Protein 2WL8 (pdb70)

B-factor: mean 42.58, std 5.72, range [24.27, 71.44]

Structure (mmCIF, N/CA/C/O backbone):
data_2WL8
#
_entry.id   2WL8
#
_cell.length_a   67.150
_cell.length_b   91.120
_cell.length_c   122.287
_cell.angle_alpha   90.00
_cell.angle_beta   90.00
_cell.angle_gamma   90.00
#
_symmetry.space_group_name_H-M   'P 21 21 21'
#
loop_
_entity.id
_entity.type
_entity.pdbx_description
1 polymer 'PEROXISOMAL BIOGENESIS FACTOR 19'
2 water water
#
loop_
_atom_site.group_PDB
_atom_site.id
_atom_site.type_symbol
_atom_site.label_atom_id
_atom_site.label_alt_id
_atom_site.label_comp_id
_atom_site.label_asym_id
_atom_site.label_entity_id
_atom_site.label_seq_id
_atom_site.pdbx_PDB_ins_code
_atom_site.Cartn_x
_atom_site.Cartn_y
_atom_site.Cartn_z
_atom_site.occupancy
_atom_site.B_iso_or_equiv
_atom_site.auth_seq_id
_atom_site.auth_comp_id
_atom_site.auth_asym_id
_atom_site.auth_atom_id
_atom_site.pdbx_PDB_model_num
ATOM 1 N N . ILE A 1 14 ? 6.212 64.026 83.183 1.00 46.68 171 ILE A N 1
ATOM 2 C CA . ILE A 1 14 ? 7.131 62.944 83.691 1.00 46.96 171 ILE A CA 1
ATOM 3 C C . ILE A 1 14 ? 6.374 61.652 83.969 1.00 46.97 171 ILE A C 1
ATOM 4 O O . ILE A 1 14 ? 6.969 60.612 84.255 1.00 46.15 171 ILE A O 1
ATOM 9 N N . LEU A 1 15 ? 5.051 61.742 83.904 1.00 47.46 172 LEU A N 1
ATOM 10 C CA . LEU A 1 15 ? 4.196 60.598 84.177 1.00 47.90 172 LEU A CA 1
ATOM 11 C C . LEU A 1 15 ? 4.454 59.476 83.149 1.00 47.78 172 LEU A C 1
ATOM 12 O O . LEU A 1 15 ? 4.620 58.320 83.553 1.00 47.30 172 LEU A O 1
ATOM 17 N N . PRO A 1 16 ? 4.525 59.812 81.833 1.00 47.98 173 PRO A N 1
ATOM 18 C CA . PRO A 1 16 ? 4.938 58.812 80.831 1.00 47.89 173 PRO A CA 1
ATOM 19 C C . PRO A 1 16 ? 6.304 58.115 81.020 1.00 47.96 173 PRO A C 1
ATOM 20 O O . PRO A 1 16 ? 6.366 56.913 80.854 1.00 47.33 173 PRO A O 1
ATOM 24 N N . ILE A 1 17 ? 7.393 58.844 81.299 1.00 48.20 174 ILE A N 1
ATOM 25 C CA . ILE A 1 17 ? 8.712 58.174 81.414 1.00 47.90 174 ILE A CA 1
ATOM 26 C C . ILE A 1 17 ? 8.774 57.324 82.668 1.00 47.63 174 ILE A C 1
ATOM 27 O O . ILE A 1 17 ? 9.385 56.267 82.674 1.00 47.66 174 ILE A O 1
ATOM 32 N N . MET A 1 18 ? 8.097 57.797 83.706 1.00 47.94 175 MET A N 1
ATOM 33 C CA . MET A 1 18 ? 7.881 57.082 84.948 1.00 49.28 175 MET A CA 1
ATOM 34 C C . MET A 1 18 ? 7.201 55.749 84.651 1.00 48.18 175 MET A C 1
ATOM 35 O O . MET A 1 18 ? 7.622 54.692 85.104 1.00 46.81 175 MET A O 1
ATOM 40 N N . GLN A 1 19 ? 6.146 55.833 83.857 1.00 47.95 176 GLN A N 1
ATOM 41 C CA . GLN A 1 19 ? 5.371 54.691 83.427 1.00 47.86 176 GLN A CA 1
ATOM 42 C C . GLN A 1 19 ? 6.256 53.654 82.686 1.00 46.17 176 GLN A C 1
ATOM 43 O O . GLN A 1 19 ? 6.211 52.472 83.005 1.00 45.36 176 GLN A O 1
ATOM 49 N N . SER A 1 20 ? 7.080 54.098 81.743 1.00 45.26 177 SER A N 1
ATOM 50 C CA . SER A 1 20 ? 7.873 53.138 80.972 1.00 44.75 177 SER A CA 1
ATOM 51 C C . SER A 1 20 ? 9.050 52.487 81.742 1.00 43.48 177 SER A C 1
ATOM 52 O O . SER A 1 20 ? 9.386 51.302 81.513 1.00 42.36 177 SER A O 1
ATOM 55 N N . ILE A 1 21 ? 9.631 53.245 82.674 1.00 41.78 178 ILE A N 1
ATOM 56 C CA . ILE A 1 21 ? 10.576 52.686 83.645 1.00 40.93 178 ILE A CA 1
ATOM 57 C C . ILE A 1 21 ? 9.920 51.574 84.453 1.00 40.96 178 ILE A C 1
ATOM 58 O O . ILE A 1 21 ? 10.486 50.495 84.597 1.00 41.03 178 ILE A O 1
ATOM 63 N N . MET A 1 22 ? 8.720 51.820 84.964 1.00 41.21 179 MET A N 1
ATOM 64 C CA . MET A 1 22 ? 7.984 50.789 85.706 1.00 42.57 179 MET A CA 1
ATOM 65 C C . MET A 1 22 ? 7.721 49.560 84.857 1.00 41.86 179 MET A C 1
ATOM 66 O O . MET A 1 22 ? 7.903 48.444 85.319 1.00 39.79 179 MET A O 1
ATOM 71 N N . GLN A 1 23 ? 7.282 49.774 83.619 1.00 41.24 180 GLN A N 1
ATOM 72 C CA . GLN A 1 23 ? 7.030 48.653 82.716 1.00 42.08 180 GLN A CA 1
ATOM 73 C C . GLN A 1 23 ? 8.292 47.793 82.450 1.00 41.77 180 GLN A C 1
ATOM 74 O O . GLN A 1 23 ? 8.194 46.560 82.373 1.00 42.31 180 GLN A O 1
ATOM 80 N N . ASN A 1 24 ? 9.439 48.450 82.292 1.00 40.28 181 ASN A N 1
ATOM 81 C CA . ASN A 1 24 ? 10.726 47.778 82.080 1.00 40.14 181 ASN A CA 1
ATOM 82 C C . ASN A 1 24 ? 11.151 47.017 83.331 1.00 39.09 181 ASN A C 1
ATOM 83 O O . ASN A 1 24 ? 11.508 45.830 83.267 1.00 38.35 181 ASN A O 1
ATOM 88 N N . LEU A 1 25 ? 11.134 47.712 84.469 1.00 39.13 182 LEU A N 1
ATOM 89 C CA . LEU A 1 25 ? 11.638 47.136 85.735 1.00 39.33 182 LEU A CA 1
ATOM 90 C C . LEU A 1 25 ? 10.822 45.958 86.240 1.00 39.54 182 LEU A C 1
ATOM 91 O O . LEU A 1 25 ? 11.363 45.000 86.796 1.00 39.15 182 LEU A O 1
ATOM 96 N N . LEU A 1 26 ? 9.506 46.055 86.078 1.00 39.34 183 LEU A N 1
ATOM 97 C CA . LEU A 1 26 ? 8.607 45.049 86.576 1.00 40.24 183 LEU A CA 1
ATOM 98 C C . LEU A 1 26 ? 8.235 44.044 85.498 1.00 39.77 183 LEU A C 1
ATOM 99 O O . LEU A 1 26 ? 7.264 43.318 85.658 1.00 42.14 183 LEU A O 1
ATOM 104 N N . SER A 1 27 ? 8.979 44.013 84.403 1.00 39.68 184 SER A N 1
ATOM 105 C CA . SER A 1 27 ? 8.759 43.013 83.362 1.00 39.44 184 SER A CA 1
ATOM 106 C C . SER A 1 27 ? 9.306 41.640 83.815 1.00 39.66 184 SER A C 1
ATOM 107 O O . SER A 1 27 ? 10.230 41.549 84.656 1.00 38.13 184 SER A O 1
ATOM 110 N N . LYS A 1 28 ? 8.711 40.579 83.284 1.00 37.63 185 LYS A N 1
ATOM 111 C CA . LYS A 1 28 ? 9.206 39.240 83.531 1.00 38.33 185 LYS A CA 1
ATOM 112 C C . LYS A 1 28 ? 10.707 39.105 83.198 1.00 37.87 185 LYS A C 1
ATOM 113 O O . LYS A 1 28 ? 11.472 38.513 83.965 1.00 36.38 185 LYS A O 1
ATOM 119 N N . ASP A 1 29 ? 11.106 39.647 82.047 1.00 37.62 186 ASP A N 1
ATOM 120 C CA . ASP A 1 29 ? 12.501 39.552 81.586 1.00 38.88 186 ASP A CA 1
ATOM 121 C C . ASP A 1 29 ? 13.516 40.144 82.591 1.00 38.19 186 ASP A C 1
ATOM 122 O O . ASP A 1 29 ? 14.613 39.612 82.758 1.00 38.64 186 ASP A O 1
ATOM 127 N N . VAL A 1 30 ? 13.148 41.242 83.230 1.00 37.88 187 VAL A N 1
ATOM 128 C CA . VAL A 1 30 ? 14.048 41.915 84.170 1.00 38.09 187 VAL A CA 1
ATOM 129 C C . VAL A 1 30 ? 13.959 41.322 85.585 1.00 38.14 187 VAL A C 1
ATOM 130 O O . VAL A 1 30 ? 14.983 41.002 86.184 1.00 36.67 187 VAL A O 1
ATOM 134 N N . LEU A 1 31 ? 12.735 41.177 86.094 1.00 37.77 188 LEU A N 1
ATOM 135 C CA . LEU A 1 31 ? 12.516 40.948 87.511 1.00 38.88 188 LEU A CA 1
ATOM 136 C C . LEU A 1 31 ? 12.405 39.475 87.907 1.00 39.10 188 LEU A C 1
ATOM 137 O O . LEU A 1 31 ? 12.902 39.085 88.977 1.00 38.43 188 LEU A O 1
ATOM 142 N N . TYR A 1 32 ? 11.767 38.672 87.051 1.00 38.53 189 TYR A N 1
ATOM 143 C CA . TYR A 1 32 ? 11.437 37.292 87.409 1.00 39.18 189 TYR A CA 1
ATOM 144 C C . TYR A 1 32 ? 12.591 36.410 87.921 1.00 39.12 189 TYR A C 1
ATOM 145 O O . TYR A 1 32 ? 12.427 35.758 88.950 1.00 38.00 189 TYR A O 1
ATOM 154 N N . PRO A 1 33 ? 13.761 36.375 87.226 1.00 40.23 190 PRO A N 1
ATOM 155 C CA . PRO A 1 33 ? 14.840 35.517 87.760 1.00 40.41 190 PRO A CA 1
ATOM 156 C C . PRO A 1 33 ? 15.223 35.771 89.220 1.00 40.12 190 PRO A C 1
ATOM 157 O O . PRO A 1 33 ? 15.244 34.834 90.007 1.00 38.72 190 PRO A O 1
ATOM 161 N N . SER A 1 34 ? 15.493 37.032 89.578 1.00 40.54 191 SER A N 1
ATOM 162 C CA . SER A 1 34 ? 15.854 37.387 90.961 1.00 41.07 191 SER A CA 1
AT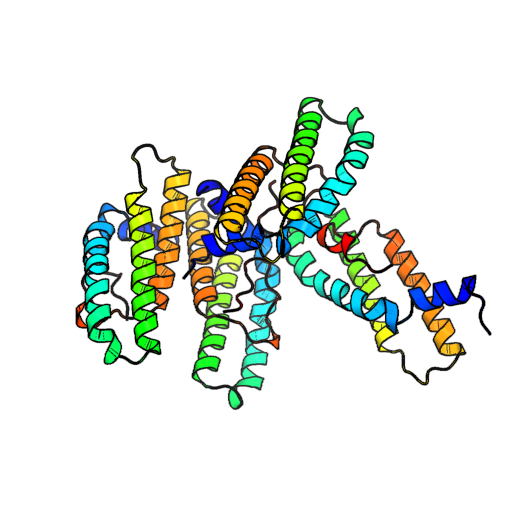OM 163 C C . SER A 1 34 ? 14.738 37.113 91.931 1.00 40.68 191 SER A C 1
ATOM 164 O O . SER A 1 34 ? 14.970 36.580 93.019 1.00 40.11 191 SER A O 1
ATOM 167 N N . LEU A 1 35 ? 13.535 37.536 91.557 1.00 40.59 192 LEU A N 1
ATOM 168 C CA . LEU A 1 35 ? 12.375 37.414 92.418 1.00 41.40 192 LEU A CA 1
ATOM 169 C C . LEU A 1 35 ? 12.086 35.957 92.752 1.00 40.17 192 LEU A C 1
ATOM 170 O O . LEU A 1 35 ? 11.863 35.618 93.910 1.00 40.86 192 LEU A O 1
ATOM 175 N N . LYS A 1 36 ? 12.010 35.124 91.719 1.00 38.98 193 LYS A N 1
ATOM 176 C CA . LYS A 1 36 ? 11.776 33.682 91.889 1.00 39.32 193 LYS A CA 1
ATOM 177 C C . LYS A 1 36 ? 12.788 33.035 92.858 1.00 39.68 193 LYS A C 1
ATOM 178 O O . LYS A 1 36 ? 12.392 32.247 93.734 1.00 38.97 193 LYS A O 1
ATOM 184 N N . GLU A 1 37 ? 14.062 33.395 92.696 1.00 39.51 194 GLU A N 1
ATOM 185 C CA . GLU A 1 37 ? 15.153 32.885 93.528 1.00 41.09 194 GLU A CA 1
ATOM 186 C C . GLU A 1 37 ? 15.012 33.278 95.027 1.00 40.49 194 GLU A C 1
ATOM 187 O O . GLU A 1 37 ? 15.172 32.429 95.892 1.00 39.98 194 GLU A O 1
ATOM 193 N N . ILE A 1 38 ? 14.710 34.543 95.317 1.00 40.59 195 ILE A N 1
ATOM 194 C CA . ILE A 1 38 ? 14.496 34.981 96.714 1.00 41.54 195 ILE A CA 1
ATOM 195 C C . ILE A 1 38 ? 13.219 34.389 97.310 1.00 41.22 195 ILE A C 1
ATOM 196 O O . ILE A 1 38 ? 13.205 33.969 98.476 1.00 41.73 195 ILE A O 1
ATOM 201 N N . THR A 1 39 ? 12.158 34.323 96.500 1.00 40.55 196 THR A N 1
ATOM 202 C CA . THR A 1 39 ? 10.877 33.760 96.943 1.00 40.86 196 THR A CA 1
ATOM 203 C C . THR A 1 39 ? 11.088 32.337 97.462 1.00 41.04 196 THR A C 1
ATOM 204 O O . THR A 1 39 ? 10.512 31.948 98.478 1.00 40.56 196 THR A O 1
ATOM 208 N N . GLU A 1 40 ? 11.916 31.566 96.757 1.00 41.41 197 GLU A N 1
ATOM 209 C CA . GLU A 1 40 ? 12.096 30.144 97.046 1.00 41.73 197 GLU A CA 1
ATOM 210 C C . GLU A 1 40 ? 12.970 29.878 98.259 1.00 41.28 197 GLU A C 1
ATOM 211 O O . GLU A 1 40 ? 13.038 28.737 98.741 1.00 41.06 197 GLU A O 1
ATOM 217 N N . LYS A 1 41 ? 13.638 30.932 98.728 1.00 40.43 198 LYS A N 1
ATOM 218 C CA . LYS A 1 41 ? 14.455 30.897 99.939 1.00 40.82 198 LYS A CA 1
ATOM 219 C C . LYS A 1 41 ? 13.647 31.134 101.215 1.00 39.91 198 LYS A C 1
ATOM 220 O O . LYS A 1 41 ? 14.086 30.759 10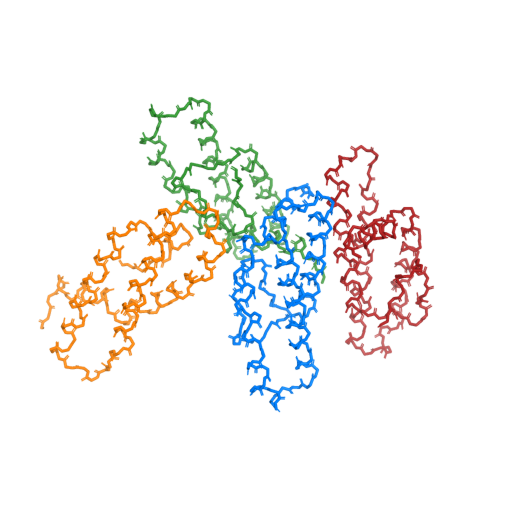2.292 1.00 40.03 198 LYS A O 1
ATOM 226 N N . TYR A 1 42 ? 12.484 31.768 101.097 1.00 39.82 199 TYR A N 1
ATOM 227 C CA . TYR A 1 42 ? 11.654 32.098 102.263 1.00 39.69 199 TYR A CA 1
ATOM 228 C C . TYR A 1 42 ? 11.152 30.894 103.091 1.00 39.03 199 TYR A C 1
ATOM 229 O O . TYR A 1 42 ? 11.261 30.921 104.314 1.00 38.84 199 TYR A O 1
ATOM 238 N N . PRO A 1 43 ? 10.579 29.845 102.447 1.00 39.06 200 PRO A N 1
ATOM 239 C CA . PRO A 1 43 ? 9.995 28.788 103.285 1.00 38.76 200 PRO A CA 1
ATOM 240 C C . PRO A 1 43 ? 10.963 28.118 104.294 1.00 38.72 200 PRO A C 1
ATOM 241 O O . PRO A 1 43 ? 10.590 27.938 105.454 1.00 37.19 200 PRO A O 1
ATOM 245 N N . GLU A 1 44 ? 12.172 27.759 103.856 1.00 38.95 201 GLU A N 1
ATOM 246 C CA . GLU A 1 44 ? 13.141 27.148 104.761 1.00 40.01 201 GLU A CA 1
ATOM 247 C C . GLU A 1 44 ? 13.707 28.147 105.792 1.00 39.41 201 GLU A C 1
ATOM 248 O O . GLU A 1 44 ? 13.956 27.766 106.945 1.00 38.85 201 GLU A O 1
ATOM 254 N N . TRP A 1 45 ? 13.840 29.417 105.400 1.00 38.19 202 TRP A N 1
ATOM 255 C CA . TRP A 1 45 ? 14.232 30.480 106.348 1.00 37.81 202 TRP A CA 1
ATOM 256 C C . TRP A 1 45 ? 13.144 30.691 107.423 1.00 37.38 202 TRP A C 1
ATOM 257 O O . TRP A 1 45 ? 13.446 30.748 108.623 1.00 37.41 202 TRP A O 1
ATOM 268 N N . LEU A 1 46 ? 11.891 30.773 106.992 1.00 36.62 203 LEU A N 1
ATOM 269 C CA . LEU A 1 46 ? 10.760 30.888 107.909 1.00 37.42 203 LEU A CA 1
ATOM 270 C C . LEU A 1 46 ? 10.666 29.736 108.912 1.00 38.11 203 LEU A C 1
ATOM 271 O O . LEU A 1 46 ? 10.437 29.967 110.110 1.00 38.22 203 LEU A O 1
ATOM 276 N N . GLN A 1 47 ? 10.853 28.507 108.426 1.00 38.15 204 GLN A N 1
ATOM 277 C CA . GLN A 1 47 ? 10.807 27.315 109.278 1.00 39.53 204 GLN A CA 1
ATOM 278 C C . GLN A 1 47 ? 11.868 27.338 110.381 1.00 39.14 204 GLN A C 1
ATOM 279 O O . GLN A 1 47 ? 11.585 26.999 111.537 1.00 38.16 204 GLN A O 1
ATOM 285 N N . SER A 1 48 ? 13.084 27.752 110.037 1.00 39.62 205 SER A N 1
ATOM 286 C CA . SER A 1 48 ? 14.132 27.751 111.049 1.00 40.75 205 SER A CA 1
ATOM 287 C C . SER A 1 48 ? 14.202 28.994 111.950 1.00 40.51 205 SER A C 1
ATOM 288 O O . SER A 1 48 ? 14.960 29.006 112.912 1.00 40.53 205 SER A O 1
ATOM 291 N N . HIS A 1 49 ? 13.387 30.012 111.672 1.00 40.47 206 HIS A N 1
ATOM 292 C CA . HIS A 1 49 ? 13.394 31.246 112.469 1.00 40.95 206 HIS A CA 1
ATOM 293 C C . HIS A 1 49 ? 12.077 31.508 113.222 1.00 40.83 206 HIS A C 1
ATOM 294 O O . HIS A 1 49 ? 11.989 32.444 114.011 1.00 40.16 206 HIS A O 1
ATOM 301 N N . ARG A 1 50 ? 11.076 30.657 112.994 1.00 40.85 207 ARG A N 1
ATOM 302 C CA . ARG A 1 50 ? 9.746 30.789 113.620 1.00 41.26 207 ARG A CA 1
ATOM 303 C C . ARG A 1 50 ? 9.763 30.938 115.161 1.00 39.94 207 ARG A C 1
ATOM 304 O O . ARG A 1 50 ? 9.018 31.756 115.717 1.00 39.42 207 ARG A O 1
ATOM 312 N N . GLU A 1 51 ? 10.606 30.150 115.823 1.00 38.93 208 GLU A N 1
ATOM 313 C CA . GLU A 1 51 ? 10.695 30.111 117.300 1.00 38.96 208 GLU A CA 1
ATOM 314 C C . GLU A 1 51 ? 11.268 31.384 117.917 1.00 37.85 208 GLU A C 1
ATOM 315 O O . GLU A 1 51 ? 10.892 31.767 119.015 1.00 37.19 208 GLU A O 1
ATOM 321 N N . SER A 1 52 ? 12.134 32.052 117.173 1.00 37.21 209 SER A N 1
ATOM 322 C CA . SER A 1 52 ? 12.868 33.195 117.675 1.00 37.00 209 SER A CA 1
ATOM 323 C C . SER A 1 52 ? 12.282 34.554 117.282 1.00 36.58 209 SER A C 1
ATOM 324 O O . SER A 1 52 ? 12.792 35.585 117.680 1.00 36.28 209 SER A O 1
ATOM 327 N N . LEU A 1 53 ? 11.232 34.544 116.472 1.00 35.62 210 LEU A N 1
ATOM 328 C CA . LEU A 1 53 ? 10.640 35.777 115.973 1.00 36.20 210 LEU A CA 1
ATOM 329 C C . LEU A 1 53 ? 9.358 36.095 116.707 1.00 35.86 210 LEU A C 1
ATOM 330 O O . LEU A 1 53 ? 8.578 35.213 116.998 1.00 35.49 210 LEU A O 1
ATOM 335 N N . PRO A 1 54 ? 9.127 37.368 116.970 1.00 36.24 211 PRO A N 1
ATOM 336 C CA . PRO A 1 54 ? 7.790 37.812 117.362 1.00 36.76 211 PRO A CA 1
ATOM 337 C C . PRO A 1 54 ? 6.763 37.455 116.298 1.00 37.01 211 PRO A C 1
ATOM 338 O O . PRO A 1 54 ? 6.991 37.726 115.134 1.00 37.41 211 PRO A O 1
ATOM 342 N N . PRO A 1 55 ? 5.657 36.848 116.694 1.00 37.73 212 PRO A N 1
ATOM 343 C CA . PRO A 1 55 ? 4.663 36.376 115.728 1.00 38.65 212 PRO A CA 1
ATOM 344 C C . PRO A 1 55 ? 4.178 37.441 114.740 1.00 39.53 212 PRO A C 1
ATOM 345 O O . PRO A 1 55 ? 3.956 37.124 113.573 1.00 39.17 212 PRO A O 1
ATOM 349 N N . GLU A 1 56 ? 4.060 38.688 115.202 1.00 40.52 213 GLU A N 1
ATOM 350 C CA . GLU A 1 56 ? 3.711 39.818 114.335 1.00 41.85 213 GLU A CA 1
ATOM 351 C C . GLU A 1 56 ? 4.730 40.029 113.205 1.00 41.37 213 GLU A C 1
ATOM 352 O O . GLU A 1 56 ? 4.355 40.281 112.058 1.00 40.84 213 GLU A O 1
ATOM 358 N N . GLN A 1 57 ? 6.019 39.935 113.523 1.00 41.10 214 GLN A N 1
ATOM 359 C CA . GLN A 1 57 ? 7.040 40.049 112.482 1.00 41.23 214 GLN A CA 1
ATOM 360 C C . GLN A 1 57 ? 7.097 38.792 111.608 1.00 40.07 214 GLN A C 1
ATOM 361 O O . GLN A 1 57 ? 7.312 38.879 110.390 1.00 39.92 214 GLN A O 1
ATOM 367 N N . PHE A 1 58 ? 6.908 37.632 112.234 1.00 39.32 215 PHE A N 1
ATOM 368 C CA . PHE A 1 58 ? 6.833 36.369 111.504 1.00 38.96 215 PHE A CA 1
ATOM 369 C C . PHE A 1 58 ? 5.710 36.411 110.453 1.00 38.94 215 PHE A C 1
ATOM 370 O O . PHE A 1 58 ? 5.899 35.940 109.332 1.00 38.98 215 PHE A O 1
ATOM 378 N N . GLU A 1 59 ? 4.559 36.979 110.821 1.00 39.05 216 GLU A N 1
ATOM 379 C CA . GLU A 1 59 ? 3.413 37.111 109.906 1.00 39.44 216 GLU A CA 1
ATOM 380 C C . GLU A 1 59 ? 3.693 37.991 108.719 1.00 38.36 216 GLU A C 1
ATOM 381 O O . GLU A 1 59 ? 3.235 37.690 107.619 1.00 38.00 216 GLU A O 1
ATOM 387 N N . LYS A 1 60 ? 4.418 39.091 108.948 1.00 37.76 217 LYS A N 1
ATOM 388 C CA . LYS A 1 60 ? 4.841 39.987 107.878 1.00 37.99 217 LYS A CA 1
ATOM 389 C C . LYS A 1 60 ? 5.728 39.296 106.849 1.00 37.51 217 LYS A C 1
ATOM 390 O O . LYS A 1 60 ? 5.570 39.514 105.641 1.00 36.98 217 LYS A O 1
ATOM 396 N N . TYR A 1 61 ? 6.633 38.444 107.334 1.00 36.66 218 TYR A N 1
ATOM 397 C CA . TYR A 1 61 ? 7.523 37.684 106.462 1.00 36.83 218 TYR A CA 1
ATOM 398 C C . TYR A 1 61 ? 6.745 36.634 105.649 1.00 37.15 218 TYR A C 1
ATOM 399 O O . TYR A 1 61 ? 7.013 36.437 104.466 1.00 38.04 218 TYR A O 1
ATOM 408 N N . GLN A 1 62 ? 5.786 35.955 106.271 1.00 37.45 219 GLN A N 1
ATOM 409 C CA . GLN A 1 62 ? 4.950 35.013 105.543 1.00 37.98 219 GLN A CA 1
ATOM 410 C C . GLN A 1 62 ? 4.174 35.779 104.462 1.00 38.07 219 GLN A C 1
ATOM 411 O O . GLN A 1 62 ? 4.034 35.308 103.334 1.00 38.79 219 GLN A O 1
ATOM 417 N N . GLU A 1 63 ? 3.656 36.944 104.823 1.00 37.62 220 GLU A N 1
ATOM 418 C CA . GLU A 1 63 ? 2.936 37.796 103.870 1.00 38.70 220 GLU A CA 1
ATOM 419 C C . GLU A 1 63 ? 3.819 38.262 102.719 1.00 38.49 220 GLU A C 1
ATOM 420 O O . GLU A 1 63 ? 3.364 38.303 101.585 1.00 39.89 220 GLU A O 1
ATOM 426 N N . GLN A 1 64 ? 5.077 38.599 102.991 1.00 38.73 221 GLN A N 1
ATOM 427 C CA . GLN A 1 64 ? 6.008 38.908 101.910 1.00 38.16 221 GLN A CA 1
ATOM 428 C C . GLN A 1 64 ? 6.117 37.725 100.941 1.00 39.24 221 GLN A C 1
ATOM 429 O O . GLN A 1 64 ? 6.012 37.904 99.718 1.00 38.79 221 GLN A O 1
ATOM 435 N N . HIS A 1 65 ? 6.341 36.522 101.492 1.00 39.09 222 HIS A N 1
ATOM 436 C CA . HIS A 1 65 ? 6.437 35.289 100.698 1.00 40.28 222 HIS A CA 1
ATOM 437 C C . HIS A 1 65 ? 5.169 35.105 99.873 1.00 40.24 222 HIS A C 1
ATOM 438 O O . HIS A 1 65 ? 5.256 34.824 98.676 1.00 40.65 222 HIS A O 1
ATOM 445 N N . SER A 1 66 ? 4.008 35.322 100.479 1.00 40.72 223 SER A N 1
ATOM 446 C CA . SER A 1 66 ? 2.731 35.161 99.758 1.00 42.42 223 SER A CA 1
ATOM 447 C C . SER A 1 66 ? 2.593 36.144 98.589 1.00 41.73 223 SER A C 1
ATOM 448 O O . SER A 1 66 ? 2.219 35.747 97.488 1.00 42.52 223 SER A O 1
ATOM 451 N N . VAL A 1 67 ? 2.886 37.415 98.843 1.00 41.56 224 VAL A N 1
ATOM 452 C CA . VAL A 1 67 ? 2.822 38.465 97.815 1.00 40.98 224 VAL A CA 1
ATOM 453 C C . VAL A 1 67 ? 3.794 38.123 96.653 1.00 42.18 224 VAL A C 1
ATOM 454 O O . VAL A 1 67 ? 3.440 38.213 95.468 1.00 41.48 224 VAL A O 1
ATOM 458 N N . MET A 1 68 ? 5.016 37.713 97.001 1.00 41.67 225 MET A N 1
ATOM 459 C CA . MET A 1 68 ? 6.032 37.349 96.002 1.00 42.74 225 MET A CA 1
ATOM 460 C C . MET A 1 68 ? 5.624 36.134 95.166 1.00 41.25 225 MET A C 1
ATOM 461 O O . MET A 1 68 ? 5.843 36.117 93.953 1.00 41.86 225 MET A O 1
ATOM 466 N N . CYS A 1 69 ? 5.060 35.114 95.805 1.00 40.50 226 CYS A N 1
ATOM 467 C CA . CYS A 1 69 ? 4.487 33.967 95.084 1.00 40.26 226 CYS A CA 1
ATOM 468 C C . CYS A 1 69 ? 3.436 34.421 94.057 1.00 39.90 226 CYS A C 1
ATOM 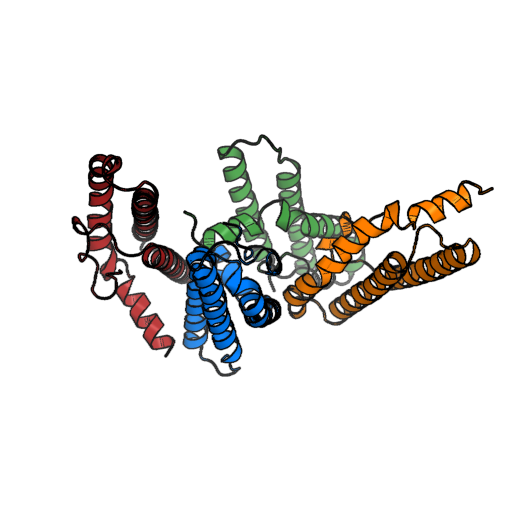469 O O . CYS A 1 69 ? 3.466 33.976 92.919 1.00 39.79 226 CYS A O 1
ATOM 472 N N . LYS A 1 70 ? 2.543 35.332 94.455 1.00 39.49 227 LYS A N 1
ATOM 473 C CA . LYS A 1 70 ? 1.505 35.868 93.544 1.00 39.74 227 LYS A CA 1
ATOM 474 C C . LYS A 1 70 ? 2.116 36.569 92.304 1.00 39.32 227 LYS A C 1
ATOM 475 O O . LYS A 1 70 ? 1.593 36.460 91.190 1.00 39.34 227 LYS A O 1
ATOM 481 N N . ILE A 1 71 ? 3.180 37.331 92.519 1.00 38.25 228 ILE A N 1
ATOM 482 C CA . ILE A 1 71 ? 3.891 37.930 91.431 1.00 38.71 228 ILE A CA 1
ATOM 483 C C . ILE A 1 71 ? 4.510 36.873 90.484 1.00 38.33 228 ILE A C 1
ATOM 484 O O . ILE A 1 71 ? 4.317 36.977 89.273 1.00 38.71 228 ILE A O 1
ATOM 489 N N . CYS A 1 72 ? 5.214 35.867 91.025 1.00 38.32 229 CYS A N 1
ATOM 490 C CA . CYS A 1 72 ? 5.814 34.793 90.204 1.00 39.99 229 CYS A CA 1
ATOM 491 C C . CYS A 1 72 ? 4.751 34.083 89.380 1.00 40.35 229 CYS A C 1
ATOM 492 O O . CYS A 1 72 ? 4.990 33.757 88.206 1.00 39.85 229 CYS A O 1
ATOM 495 N N . GLU A 1 73 ? 3.575 33.863 89.989 1.00 40.42 230 GLU A N 1
ATOM 496 C CA . GLU A 1 73 ? 2.443 33.216 89.311 1.00 41.15 230 GLU A CA 1
ATOM 497 C C . GLU A 1 73 ? 1.920 34.051 88.146 1.00 40.52 230 GLU A C 1
ATOM 498 O O . GLU A 1 73 ? 1.605 33.504 87.093 1.00 39.44 230 GLU A O 1
ATOM 504 N N . GLN A 1 74 ? 1.864 35.375 88.321 1.00 39.88 231 GLN A N 1
ATOM 505 C CA . GLN A 1 74 ? 1.509 36.251 87.192 1.00 40.02 231 GLN A CA 1
ATOM 506 C C . GLN A 1 74 ? 2.521 36.090 86.048 1.00 39.20 231 GLN A C 1
ATOM 507 O O . GLN A 1 74 ? 2.126 35.851 84.906 1.00 38.79 231 GLN A O 1
ATOM 513 N N . PHE A 1 75 ? 3.814 36.195 86.368 1.00 38.93 232 PHE A N 1
ATOM 514 C CA . PHE A 1 75 ? 4.881 36.021 85.368 1.00 38.50 232 PHE A CA 1
ATOM 515 C C . PHE A 1 75 ? 4.812 34.647 84.682 1.00 38.09 232 PHE A C 1
ATOM 516 O O . PHE A 1 75 ? 4.902 34.543 83.456 1.00 38.13 232 PHE A O 1
ATOM 524 N N . GLU A 1 76 ? 4.640 33.597 85.468 1.00 38.44 233 GLU A N 1
ATOM 525 C CA . GLU A 1 76 ? 4.577 32.233 84.917 1.00 39.41 233 GLU A CA 1
ATOM 526 C C . GLU A 1 76 ? 3.299 31.938 84.107 1.00 39.94 233 GLU A C 1
ATOM 527 O O . GLU A 1 76 ? 3.273 30.985 83.332 1.00 40.23 233 GLU A O 1
ATOM 533 N N . ALA A 1 77 ? 2.262 32.761 84.268 1.00 40.19 234 ALA A N 1
ATOM 534 C CA . ALA A 1 77 ? 1.036 32.627 83.473 1.00 40.62 234 ALA A CA 1
ATOM 535 C C . ALA A 1 77 ? 1.117 33.327 82.107 1.00 41.41 234 ALA A C 1
ATOM 536 O O . ALA A 1 77 ? 0.294 33.069 81.242 1.00 40.59 234 ALA A O 1
ATOM 538 N N . GLU A 1 78 ? 2.101 34.197 81.901 1.00 42.05 235 GLU A N 1
ATOM 539 C CA . GLU A 1 78 ? 2.264 34.843 80.591 1.00 44.50 235 GLU A CA 1
ATOM 540 C C . GLU A 1 78 ? 2.369 33.831 79.445 1.00 46.32 235 GLU A C 1
ATOM 541 O O . GLU A 1 78 ? 2.972 32.759 79.594 1.00 46.83 235 GLU A O 1
ATOM 547 N N . THR A 1 79 ? 1.724 34.146 78.322 1.00 48.00 236 THR A N 1
ATOM 548 C CA . THR A 1 79 ? 1.835 33.337 77.101 1.00 49.90 236 THR A CA 1
ATOM 549 C C . THR A 1 79 ? 2.105 34.252 75.903 1.00 50.69 236 THR A C 1
ATOM 550 O O . THR A 1 79 ? 1.784 35.449 75.953 1.00 50.66 236 THR A O 1
ATOM 554 N N . PRO A 1 80 ? 2.678 33.692 74.811 1.00 51.42 237 PRO A N 1
ATOM 555 C CA . PRO A 1 80 ? 3.012 34.557 73.671 1.00 51.61 237 PRO A CA 1
ATOM 556 C C . PRO A 1 80 ? 1.751 35.068 72.958 1.00 51.54 237 PRO A C 1
ATOM 557 O O . PRO A 1 80 ? 1.825 35.992 72.145 1.00 51.73 237 PRO A O 1
ATOM 561 N N . THR A 1 81 ? 0.606 34.487 73.303 1.00 51.15 238 THR A N 1
ATOM 562 C CA . THR A 1 81 ? -0.662 34.820 72.676 1.00 51.01 238 THR A CA 1
ATOM 563 C C . THR A 1 81 ? -1.610 35.675 73.550 1.00 50.56 238 THR A C 1
ATOM 564 O O . THR A 1 81 ? -2.821 35.730 73.284 1.00 50.85 238 THR A O 1
ATOM 568 N N . ASP A 1 82 ? -1.063 36.341 74.573 1.00 49.54 239 ASP A N 1
ATOM 569 C CA . ASP A 1 82 ? -1.844 37.233 75.452 1.00 48.65 239 ASP A CA 1
ATOM 570 C C . ASP A 1 82 ? -2.258 38.503 74.724 1.00 47.80 239 ASP A C 1
ATOM 571 O O . ASP A 1 82 ? -1.430 39.136 74.070 1.00 47.55 239 ASP A O 1
ATOM 576 N N . SER A 1 83 ? -3.511 38.912 74.888 1.00 47.24 240 SER A N 1
ATOM 577 C CA . SER A 1 83 ? -3.986 40.145 74.249 1.00 47.06 240 SER A CA 1
ATOM 578 C C . SER A 1 83 ? -3.294 41.367 74.844 1.00 47.02 240 SER A C 1
ATOM 579 O O . SER A 1 83 ? -2.629 41.261 75.878 1.00 46.41 240 SER A O 1
ATOM 582 N N . GLU A 1 84 ? -3.452 42.523 74.205 1.00 46.62 241 GLU A N 1
ATOM 583 C CA . GLU A 1 84 ? -2.903 43.765 74.747 1.00 46.71 241 GLU A CA 1
ATOM 584 C C . GLU A 1 84 ? -3.549 44.104 76.092 1.00 46.14 241 GLU A C 1
ATOM 585 O O . GLU A 1 84 ? -2.867 44.583 77.001 1.00 45.46 241 GLU A O 1
ATOM 591 N N . THR A 1 85 ? -4.852 43.838 76.238 1.00 45.41 242 THR A N 1
ATOM 592 C CA . THR A 1 85 ? -5.524 44.185 77.499 1.00 45.19 242 THR A CA 1
ATOM 593 C C . THR A 1 85 ? -5.121 43.260 78.652 1.00 44.25 242 THR A C 1
ATOM 594 O O . THR A 1 85 ? -4.965 43.717 79.781 1.00 43.81 242 THR A O 1
ATOM 598 N N . THR A 1 86 ? -4.925 41.971 78.361 1.00 43.18 243 THR A N 1
ATOM 599 C CA . THR A 1 86 ? -4.378 41.039 79.350 1.00 42.40 243 THR A CA 1
ATOM 600 C C . THR A 1 86 ? -2.987 41.482 79.826 1.00 41.71 243 THR A C 1
ATOM 601 O O . THR A 1 86 ? -2.708 41.452 81.027 1.00 40.62 243 THR A O 1
ATOM 605 N N . GLN A 1 87 ? -2.131 41.917 78.894 1.00 41.08 244 GLN A N 1
ATOM 606 C CA . GLN A 1 87 ? -0.772 42.335 79.244 1.00 41.48 244 GLN A CA 1
ATOM 607 C C . GLN A 1 87 ? -0.767 43.606 80.103 1.00 40.98 244 GLN A C 1
ATOM 608 O O . GLN A 1 87 ? -0.003 43.703 81.046 1.00 40.46 244 GLN A O 1
ATOM 614 N N . LYS A 1 88 ? -1.640 44.557 79.786 1.00 41.02 245 LYS A N 1
ATOM 615 C CA . LYS A 1 88 ? -1.778 45.783 80.588 1.00 41.44 245 LYS A CA 1
ATOM 616 C C . LYS A 1 88 ? -2.375 45.486 81.971 1.00 40.78 245 LYS A C 1
ATOM 617 O O . LYS A 1 88 ? -1.895 46.000 82.966 1.00 40.30 245 LYS A O 1
ATOM 623 N N . ALA A 1 89 ? -3.411 44.649 82.019 1.00 40.74 246 ALA A N 1
ATOM 624 C CA . ALA A 1 89 ? -3.994 44.226 83.287 1.00 40.12 246 ALA A CA 1
ATOM 625 C C . ALA A 1 89 ? -2.973 43.488 84.145 1.00 40.24 246 ALA A C 1
ATOM 626 O O . ALA A 1 89 ? -2.905 43.703 85.343 1.00 40.61 246 ALA A O 1
ATOM 628 N N . ARG A 1 90 ? -2.163 42.631 83.529 1.00 39.93 247 ARG A N 1
ATOM 629 C CA . ARG A 1 90 ? -1.198 41.860 84.278 1.00 40.27 247 ARG A CA 1
ATOM 630 C C . ARG A 1 90 ? -0.133 42.772 84.864 1.00 39.43 247 ARG A C 1
ATOM 631 O O . ARG A 1 90 ? 0.260 42.594 86.015 1.00 39.02 247 ARG A O 1
ATOM 639 N N . PHE A 1 91 ? 0.313 43.767 84.086 1.00 38.52 248 PHE A N 1
ATOM 640 C CA . PHE A 1 91 ? 1.281 44.735 84.596 1.00 37.61 248 PHE A CA 1
ATOM 641 C C . PHE A 1 91 ? 0.727 45.487 85.811 1.00 37.05 248 PHE A C 1
ATOM 642 O O . PHE A 1 91 ? 1.449 45.726 86.779 1.00 37.49 248 PHE A O 1
ATOM 650 N N . GLU A 1 92 ? -0.533 45.899 85.729 1.00 37.63 249 GLU A N 1
ATOM 651 C CA . GLU A 1 92 ? -1.180 46.644 86.815 1.00 37.81 249 GLU A CA 1
ATOM 652 C C . GLU A 1 92 ? -1.320 45.825 88.103 1.00 37.76 249 GLU A C 1
ATOM 653 O O . GLU A 1 92 ? -1.097 46.346 89.191 1.00 36.84 249 GLU A O 1
ATOM 659 N N . MET A 1 93 ? -1.646 44.537 87.961 1.00 38.15 250 MET A N 1
ATOM 660 C CA . MET A 1 93 ? -1.602 43.570 89.075 1.00 38.71 250 MET A CA 1
ATOM 661 C C . MET A 1 93 ? -0.239 43.422 89.744 1.00 38.40 250 MET A C 1
ATOM 662 O O . MET A 1 93 ? -0.131 43.355 90.976 1.00 37.98 250 MET A O 1
ATOM 667 N N . VAL A 1 94 ? 0.806 43.329 88.922 1.00 37.71 251 VAL A N 1
ATOM 668 C CA . VAL A 1 94 ? 2.178 43.226 89.387 1.00 38.75 251 VAL A CA 1
ATOM 669 C C . VAL A 1 94 ? 2.610 44.489 90.113 1.00 37.72 251 VAL A C 1
ATOM 670 O O . VAL A 1 94 ? 3.263 44.393 91.160 1.00 37.00 251 VAL A O 1
ATOM 674 N N . LEU A 1 95 ? 2.267 45.658 89.533 1.00 37.53 252 LEU A N 1
ATOM 675 C CA . LEU A 1 95 ? 2.534 46.964 90.151 1.00 37.75 252 LEU A CA 1
ATOM 676 C C . LEU A 1 95 ? 1.832 47.039 91.501 1.00 38.04 252 LEU A C 1
ATOM 677 O O . LEU A 1 95 ? 2.438 47.424 92.512 1.00 38.48 252 LEU A O 1
ATOM 682 N N . ASP A 1 96 ? 0.549 46.666 91.495 1.00 37.74 253 ASP A N 1
ATOM 683 C CA . ASP A 1 96 ? -0.290 46.571 92.693 1.00 38.05 253 ASP A CA 1
ATOM 684 C C . ASP A 1 96 ? 0.330 45.675 93.788 1.00 37.92 253 ASP A C 1
ATOM 685 O O . ASP A 1 96 ? 0.520 46.102 94.939 1.00 37.87 253 ASP A O 1
ATOM 690 N N . LEU A 1 97 ? 0.677 44.451 93.416 1.00 37.36 254 LEU A N 1
ATOM 691 C CA . LEU A 1 97 ? 1.395 43.537 94.309 1.00 38.45 254 LEU A CA 1
ATOM 692 C C . LEU A 1 97 ? 2.757 44.046 94.829 1.00 38.37 254 LEU A C 1
ATOM 693 O O . LEU A 1 97 ? 3.090 43.832 95.987 1.00 38.16 254 LEU A O 1
ATOM 698 N N . MET A 1 98 ? 3.529 44.712 93.977 1.00 38.38 255 MET A N 1
ATOM 699 C CA . MET A 1 98 ? 4.800 45.322 94.382 1.00 38.95 255 MET A CA 1
ATOM 700 C C . MET A 1 98 ? 4.645 46.444 95.411 1.00 37.78 255 MET A C 1
ATOM 701 O O . MET A 1 98 ? 5.490 46.582 96.297 1.00 37.46 255 MET A O 1
ATOM 706 N N . GLN A 1 99 ? 3.597 47.266 95.267 1.00 37.00 256 GLN A N 1
ATOM 707 C CA . GLN A 1 99 ? 3.222 48.238 96.303 1.00 36.55 256 GLN A CA 1
ATOM 708 C C . GLN A 1 99 ? 2.947 47.570 97.644 1.00 36.47 256 GLN A C 1
ATOM 709 O O . GLN A 1 99 ? 3.405 48.010 98.668 1.00 36.84 256 GLN A O 1
ATOM 715 N N . GLN A 1 100 ? 2.157 46.512 97.624 1.00 37.12 257 GLN A N 1
ATOM 716 C CA . GLN A 1 100 ? 1.882 45.753 98.819 1.00 38.77 257 GLN A CA 1
ATOM 717 C C . GLN A 1 100 ? 3.188 45.170 99.426 1.00 38.97 257 GLN A C 1
ATOM 718 O O . GLN A 1 100 ? 3.384 45.221 100.646 1.00 39.33 257 GLN A O 1
ATOM 724 N N . LEU A 1 101 ? 4.088 44.659 98.576 1.00 38.39 258 LEU A N 1
ATOM 725 C CA . LEU A 1 101 ? 5.405 44.213 99.026 1.00 39.23 258 LEU A CA 1
ATOM 726 C C . LEU A 1 101 ? 6.181 45.328 99.744 1.00 40.13 258 LEU A C 1
ATOM 727 O O . LEU A 1 101 ? 6.728 45.105 100.851 1.00 41.16 258 LEU A O 1
ATOM 732 N N . GLN A 1 102 ? 6.200 46.530 99.156 1.00 39.24 259 GLN A N 1
ATOM 733 C CA . GLN A 1 102 ? 6.826 47.673 99.813 1.00 39.90 259 GLN A CA 1
ATOM 734 C C . GLN A 1 102 ? 6.195 47.981 101.178 1.00 39.44 259 GLN A C 1
ATOM 735 O O . GLN A 1 102 ? 6.929 48.265 102.140 1.00 38.94 259 GLN A O 1
ATOM 741 N N . ASP A 1 103 ? 4.851 47.922 101.264 1.00 39.08 260 ASP A N 1
ATOM 742 C CA . ASP A 1 103 ? 4.100 48.220 102.512 1.00 38.44 260 ASP A CA 1
ATOM 743 C C . ASP A 1 103 ? 4.332 47.166 103.621 1.00 38.82 260 ASP A C 1
ATOM 744 O O . ASP A 1 103 ? 3.992 47.391 104.790 1.00 38.30 260 ASP A O 1
ATOM 749 N N . LEU A 1 104 ? 4.898 46.026 103.243 1.00 38.55 261 LEU A N 1
ATOM 750 C CA . LEU A 1 104 ? 5.317 45.005 104.206 1.00 39.55 261 LEU A CA 1
ATOM 751 C C . LEU A 1 104 ? 6.700 45.235 104.853 1.00 40.43 261 LEU A C 1
ATOM 752 O O . LEU A 1 104 ? 7.091 44.503 105.773 1.00 41.29 261 LEU A O 1
ATOM 757 N N . GLY A 1 105 ? 7.418 46.260 104.392 1.00 41.12 262 GLY A N 1
ATOM 758 C CA . GLY A 1 105 ? 8.683 46.711 105.016 1.00 40.72 262 GLY A CA 1
ATOM 759 C C . GLY A 1 105 ? 9.866 45.802 104.715 1.00 41.00 262 GLY A C 1
ATOM 760 O O . GLY A 1 105 ? 9.824 45.007 103.766 1.00 41.34 262 GLY A O 1
ATOM 761 N N . HIS A 1 106 ? 10.905 45.872 105.553 1.00 41.02 263 HIS A N 1
ATOM 762 C CA . HIS A 1 106 ? 12.153 45.126 105.290 1.00 40.82 263 HIS A CA 1
ATOM 763 C C . HIS A 1 106 ? 11.941 43.606 105.217 1.00 40.52 263 HIS A C 1
ATOM 764 O O . HIS A 1 106 ? 11.114 43.043 105.958 1.00 39.54 263 HIS A O 1
ATOM 771 N N . PRO A 1 107 ? 12.650 42.945 104.288 1.00 40.96 264 PRO A N 1
ATOM 772 C CA . PRO A 1 107 ? 12.709 41.481 104.326 1.00 41.21 264 PRO A CA 1
ATOM 773 C C . PRO A 1 107 ? 13.610 40.956 105.479 1.00 41.41 264 PRO A C 1
ATOM 774 O O . PRO A 1 107 ? 14.245 41.748 106.193 1.00 40.14 264 PRO A O 1
ATOM 778 N N . PRO A 1 108 ? 13.636 39.628 105.700 1.00 41.62 265 PRO A N 1
ATOM 779 C CA . PRO A 1 108 ? 14.627 39.150 106.671 1.00 42.11 265 PRO A CA 1
ATOM 780 C C . PRO A 1 108 ? 16.041 39.629 106.307 1.00 42.66 265 PRO A C 1
ATOM 781 O O . PRO A 1 108 ? 16.401 39.624 105.113 1.00 41.59 265 PRO A O 1
ATOM 785 N N . LYS A 1 109 ? 16.818 40.046 107.310 1.00 43.34 266 LYS A N 1
ATOM 786 C CA . LYS A 1 109 ? 18.207 40.503 107.085 1.00 44.88 266 LYS A CA 1
ATOM 787 C C . LYS A 1 109 ? 18.992 39.547 106.180 1.00 44.70 266 LYS A C 1
ATOM 788 O O . LYS A 1 109 ? 19.605 39.974 105.210 1.00 44.28 266 LYS A O 1
ATOM 794 N N . GLU A 1 110 ? 18.930 38.254 106.491 1.00 45.19 267 GLU A N 1
ATOM 795 C CA . GLU A 1 110 ? 19.657 37.206 105.757 1.00 46.06 267 GLU A CA 1
ATOM 796 C C . GLU A 1 110 ? 19.249 37.097 104.272 1.00 45.69 267 GLU A C 1
ATOM 797 O O . GLU A 1 110 ? 20.021 36.596 103.445 1.00 45.41 267 GLU A O 1
ATOM 803 N N . LEU A 1 111 ? 18.048 37.566 103.940 1.00 44.38 268 LEU A N 1
ATOM 804 C CA . LEU A 1 111 ? 17.558 37.491 102.568 1.00 44.49 268 LEU A CA 1
ATOM 805 C C . LEU A 1 111 ? 17.468 38.863 101.885 1.00 44.34 268 LEU A C 1
ATOM 806 O O . LEU A 1 111 ? 17.148 38.935 100.699 1.00 45.83 268 LEU A O 1
ATOM 811 N N . ALA A 1 112 ? 17.745 39.944 102.610 1.00 43.66 269 ALA A N 1
ATOM 812 C CA . ALA A 1 112 ? 17.565 41.292 102.063 1.00 43.86 269 ALA A CA 1
ATOM 813 C C . ALA A 1 112 ? 18.620 41.638 101.024 1.00 43.57 269 ALA A C 1
ATOM 814 O O . ALA A 1 112 ? 19.698 41.033 101.005 1.00 43.56 269 ALA A O 1
ATOM 816 N N . GLY A 1 113 ? 18.304 42.610 100.169 1.00 43.07 270 GLY A N 1
ATOM 817 C CA . GLY A 1 113 ? 19.298 43.218 99.271 1.00 42.62 270 GLY A CA 1
ATOM 818 C C . GLY A 1 113 ? 19.538 42.468 97.964 1.00 42.53 270 GLY A C 1
ATOM 819 O O . GLY A 1 113 ? 20.491 42.750 97.268 1.00 40.97 270 GLY A O 1
ATOM 820 N N . GLU A 1 114 ? 18.690 41.494 97.630 1.00 42.56 271 GLU A N 1
ATOM 821 C CA . GLU A 1 114 ? 18.951 40.667 96.448 1.00 44.03 271 GLU A CA 1
ATOM 822 C C . GLU A 1 114 ? 17.990 41.000 95.275 1.00 42.79 271 GLU A C 1
ATOM 823 O O . GLU A 1 114 ? 18.030 40.355 94.222 1.00 42.78 271 GLU A O 1
ATOM 829 N N . MET A 1 115 ? 17.153 42.019 95.466 1.00 40.57 272 MET A N 1
ATOM 830 C CA . MET A 1 115 ? 16.246 42.511 94.425 1.00 40.07 272 MET A CA 1
ATOM 831 C C . MET A 1 115 ? 16.967 43.542 93.548 1.00 39.29 272 MET A C 1
ATOM 832 O O . MET A 1 115 ? 17.988 44.102 93.960 1.00 37.26 272 MET A O 1
ATOM 837 N N . PRO A 1 116 ? 16.459 43.773 92.330 1.00 39.31 273 PRO A N 1
ATOM 838 C CA . PRO A 1 116 ? 17.024 44.872 91.524 1.00 39.38 273 PRO A CA 1
ATOM 839 C C . PRO A 1 116 ? 16.972 46.232 92.238 1.00 39.68 273 PRO A C 1
ATOM 840 O O . PRO A 1 116 ? 16.114 46.442 93.114 1.00 39.87 273 PRO A O 1
ATOM 844 N N . PRO A 1 117 ? 17.911 47.149 91.904 1.00 39.20 274 PRO A N 1
ATOM 845 C CA . PRO A 1 117 ? 17.846 48.511 92.479 1.00 39.73 274 PRO A CA 1
ATOM 846 C C . PRO A 1 117 ? 16.431 49.107 92.363 1.00 39.11 274 PRO A C 1
ATOM 847 O O . PRO A 1 117 ? 15.712 48.830 91.387 1.00 39.48 274 PRO A O 1
ATOM 851 N N . GLY A 1 118 ? 16.020 49.853 93.387 1.00 39.24 275 GLY A N 1
ATOM 852 C CA . GLY A 1 118 ? 14.649 50.340 93.493 1.00 39.32 275 GLY A CA 1
ATOM 853 C C . GLY A 1 118 ? 13.699 49.404 94.241 1.00 40.95 275 GLY A C 1
ATOM 854 O O . GLY A 1 118 ? 12.677 49.862 94.779 1.00 40.28 275 GLY A O 1
ATOM 855 N N . LEU A 1 119 ? 14.033 48.104 94.304 1.00 40.09 276 LEU A N 1
ATOM 856 C CA . LEU A 1 119 ? 13.078 47.085 94.808 1.00 41.09 276 LEU A CA 1
ATOM 857 C C . LEU A 1 119 ? 13.567 46.413 96.093 1.00 41.24 276 LEU A C 1
ATOM 858 O O . LEU A 1 119 ? 13.028 45.374 96.514 1.00 40.48 276 LEU A O 1
ATOM 863 N N . ASN A 1 120 ? 14.541 47.044 96.735 1.00 41.52 277 ASN A N 1
ATOM 864 C CA . ASN A 1 120 ? 15.051 46.584 98.044 1.00 43.25 277 ASN A CA 1
ATOM 865 C C . ASN A 1 120 ? 14.478 47.500 99.144 1.00 44.56 277 ASN A C 1
ATOM 866 O O . ASN A 1 120 ? 14.887 48.657 99.299 1.00 44.21 277 ASN A O 1
ATOM 871 N N . PHE A 1 121 ? 13.491 46.991 99.869 1.00 45.28 278 PHE A N 1
ATOM 872 C CA . PHE A 1 121 ? 12.693 47.845 100.752 1.00 47.26 278 PHE A CA 1
ATOM 873 C C . PHE A 1 121 ? 13.249 47.803 102.153 1.00 49.56 278 PHE A C 1
ATOM 874 O O . PHE A 1 121 ? 13.135 46.803 102.865 1.00 50.03 278 PHE A O 1
ATOM 882 N N . ASP A 1 122 ? 13.872 48.889 102.545 1.00 52.61 279 ASP A N 1
ATOM 883 C CA . ASP A 1 122 ? 14.512 48.909 103.839 1.00 55.74 279 ASP A CA 1
ATOM 884 C C . ASP A 1 122 ? 13.763 49.922 104.657 1.00 57.07 279 ASP A C 1
ATOM 885 O O . ASP A 1 122 ? 14.261 51.025 104.917 1.00 58.64 279 ASP A O 1
ATOM 890 N N . LEU A 1 123 ? 12.533 49.555 105.001 1.00 58.43 280 LEU A N 1
ATOM 891 C CA . LEU A 1 123 ? 11.662 50.348 105.848 1.00 59.84 280 LEU A CA 1
ATOM 892 C C . LEU A 1 123 ? 10.686 49.377 106.512 1.00 60.57 280 LEU A C 1
ATOM 893 O O . LEU A 1 123 ? 9.997 49.742 107.474 1.00 61.75 280 LEU A O 1
ATOM 898 N N . ILE B 1 14 ? 64.709 39.933 102.513 1.00 39.03 171 ILE B N 1
ATOM 899 C CA . ILE B 1 14 ? 64.239 38.718 101.751 1.00 38.44 171 ILE B CA 1
ATOM 900 C C . ILE B 1 14 ? 63.558 38.937 100.375 1.00 36.69 171 ILE B C 1
ATOM 901 O O . ILE B 1 14 ? 63.787 38.133 99.478 1.00 36.39 171 ILE B O 1
ATOM 906 N N . LEU B 1 15 ? 62.764 39.998 100.189 1.00 35.25 172 LEU B N 1
ATOM 907 C CA . LEU B 1 15 ? 62.099 40.235 98.873 1.00 34.63 172 LEU B CA 1
ATOM 908 C C . LEU B 1 15 ? 62.225 41.652 98.283 1.00 33.35 172 LEU B C 1
ATOM 909 O O . LEU B 1 15 ? 61.989 42.638 98.974 1.00 33.22 172 LEU B O 1
ATOM 914 N N . PRO B 1 16 ? 62.627 41.766 96.963 1.00 33.14 173 PRO B N 1
ATOM 915 C CA . PRO B 1 16 ? 62.748 43.127 96.427 1.00 32.67 173 PRO B CA 1
ATOM 916 C C . PRO B 1 16 ? 61.407 43.780 96.094 1.00 33.01 173 PRO B C 1
ATOM 917 O O . PRO B 1 16 ? 60.415 43.072 95.870 1.00 32.07 173 PRO B O 1
ATOM 921 N N . ILE B 1 17 ? 61.374 45.110 96.067 1.00 33.06 174 ILE B N 1
ATOM 922 C CA . ILE B 1 17 ? 60.118 45.800 95.820 1.00 33.67 174 ILE B CA 1
ATOM 923 C C . ILE B 1 17 ? 59.481 45.389 94.488 1.00 34.08 174 ILE B C 1
ATOM 924 O O . ILE B 1 17 ? 58.280 45.232 94.437 1.00 34.37 174 ILE B O 1
ATOM 929 N N . MET B 1 18 ? 60.271 45.140 93.442 1.00 35.15 175 MET B N 1
ATOM 930 C CA . MET B 1 18 ? 59.722 44.586 92.181 1.00 36.02 175 MET B CA 1
ATOM 931 C C . MET B 1 18 ? 58.900 43.322 92.389 1.00 37.27 175 MET B C 1
ATOM 932 O O . MET B 1 18 ? 57.887 43.122 91.706 1.00 38.87 175 MET B O 1
ATOM 937 N N . GLN B 1 19 ? 59.325 42.476 93.331 1.00 38.10 176 GLN B N 1
ATOM 938 C CA . GLN B 1 19 ? 58.609 41.260 93.674 1.00 38.53 176 GLN B CA 1
ATOM 939 C C . GLN B 1 19 ? 57.531 41.472 94.739 1.00 38.12 176 GLN B C 1
ATOM 940 O O . GLN B 1 19 ? 56.392 41.016 94.581 1.00 37.99 176 GLN B O 1
ATOM 946 N N . SER B 1 20 ? 57.916 42.138 95.826 1.00 37.36 177 SER B N 1
ATOM 947 C CA . SER B 1 20 ? 57.088 42.272 97.014 1.00 37.40 177 SER B CA 1
ATOM 948 C C . SER B 1 20 ? 55.837 43.115 96.726 1.00 37.48 177 SER B C 1
ATOM 949 O O . SER B 1 20 ? 54.766 42.826 97.258 1.00 37.32 177 SER B O 1
ATOM 952 N N . ILE B 1 21 ? 55.976 44.132 95.876 1.00 38.06 178 ILE B N 1
ATOM 953 C CA . ILE B 1 21 ? 54.828 44.958 95.450 1.00 39.15 178 ILE B CA 1
ATOM 954 C C . ILE B 1 21 ? 53.733 44.157 94.702 1.00 40.02 178 ILE B C 1
ATOM 955 O O . ILE B 1 21 ? 52.552 44.227 95.049 1.00 39.80 178 ILE B O 1
ATOM 960 N N . MET B 1 22 ? 54.131 43.391 93.694 1.00 40.89 179 MET B N 1
ATOM 961 C CA . MET B 1 22 ? 53.239 42.454 93.023 1.00 43.08 179 MET B CA 1
ATOM 962 C C . MET B 1 22 ? 52.547 41.465 93.968 1.00 42.05 179 MET B C 1
ATOM 963 O O . MET B 1 22 ? 51.348 41.234 93.861 1.00 42.10 179 MET B O 1
ATOM 968 N N . GLN B 1 23 ? 53.322 40.857 94.865 1.00 41.68 180 GLN B N 1
ATOM 969 C CA . GLN B 1 23 ? 52.790 39.939 95.864 1.00 41.55 180 GLN B CA 1
ATOM 970 C C . GLN B 1 23 ? 51.798 40.627 96.824 1.00 40.57 180 GLN B C 1
ATOM 971 O O . GLN B 1 23 ? 50.764 40.039 97.153 1.00 40.47 180 GLN B O 1
ATOM 977 N N . ASN B 1 24 ? 52.119 41.838 97.279 1.00 39.64 181 ASN B N 1
ATOM 978 C CA . ASN B 1 24 ? 51.213 42.620 98.137 1.00 40.23 181 ASN B CA 1
ATOM 979 C C . ASN B 1 24 ? 49.911 42.977 97.413 1.00 39.55 181 ASN B C 1
ATOM 980 O O . ASN B 1 24 ? 48.825 42.841 97.977 1.00 38.45 181 ASN B O 1
ATOM 985 N N . LEU B 1 25 ? 50.028 43.394 96.154 1.00 38.72 182 LEU B N 1
ATOM 986 C CA . LEU B 1 25 ? 48.879 43.846 95.374 1.00 39.37 182 LEU B CA 1
ATOM 987 C C . LEU B 1 25 ? 47.871 42.727 95.173 1.00 38.99 182 LEU B C 1
ATOM 988 O O . LEU B 1 25 ? 46.679 42.987 95.064 1.00 38.96 182 LEU B O 1
ATOM 993 N N . LEU B 1 26 ? 48.371 41.492 95.128 1.00 39.07 183 LEU B N 1
ATOM 994 C CA . LEU B 1 26 ? 47.544 40.321 94.917 1.00 39.52 183 LEU B CA 1
ATOM 995 C C . LEU B 1 26 ? 47.327 39.514 96.205 1.00 38.98 183 LEU B C 1
ATOM 996 O O . LEU B 1 26 ? 46.858 38.381 96.144 1.00 38.83 183 LEU B O 1
ATOM 1001 N N . SER B 1 27 ? 47.675 40.082 97.356 1.00 37.79 184 SER B N 1
ATOM 1002 C CA . SER B 1 27 ? 47.528 39.364 98.623 1.00 38.47 184 SER B CA 1
ATOM 1003 C C . SER B 1 27 ? 46.055 39.317 99.082 1.00 38.89 184 SER B C 1
ATOM 1004 O O . SER B 1 27 ? 45.238 40.117 98.628 1.00 37.94 184 SER B O 1
ATOM 1007 N N . LYS B 1 28 ? 45.739 38.379 99.980 1.00 39.95 185 LYS B N 1
ATOM 1008 C CA . LYS B 1 28 ? 44.394 38.280 100.583 1.00 41.09 185 LYS B CA 1
ATOM 1009 C C . LYS B 1 28 ? 44.026 39.589 101.316 1.00 42.22 185 LYS B C 1
ATOM 1010 O O . LYS B 1 28 ? 42.928 40.115 101.119 1.00 41.35 185 LYS B O 1
ATOM 1016 N N . ASP B 1 29 ? 44.958 40.133 102.117 1.00 43.52 186 ASP B N 1
ATOM 1017 C CA . ASP B 1 29 ? 44.687 41.364 102.896 1.00 45.19 186 ASP B CA 1
ATOM 1018 C C . ASP B 1 29 ? 44.292 42.551 102.026 1.00 44.78 186 ASP B C 1
ATOM 1019 O O . ASP B 1 29 ? 43.399 43.329 102.384 1.00 45.42 186 ASP B O 1
ATOM 1024 N N . VAL B 1 30 ? 44.938 42.665 100.869 1.00 44.09 187 VAL B N 1
ATOM 1025 C CA . VAL B 1 30 ? 44.718 43.773 99.959 1.00 43.08 187 VAL B CA 1
ATOM 1026 C C . VAL B 1 30 ? 43.623 43.502 98.948 1.00 43.60 187 VAL B C 1
ATOM 1027 O O . VAL B 1 30 ? 42.763 44.357 98.702 1.00 43.90 187 VAL B O 1
ATOM 1031 N N . LEU B 1 31 ? 43.632 42.314 98.357 1.00 42.84 188 LEU B N 1
ATOM 1032 C CA . LEU B 1 31 ? 42.737 42.064 97.254 1.00 43.09 188 LEU B CA 1
ATOM 1033 C C . LEU B 1 31 ? 41.385 41.436 97.664 1.00 43.05 188 LEU B C 1
ATOM 1034 O O . LEU B 1 31 ? 40.333 41.874 97.202 1.00 42.58 188 LEU B O 1
ATOM 1039 N N . TYR B 1 32 ? 41.405 40.456 98.560 1.00 42.57 189 TYR B N 1
ATOM 1040 C CA . TYR B 1 32 ? 40.188 39.674 98.853 1.00 42.63 189 TYR B CA 1
ATOM 1041 C C . TYR B 1 32 ? 38.910 40.445 99.279 1.00 43.63 189 TYR B C 1
ATOM 1042 O O . TYR B 1 32 ? 37.835 40.175 98.726 1.00 43.37 189 TYR B O 1
ATOM 1051 N N . PRO B 1 33 ? 39.005 41.389 100.257 1.00 44.75 190 PRO B N 1
ATOM 1052 C CA . PRO 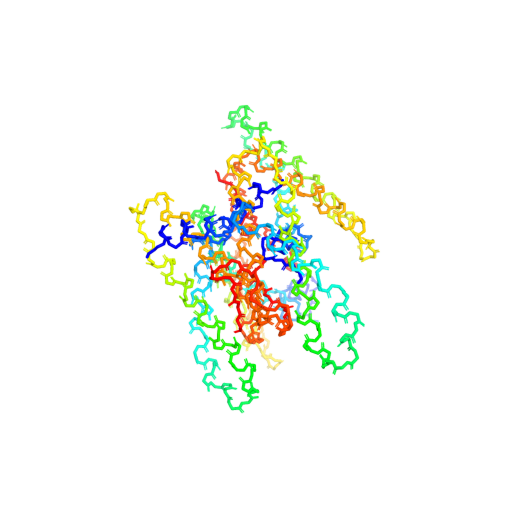B 1 33 ? 37.762 42.079 100.653 1.00 45.46 190 PRO B CA 1
ATOM 1053 C C . PRO B 1 33 ? 37.010 42.735 99.490 1.00 46.21 190 PRO B C 1
ATOM 1054 O O . PRO B 1 33 ? 35.805 42.525 99.362 1.00 46.65 190 PRO B O 1
ATOM 1058 N N . SER B 1 34 ? 37.718 43.469 98.630 1.00 46.58 191 SER B N 1
ATOM 1059 C CA . SER B 1 34 ? 37.110 44.070 97.430 1.00 46.79 191 SER B CA 1
ATOM 1060 C C . SER B 1 34 ? 36.636 43.043 96.421 1.00 45.34 191 SER B C 1
ATOM 1061 O O . SER B 1 34 ? 35.524 43.131 95.899 1.00 45.57 191 SER B O 1
ATOM 1064 N N . LEU B 1 35 ? 37.489 42.072 96.112 1.00 44.06 192 LEU B N 1
ATOM 1065 C CA . LEU B 1 35 ? 37.121 41.053 95.153 1.00 43.06 192 LEU B CA 1
ATOM 1066 C C . LEU B 1 35 ? 35.854 40.320 95.576 1.00 41.59 192 LEU B C 1
ATOM 1067 O O . LEU B 1 35 ? 34.957 40.075 94.756 1.00 41.83 192 LEU B O 1
ATOM 1072 N N . LYS B 1 36 ? 35.785 39.963 96.852 1.00 40.61 193 LYS B N 1
ATOM 1073 C CA . LYS B 1 36 ? 34.640 39.216 97.393 1.00 40.20 193 LYS B CA 1
ATOM 1074 C C . LYS B 1 36 ? 33.337 40.008 97.235 1.00 41.02 193 LYS B C 1
ATOM 1075 O O . LYS B 1 36 ? 32.328 39.445 96.774 1.00 39.75 193 LYS B O 1
ATOM 1081 N N . GLU B 1 37 ? 33.352 41.301 97.590 1.00 42.02 194 GLU B N 1
ATOM 1082 C CA . GLU B 1 37 ? 32.169 42.159 97.403 1.00 44.26 194 GLU B CA 1
ATOM 1083 C C . GLU B 1 37 ? 31.689 42.158 95.952 1.00 43.65 194 GLU B C 1
ATOM 1084 O O . GLU B 1 37 ? 30.515 41.998 95.699 1.00 43.37 194 GLU B O 1
ATOM 1090 N N . ILE B 1 38 ? 32.628 42.325 95.015 1.00 44.96 195 ILE B N 1
ATOM 1091 C CA . ILE B 1 38 ? 32.332 42.459 93.586 1.00 46.02 195 ILE B CA 1
ATOM 1092 C C . ILE B 1 38 ? 31.816 41.155 93.050 1.00 46.01 195 ILE B C 1
ATOM 1093 O O . ILE B 1 38 ? 30.797 41.114 92.371 1.00 46.36 195 ILE B O 1
ATOM 1098 N N . THR B 1 39 ? 32.505 40.072 93.413 1.00 45.91 196 THR B N 1
ATOM 1099 C CA . THR B 1 39 ? 32.117 38.721 93.061 1.00 45.63 196 THR B CA 1
ATOM 1100 C C . THR B 1 39 ? 30.690 38.437 93.487 1.00 46.10 196 THR B C 1
ATOM 1101 O O . THR B 1 39 ? 29.895 37.919 92.695 1.00 46.54 196 THR B O 1
ATOM 1105 N N . GLU B 1 40 ? 30.342 38.784 94.716 1.00 45.38 197 GLU B N 1
ATOM 1106 C CA . GLU B 1 40 ? 28.994 38.506 95.126 1.00 46.76 197 GLU B CA 1
ATOM 1107 C C . GLU B 1 40 ? 27.910 39.520 94.669 1.00 45.87 197 GLU B C 1
ATOM 1108 O O . GLU B 1 40 ? 26.753 39.261 94.847 1.00 45.74 197 GLU B O 1
ATOM 1114 N N . LYS B 1 41 ? 28.318 40.613 94.024 1.00 45.61 198 LYS B N 1
ATOM 1115 C CA . LYS B 1 41 ? 27.383 41.483 93.278 1.00 46.42 198 LYS B CA 1
ATOM 1116 C C . LYS B 1 41 ? 26.942 40.867 91.923 1.00 45.48 198 LYS B C 1
ATOM 1117 O O . LYS B 1 41 ? 25.812 41.141 91.445 1.00 45.27 198 LYS B O 1
ATOM 1123 N N . TYR B 1 42 ? 27.796 40.022 91.335 1.00 43.05 199 TYR B N 1
ATOM 1124 C CA . TYR B 1 42 ? 27.576 39.536 89.969 1.00 42.50 199 TYR B CA 1
ATOM 1125 C C . TYR B 1 42 ? 26.253 38.748 89.790 1.00 40.63 199 TYR B C 1
ATOM 1126 O O . TYR B 1 42 ? 25.550 38.976 88.823 1.00 39.24 199 TYR B O 1
ATOM 1135 N N . PRO B 1 43 ? 25.956 37.761 90.670 1.00 40.73 200 PRO B N 1
ATOM 1136 C CA . PRO B 1 43 ? 24.745 36.964 90.356 1.00 40.02 200 PRO B CA 1
ATOM 1137 C C . PRO B 1 43 ? 23.418 37.767 90.155 1.00 39.77 200 PRO B C 1
ATOM 1138 O O . PRO B 1 43 ? 22.747 37.558 89.135 1.00 37.80 200 PRO B O 1
ATOM 1142 N N . GLU B 1 44 ? 23.056 38.662 91.077 1.00 39.38 201 GLU B N 1
ATOM 1143 C CA . GLU B 1 44 ? 21.841 39.463 90.871 1.00 40.16 201 GLU B CA 1
ATOM 1144 C C . GLU B 1 44 ? 21.974 40.402 89.667 1.00 38.55 201 GLU B C 1
ATOM 1145 O O . GLU B 1 44 ? 20.997 40.599 88.939 1.00 37.15 201 GLU B O 1
ATOM 1151 N N . TRP B 1 45 ? 23.169 40.964 89.461 1.00 35.65 202 TRP B N 1
ATOM 1152 C CA . TRP B 1 45 ? 23.402 41.876 88.334 1.00 35.89 202 TRP B CA 1
ATOM 1153 C C . TRP B 1 45 ? 23.183 41.116 86.995 1.00 35.01 202 TRP B C 1
ATOM 1154 O O . TRP B 1 45 ? 22.494 41.601 86.100 1.00 34.29 202 TRP B O 1
ATOM 1165 N N . LEU B 1 46 ? 23.786 39.941 86.872 1.00 34.59 203 LEU B N 1
ATOM 1166 C CA . LEU B 1 46 ? 23.607 39.078 85.701 1.00 35.39 203 LEU B CA 1
ATOM 1167 C C . LEU B 1 46 ? 22.158 38.704 85.434 1.00 35.37 203 LEU B C 1
ATOM 1168 O O . LEU B 1 46 ? 21.725 38.765 84.284 1.00 35.88 203 LEU B O 1
ATOM 1173 N N . GLN B 1 47 ? 21.409 38.347 86.484 1.00 35.56 204 GLN B N 1
ATOM 1174 C CA . GLN B 1 47 ? 19.984 38.017 86.355 1.00 36.39 204 GLN B CA 1
ATOM 1175 C C . GLN B 1 47 ? 19.167 39.173 85.802 1.00 36.78 204 GLN B C 1
ATOM 1176 O O . GLN B 1 47 ? 18.329 38.990 84.892 1.00 36.25 204 GLN B O 1
ATOM 1182 N N . SER B 1 48 ? 19.378 40.368 86.362 1.00 35.82 205 SER B N 1
ATOM 1183 C CA . SER B 1 48 ? 18.541 41.498 85.997 1.00 35.66 205 SER B CA 1
ATOM 1184 C C . SER B 1 48 ? 19.007 42.188 84.694 1.00 35.64 205 SER B C 1
ATOM 1185 O O . SER B 1 48 ? 18.350 43.131 84.238 1.00 36.13 205 SER B O 1
ATOM 1188 N N . HIS B 1 49 ? 20.127 41.741 84.107 1.00 35.28 206 HIS B N 1
ATOM 1189 C CA . HIS B 1 49 ? 20.659 42.320 82.859 1.00 35.99 206 HIS B CA 1
ATOM 1190 C C . HIS B 1 49 ? 20.727 41.347 81.668 1.00 37.62 206 HIS B C 1
ATOM 1191 O O . HIS B 1 49 ? 20.994 41.765 80.552 1.00 37.69 206 HIS B O 1
ATOM 1198 N N . ARG B 1 50 ? 20.493 40.062 81.900 1.00 39.25 207 ARG B N 1
ATOM 1199 C CA . ARG B 1 50 ? 20.611 39.052 80.851 1.00 41.15 207 ARG B CA 1
ATOM 1200 C C . ARG B 1 50 ? 19.845 39.420 79.556 1.00 41.51 207 ARG B C 1
ATOM 1201 O O . ARG B 1 50 ? 20.390 39.335 78.445 1.00 41.05 207 ARG B O 1
ATOM 1209 N N . GLU B 1 51 ? 18.609 39.884 79.708 1.00 41.65 208 GLU B N 1
ATOM 1210 C CA . GLU B 1 51 ? 17.777 40.115 78.547 1.00 42.70 208 GLU B CA 1
ATOM 1211 C C . GLU B 1 51 ? 18.121 41.389 77.791 1.00 42.62 208 GLU B C 1
ATOM 1212 O O . GLU B 1 51 ? 17.766 41.500 76.621 1.00 43.67 208 GLU B O 1
ATOM 1218 N N . SER B 1 52 ? 18.823 42.317 78.424 1.00 40.86 209 SER B N 1
ATOM 1219 C CA . SER B 1 52 ? 19.210 43.557 77.771 1.00 40.64 209 SER B CA 1
ATOM 1220 C C . SER B 1 52 ? 20.597 43.511 77.120 1.00 39.57 209 SER B C 1
ATOM 1221 O O . SER B 1 52 ? 20.908 44.317 76.266 1.00 37.75 209 SER B O 1
ATOM 1224 N N . LEU B 1 53 ? 21.416 42.551 77.533 1.00 39.25 210 LEU B N 1
ATOM 1225 C CA . LEU B 1 53 ? 22.778 42.406 77.026 1.00 40.03 210 LEU B CA 1
ATOM 1226 C C . LEU B 1 53 ? 22.843 41.580 75.748 1.00 39.39 210 LEU B C 1
ATOM 1227 O O . LEU B 1 53 ? 22.146 40.594 75.603 1.00 38.61 210 LEU B O 1
ATOM 1232 N N . PRO B 1 54 ? 23.701 41.990 74.830 1.00 39.84 211 PRO B N 1
ATOM 1233 C CA . PRO B 1 54 ? 24.200 41.083 73.802 1.00 40.22 211 PRO B CA 1
ATOM 1234 C C . PRO B 1 54 ? 24.734 39.794 74.404 1.00 40.52 211 PRO B C 1
ATOM 1235 O O . PRO B 1 54 ? 25.487 39.820 75.362 1.00 40.59 211 PRO B O 1
ATOM 1239 N N . PRO B 1 55 ? 24.304 38.683 73.826 1.00 40.42 212 PRO B N 1
ATOM 1240 C CA . PRO B 1 55 ? 24.567 37.330 74.335 1.00 40.57 212 PRO B CA 1
ATOM 1241 C C . PRO B 1 55 ? 26.045 37.024 74.536 1.00 39.93 212 PRO B C 1
ATOM 1242 O O . PRO B 1 55 ? 26.424 36.514 75.586 1.00 39.45 212 PRO B O 1
ATOM 1246 N N . GLU B 1 56 ? 26.866 37.331 73.533 1.00 39.98 213 GLU B N 1
ATOM 1247 C CA . GLU B 1 56 ? 28.308 37.163 73.648 1.00 40.15 213 GLU B CA 1
ATOM 1248 C C . GLU B 1 56 ? 28.902 37.963 74.831 1.00 39.38 213 GLU B C 1
ATOM 1249 O O . GLU B 1 56 ? 29.777 37.462 75.553 1.00 38.05 213 GLU B O 1
ATOM 1255 N N . GLN B 1 57 ? 28.410 39.188 75.040 1.00 38.57 214 GLN B N 1
ATOM 1256 C CA . GLN B 1 57 ? 28.857 40.008 76.179 1.00 38.57 214 GLN B CA 1
ATOM 1257 C C . GLN B 1 57 ? 28.374 39.428 77.526 1.00 38.69 214 GLN B C 1
ATOM 1258 O O . GLN B 1 57 ? 29.150 39.346 78.489 1.00 39.63 214 GLN B O 1
ATOM 1264 N N . PHE B 1 58 ? 27.115 38.994 77.578 1.00 38.62 215 PHE B N 1
ATOM 1265 C CA . PHE B 1 58 ? 26.579 38.308 78.760 1.00 38.65 215 PHE B CA 1
ATOM 1266 C C . PHE B 1 58 ? 27.395 37.059 79.149 1.00 38.67 215 PHE B C 1
ATOM 1267 O O . PHE B 1 58 ? 27.686 36.850 80.329 1.00 38.76 215 PHE B O 1
ATOM 1275 N N . GLU B 1 59 ? 27.741 36.220 78.179 1.00 39.53 216 GLU B N 1
ATOM 1276 C CA . GLU B 1 59 ? 28.597 35.044 78.440 1.00 39.76 216 GLU B CA 1
ATOM 1277 C C . GLU B 1 59 ? 29.976 35.388 79.012 1.00 38.76 216 GLU B C 1
ATOM 1278 O O . GLU B 1 59 ? 30.434 34.706 79.918 1.00 37.01 216 GLU B O 1
ATOM 1284 N N . LYS B 1 60 ? 30.645 36.414 78.454 1.00 37.94 217 LYS B N 1
ATOM 1285 C CA . LYS B 1 60 ? 31.916 36.915 79.015 1.00 37.73 217 LYS B CA 1
ATOM 1286 C C . LYS B 1 60 ? 31.762 37.310 80.477 1.00 37.19 217 LYS B C 1
ATOM 1287 O O . LYS B 1 60 ? 32.593 36.945 81.292 1.00 37.68 217 LYS B O 1
ATOM 1293 N N . TYR B 1 61 ? 30.704 38.052 80.815 1.00 37.43 218 TYR B N 1
ATOM 1294 C CA . TYR B 1 61 ? 30.427 38.422 82.212 1.00 37.37 218 TYR B CA 1
ATOM 1295 C C . TYR B 1 61 ? 30.164 37.223 83.141 1.00 38.45 218 TYR B C 1
ATOM 1296 O O . TYR B 1 61 ? 30.607 37.223 84.308 1.00 38.13 218 TYR B O 1
ATOM 1305 N N . GLN B 1 62 ? 29.420 36.224 82.653 1.00 39.09 219 GLN B N 1
ATOM 1306 C CA . GLN B 1 62 ? 29.228 34.971 83.392 1.00 40.92 219 GLN B CA 1
ATOM 1307 C C . GLN B 1 62 ? 30.562 34.280 83.668 1.00 41.42 219 GLN B C 1
ATOM 1308 O O . GLN B 1 62 ? 30.807 33.812 84.783 1.00 41.33 219 GLN B O 1
ATOM 1314 N N . GLU B 1 63 ? 31.405 34.192 82.634 1.00 41.35 220 GLU B N 1
ATOM 1315 C CA . GLU B 1 63 ? 32.757 33.625 82.778 1.00 42.05 220 GLU B CA 1
ATOM 1316 C C . GLU B 1 63 ? 33.648 34.432 83.732 1.00 40.41 220 GLU B C 1
ATOM 1317 O O . GLU B 1 63 ? 34.437 33.838 84.467 1.00 40.49 220 GLU B O 1
ATOM 1323 N N . GLN B 1 64 ? 33.518 35.768 83.743 1.00 39.24 221 GLN B N 1
ATOM 1324 C CA . GLN B 1 64 ? 34.252 36.597 84.710 1.00 38.88 221 GLN B CA 1
ATOM 1325 C C . GLN B 1 64 ? 33.867 36.247 86.146 1.00 39.10 221 GLN B C 1
ATOM 1326 O O . GLN B 1 64 ? 34.736 36.102 86.995 1.00 38.86 221 GLN B O 1
ATOM 1332 N N . HIS B 1 65 ? 32.562 36.125 86.411 1.00 38.52 222 HIS B N 1
ATOM 1333 C CA . HIS B 1 65 ? 32.093 35.780 87.757 1.00 38.93 222 HIS B CA 1
ATOM 1334 C C . HIS B 1 65 ? 32.645 34.401 88.146 1.00 38.03 222 HIS B C 1
ATOM 1335 O O . HIS B 1 65 ? 33.124 34.207 89.240 1.00 37.75 222 HIS B O 1
ATOM 1342 N N . SER B 1 66 ? 32.579 33.456 87.224 1.00 38.32 223 SER B N 1
ATOM 1343 C CA . SER B 1 66 ? 33.159 32.124 87.452 1.00 40.21 223 SER B CA 1
ATOM 1344 C C . SER B 1 66 ? 34.654 32.143 87.875 1.00 39.00 223 SER B C 1
ATOM 1345 O O . SER B 1 66 ? 35.030 31.519 88.877 1.00 39.74 223 SER B O 1
ATOM 1348 N N . VAL B 1 67 ? 35.477 32.915 87.167 1.00 38.54 224 VAL B N 1
ATOM 1349 C CA . VAL B 1 67 ? 36.899 33.075 87.488 1.00 37.98 224 VAL B CA 1
ATOM 1350 C C . VAL B 1 67 ? 37.135 33.720 88.857 1.00 37.34 224 VAL B C 1
ATOM 1351 O O . VAL B 1 67 ? 37.986 33.264 89.637 1.00 35.14 224 VAL B O 1
ATOM 1355 N N . MET B 1 68 ? 36.390 34.789 89.131 1.00 37.03 225 MET B N 1
ATOM 1356 C CA . MET B 1 68 ? 36.446 35.453 90.419 1.00 39.06 225 MET B CA 1
ATOM 1357 C C . MET B 1 68 ? 36.064 34.533 91.580 1.00 37.55 225 MET B C 1
ATOM 1358 O O . MET B 1 68 ? 36.656 34.620 92.662 1.00 37.20 225 MET B O 1
ATOM 1363 N N . CYS B 1 69 ? 35.079 33.658 91.363 1.00 37.97 226 CYS B N 1
ATOM 1364 C CA . CYS B 1 69 ? 34.695 32.666 92.369 1.00 37.43 226 CYS B CA 1
ATOM 1365 C C . CYS B 1 69 ? 35.895 31.764 92.712 1.00 37.07 226 CYS B C 1
ATOM 1366 O O . CYS B 1 69 ? 36.185 31.510 93.890 1.00 36.03 226 CYS B O 1
ATOM 1369 N N . LYS B 1 70 ? 36.634 31.349 91.680 1.00 36.63 227 LYS B N 1
ATOM 1370 C CA . LYS B 1 70 ? 37.829 30.530 91.872 1.00 37.15 227 LYS B CA 1
ATOM 1371 C C . LYS B 1 70 ? 38.928 31.251 92.643 1.00 36.66 227 LYS B C 1
ATOM 1372 O O . LYS B 1 70 ? 39.590 30.653 93.479 1.00 36.61 227 LYS B O 1
ATOM 1378 N N . ILE B 1 71 ? 39.120 32.538 92.373 1.00 36.87 228 ILE B N 1
ATOM 1379 C CA . ILE B 1 71 ? 40.090 33.323 93.131 1.00 36.74 228 ILE B CA 1
ATOM 1380 C C . ILE B 1 71 ? 39.658 33.438 94.615 1.00 36.81 228 ILE B C 1
ATOM 1381 O O . ILE B 1 71 ? 40.474 33.190 95.507 1.00 36.22 228 ILE B O 1
ATOM 1386 N N . CYS B 1 72 ? 38.395 33.806 94.861 1.00 35.86 229 CYS B N 1
ATOM 1387 C CA . CYS B 1 72 ? 37.835 33.887 96.222 1.00 36.88 229 CYS B CA 1
ATOM 1388 C C . CYS B 1 72 ? 38.026 32.586 96.986 1.00 36.76 229 CYS B C 1
ATOM 1389 O O . CYS B 1 72 ? 38.409 32.615 98.138 1.00 36.57 229 CYS B O 1
ATOM 1392 N N . GLU B 1 73 ? 37.758 31.453 96.335 1.00 36.74 230 GLU B N 1
ATOM 1393 C CA . GLU B 1 73 ? 37.949 30.138 96.964 1.00 38.56 230 GLU B CA 1
ATOM 1394 C C . GLU B 1 73 ? 39.404 29.862 97.416 1.00 37.51 230 GLU B C 1
ATOM 1395 O O . GLU B 1 73 ? 39.639 29.303 98.501 1.00 37.50 230 GLU B O 1
ATOM 1401 N N . GLN B 1 74 ? 40.372 30.242 96.580 1.00 36.74 231 GLN B N 1
ATOM 1402 C CA . GLN B 1 74 ? 41.795 30.163 96.945 1.00 36.84 231 GLN B CA 1
ATOM 1403 C C . GLN B 1 74 ? 42.129 31.023 98.188 1.00 36.68 231 GLN B C 1
ATOM 1404 O O . GLN B 1 74 ? 42.755 30.544 99.136 1.00 35.25 231 GLN B O 1
ATOM 1410 N N . PHE B 1 75 ? 41.697 32.283 98.184 1.00 37.04 232 PHE B N 1
ATOM 1411 C CA . PHE B 1 75 ? 41.907 33.166 99.344 1.00 37.68 232 PHE B CA 1
ATOM 1412 C C . PHE B 1 75 ? 41.233 32.612 100.616 1.00 38.59 232 PHE B C 1
ATOM 1413 O O . PHE B 1 75 ? 41.816 32.668 101.726 1.00 38.34 232 PHE B O 1
ATOM 1421 N N . GLU B 1 76 ? 40.037 32.048 100.444 1.00 38.73 233 GLU B N 1
ATOM 1422 C CA . GLU B 1 76 ? 39.308 31.423 101.554 1.00 40.47 233 GLU B CA 1
ATOM 1423 C C . GLU B 1 76 ? 39.970 30.162 102.114 1.00 39.82 233 GLU B C 1
ATOM 1424 O O . GLU B 1 76 ? 39.783 29.844 103.289 1.00 40.36 233 GLU B O 1
ATOM 1430 N N . ALA B 1 77 ? 40.750 29.462 101.292 1.00 40.04 234 ALA B N 1
ATOM 1431 C CA . ALA B 1 77 ? 41.495 28.266 101.731 1.00 40.21 234 ALA B CA 1
ATOM 1432 C C . ALA B 1 77 ? 42.795 28.606 102.471 1.00 40.90 234 ALA B C 1
ATOM 1433 O O . ALA B 1 77 ? 43.312 27.807 103.246 1.00 39.95 234 ALA B O 1
ATOM 1435 N N . GLU B 1 78 ? 43.314 29.796 102.200 1.00 41.99 235 GLU B N 1
ATOM 1436 C CA . GLU B 1 78 ? 44.536 30.303 102.778 1.00 44.49 235 GLU B CA 1
ATOM 1437 C C . GLU B 1 78 ? 44.423 30.429 104.299 1.00 45.36 235 GLU B C 1
ATOM 1438 O O . GLU B 1 78 ? 43.380 30.826 104.809 1.00 46.40 235 GLU B O 1
ATOM 1444 N N . THR B 1 79 ? 45.481 30.056 105.016 1.00 46.02 236 THR B N 1
ATOM 1445 C CA . THR B 1 79 ? 45.530 30.203 106.473 1.00 46.77 236 THR B CA 1
ATOM 1446 C C . THR B 1 79 ? 46.803 30.979 106.859 1.00 47.75 236 THR B C 1
ATOM 1447 O O . THR B 1 79 ? 47.735 31.091 106.046 1.00 47.65 236 THR B O 1
ATOM 1451 N N . PRO B 1 80 ? 46.834 31.559 108.083 1.00 48.62 237 PRO B N 1
ATOM 1452 C CA . PRO B 1 80 ? 48.032 32.276 108.558 1.00 48.59 237 PRO B CA 1
ATOM 1453 C C . PRO B 1 80 ? 49.304 31.426 108.704 1.00 48.49 237 PRO B C 1
ATOM 1454 O O . PRO B 1 80 ? 50.410 31.968 108.577 1.00 48.63 237 PRO B O 1
ATOM 1458 N N . THR B 1 81 ? 49.146 30.127 108.975 1.00 47.86 238 THR B N 1
ATOM 1459 C CA . THR B 1 81 ? 50.278 29.209 109.153 1.00 47.05 238 THR B CA 1
ATOM 1460 C C . THR B 1 81 ? 50.730 28.490 107.866 1.00 46.00 238 THR B C 1
ATOM 1461 O O . THR B 1 81 ? 51.524 27.546 107.929 1.00 45.90 238 THR B O 1
ATOM 1465 N N . ASP B 1 82 ? 50.231 28.927 106.710 1.00 44.41 239 ASP B N 1
ATOM 1466 C CA . ASP B 1 82 ? 50.598 28.320 105.434 1.00 43.27 239 ASP B CA 1
ATOM 1467 C C . ASP B 1 82 ? 52.116 28.412 105.223 1.00 42.87 239 ASP B C 1
ATOM 1468 O O . ASP B 1 82 ? 52.728 29.431 105.557 1.00 42.60 239 ASP B O 1
ATOM 1473 N N . SER B 1 83 ? 52.713 27.364 104.665 1.00 42.08 240 SER B N 1
ATOM 1474 C CA . SER B 1 83 ? 54.152 27.361 104.399 1.00 42.70 240 SER B CA 1
ATOM 1475 C C . SER B 1 83 ? 54.512 28.263 103.229 1.00 42.63 240 SER B C 1
ATOM 1476 O O . SER B 1 83 ? 53.641 28.713 102.487 1.00 42.04 240 SER B O 1
ATOM 1479 N N . GLU B 1 84 ? 55.809 28.500 103.057 1.00 42.85 241 GLU B N 1
ATOM 1480 C CA . GLU B 1 84 ? 56.305 29.302 101.936 1.00 43.90 241 GLU B CA 1
ATOM 1481 C C . GLU B 1 84 ? 55.977 28.644 100.593 1.00 41.97 241 GLU B C 1
ATOM 1482 O O . GLU B 1 84 ? 55.621 29.317 99.633 1.00 40.86 241 GLU B O 1
ATOM 1488 N N . THR B 1 85 ? 56.143 27.329 100.536 1.00 41.05 242 THR B N 1
ATOM 1489 C CA . THR B 1 85 ? 55.786 26.532 99.353 1.00 40.91 242 THR B CA 1
ATOM 1490 C C . THR B 1 85 ? 54.285 26.681 98.962 1.00 39.95 242 THR B C 1
ATOM 1491 O O . THR B 1 85 ? 53.952 26.838 97.786 1.00 39.55 242 THR B O 1
ATOM 1495 N N . THR B 1 86 ? 53.403 26.649 99.953 1.00 39.39 243 THR B N 1
ATOM 1496 C CA . THR B 1 86 ? 51.960 26.784 99.708 1.00 39.40 243 THR B CA 1
ATOM 1497 C C . THR B 1 86 ? 51.620 28.203 99.261 1.00 39.17 243 THR B C 1
ATOM 1498 O O . THR B 1 86 ? 50.802 28.397 98.341 1.00 39.16 243 THR B O 1
ATOM 1502 N N . GLN B 1 87 ? 52.235 29.187 99.924 1.00 39.61 244 GLN B N 1
ATOM 1503 C CA . GLN B 1 87 ? 51.983 30.601 99.634 1.00 40.52 244 GLN B CA 1
ATOM 1504 C C . GLN B 1 87 ? 52.394 30.935 98.188 1.00 40.45 244 GLN B C 1
ATOM 1505 O O . GLN B 1 87 ? 51.724 31.720 97.501 1.00 40.12 244 GLN B O 1
ATOM 1511 N N . LYS B 1 88 ? 53.508 30.360 97.745 1.00 40.36 245 LYS B N 1
ATOM 1512 C CA . LYS B 1 88 ? 54.013 30.586 96.381 1.00 41.27 245 LYS B CA 1
ATOM 1513 C C . LYS B 1 88 ? 53.130 29.955 95.319 1.00 39.87 245 LYS B C 1
ATOM 1514 O O . LYS B 1 88 ? 52.844 30.584 94.301 1.00 39.53 245 LYS B O 1
ATOM 1520 N N . ALA B 1 89 ? 52.747 28.703 95.544 1.00 39.55 246 ALA B N 1
ATOM 1521 C CA . ALA B 1 89 ? 51.818 28.015 94.660 1.00 39.48 246 ALA B CA 1
ATOM 1522 C C . ALA B 1 89 ? 50.474 28.753 94.594 1.00 39.08 246 ALA B C 1
ATOM 1523 O O . ALA B 1 89 ? 49.894 28.886 93.515 1.00 39.45 246 ALA B O 1
ATOM 1525 N N . ARG B 1 90 ? 49.972 29.222 95.741 1.00 39.10 247 ARG B N 1
ATOM 1526 C CA . ARG B 1 90 ? 48.710 29.926 95.755 1.00 38.92 247 ARG B CA 1
ATOM 1527 C C . ARG B 1 90 ? 48.819 31.218 94.965 1.00 38.91 247 ARG B C 1
ATOM 1528 O O . ARG B 1 90 ? 47.922 31.523 94.177 1.00 37.75 247 ARG B O 1
ATOM 1536 N N . PHE B 1 91 ? 49.922 31.957 95.162 1.00 38.21 248 PHE B N 1
ATOM 1537 C CA . PHE B 1 91 ? 50.170 33.163 94.377 1.00 38.65 248 PHE B CA 1
ATOM 1538 C C . PHE B 1 91 ? 50.198 32.851 92.853 1.00 38.17 248 PHE B C 1
ATOM 1539 O O . PHE B 1 91 ? 49.563 33.560 92.080 1.00 36.96 248 PHE B O 1
ATOM 1547 N N . GLU B 1 92 ? 50.919 31.795 92.439 1.00 38.59 249 GLU B N 1
ATOM 1548 C CA . GLU B 1 92 ? 50.941 31.384 91.012 1.00 40.67 249 GLU B CA 1
ATOM 1549 C C . GLU B 1 92 ? 49.524 31.073 90.455 1.00 40.19 249 GLU B C 1
ATOM 1550 O O . GLU B 1 92 ? 49.177 31.533 89.350 1.00 38.44 249 GLU B O 1
ATOM 1556 N N . MET B 1 93 ? 48.735 30.298 91.224 1.00 40.27 250 MET B N 1
ATOM 1557 C CA . MET B 1 93 ? 47.353 29.931 90.879 1.00 41.81 250 MET B CA 1
ATOM 1558 C C . MET B 1 93 ? 46.499 31.210 90.687 1.00 40.02 250 MET B C 1
ATOM 1559 O O . MET B 1 93 ? 45.767 31.339 89.709 1.00 38.98 250 MET B O 1
ATOM 1564 N N . VAL B 1 94 ? 46.593 32.131 91.640 1.00 39.16 251 VAL B N 1
ATOM 1565 C CA . VAL B 1 94 ? 45.841 33.397 91.614 1.00 39.77 251 VAL B CA 1
ATOM 1566 C C . VAL B 1 94 ? 46.254 34.330 90.442 1.00 39.92 251 VAL B C 1
ATOM 1567 O O . VAL B 1 94 ? 45.387 34.910 89.780 1.00 41.09 251 VAL B O 1
ATOM 1571 N N . LEU B 1 95 ? 47.552 34.461 90.192 1.00 39.16 252 LEU B N 1
ATOM 1572 C CA . LEU B 1 95 ? 48.051 35.250 89.050 1.00 38.76 252 LEU B CA 1
ATOM 1573 C C . LEU B 1 95 ? 47.513 34.701 87.728 1.00 39.00 252 LEU B C 1
ATOM 1574 O O . LEU B 1 95 ? 47.096 35.465 86.855 1.00 38.54 252 LEU B O 1
ATOM 1579 N N . ASP B 1 96 ? 47.536 33.383 87.588 1.00 38.50 253 ASP B N 1
ATOM 1580 C CA . ASP B 1 96 ? 47.006 32.716 86.404 1.00 39.14 253 ASP B CA 1
ATOM 1581 C C . ASP B 1 96 ? 45.504 33.016 86.194 1.00 38.42 253 ASP B C 1
ATOM 1582 O O . ASP B 1 96 ? 45.072 33.349 85.089 1.00 37.00 253 ASP B O 1
ATOM 1587 N N . LEU B 1 97 ? 44.718 32.896 87.265 1.00 36.61 254 LEU B N 1
ATOM 1588 C CA . LEU B 1 97 ? 43.307 33.227 87.225 1.00 37.07 254 LEU B CA 1
ATOM 1589 C C . LEU B 1 97 ? 43.067 34.713 86.919 1.00 37.01 254 LEU B C 1
ATOM 1590 O O . LEU B 1 97 ? 42.137 35.027 86.181 1.00 36.25 254 LEU B O 1
ATOM 1595 N N . MET B 1 98 ? 43.904 35.608 87.459 1.00 37.74 255 MET B N 1
ATOM 1596 C CA . MET B 1 98 ? 43.804 37.037 87.145 1.00 39.03 255 MET B CA 1
ATOM 1597 C C . MET B 1 98 ? 44.098 37.307 85.656 1.00 39.63 255 MET B C 1
ATOM 1598 O O . MET B 1 98 ? 43.511 38.226 85.079 1.00 39.44 255 MET B O 1
ATOM 1603 N N . GLN B 1 99 ? 44.988 36.519 85.047 1.00 39.92 256 GLN B N 1
ATOM 1604 C CA . GLN B 1 99 ? 45.292 36.646 83.624 1.00 41.39 256 GLN B CA 1
ATOM 1605 C C . GLN B 1 99 ? 44.110 36.134 82.798 1.00 41.30 256 GLN B C 1
ATOM 1606 O O . GLN B 1 99 ? 43.759 36.736 81.765 1.00 40.19 256 GLN B O 1
ATOM 1612 N N . GLN B 1 100 ? 43.474 35.049 83.256 1.00 40.74 257 GLN B N 1
ATOM 1613 C CA . GLN B 1 100 ? 42.201 34.616 82.641 1.00 41.95 257 GLN B CA 1
ATOM 1614 C C . GLN B 1 100 ? 41.089 35.682 82.739 1.00 41.92 257 GLN B C 1
ATOM 1615 O O . GLN B 1 100 ? 40.300 35.855 81.789 1.00 41.54 257 GLN B O 1
ATOM 1621 N N . LEU B 1 101 ? 41.019 36.369 83.881 1.00 41.97 258 LEU B N 1
ATOM 1622 C CA . LEU B 1 101 ? 40.033 37.425 84.096 1.00 43.47 258 LEU B CA 1
ATOM 1623 C C . LEU B 1 101 ? 40.242 38.539 83.086 1.00 44.06 258 LEU B C 1
ATOM 1624 O O . LEU B 1 101 ? 39.305 38.928 82.388 1.00 43.93 258 LEU B O 1
ATOM 1629 N N . GLN B 1 102 ? 41.467 39.054 83.038 1.00 44.38 259 GLN B N 1
ATOM 1630 C CA . GLN B 1 102 ? 41.886 40.053 82.042 1.00 46.51 259 GLN B CA 1
ATOM 1631 C C . GLN B 1 102 ? 41.560 39.663 80.578 1.00 45.61 259 GLN B C 1
ATOM 1632 O O . GLN B 1 102 ? 41.085 40.509 79.803 1.00 45.56 259 GLN B O 1
ATOM 1638 N N . ASP B 1 103 ? 41.781 38.398 80.218 1.00 44.78 260 ASP B N 1
ATOM 1639 C CA . ASP B 1 103 ? 41.445 37.872 78.872 1.00 44.63 260 ASP B CA 1
ATOM 1640 C C . ASP B 1 103 ? 39.948 37.943 78.484 1.00 43.77 260 ASP B C 1
ATOM 1641 O O . ASP B 1 103 ? 39.595 37.836 77.308 1.00 43.90 260 ASP B O 1
ATOM 1646 N N . LEU B 1 104 ? 39.079 38.106 79.476 1.00 42.17 261 LEU B N 1
ATOM 1647 C CA . LEU B 1 104 ? 37.628 38.199 79.263 1.00 41.47 261 LEU B CA 1
ATOM 1648 C C . LEU B 1 104 ? 37.126 39.635 78.997 1.00 40.76 261 LEU B C 1
ATOM 1649 O O . LEU B 1 104 ? 35.924 39.879 78.985 1.00 41.57 261 LEU B O 1
ATOM 1654 N N . GLY B 1 105 ? 38.046 40.570 78.786 1.00 39.87 262 GLY B N 1
ATOM 1655 C CA . GLY B 1 105 ? 37.711 41.953 78.442 1.00 39.06 262 GLY B CA 1
ATOM 1656 C C . GLY B 1 105 ? 37.204 42.727 79.647 1.00 38.85 262 GLY B C 1
ATOM 1657 O O . GLY B 1 105 ? 37.267 42.245 80.794 1.00 39.05 262 GLY B O 1
ATOM 1658 N N . HIS B 1 106 ? 36.658 43.906 79.378 1.00 37.82 263 HIS B N 1
ATOM 1659 C CA . HIS B 1 106 ? 36.130 44.791 80.418 1.00 37.25 263 HIS B CA 1
ATOM 1660 C C . HIS B 1 106 ? 35.072 44.147 81.321 1.00 37.65 263 HIS B C 1
ATOM 1661 O O . HIS B 1 106 ? 34.280 43.281 80.878 1.00 37.76 263 HIS B O 1
ATOM 1668 N N . PRO B 1 107 ? 35.048 44.552 82.606 1.00 38.33 264 PRO B N 1
ATOM 1669 C CA . PRO B 1 107 ? 33.963 44.052 83.456 1.00 38.28 264 PRO B CA 1
ATOM 1670 C C . PRO B 1 107 ? 32.672 44.840 83.113 1.00 37.92 264 PRO B C 1
ATOM 1671 O O . PRO B 1 107 ? 32.749 45.732 82.261 1.00 37.93 264 PRO B O 1
ATOM 1675 N N . PRO B 1 108 ? 31.508 44.481 83.702 1.00 37.13 265 PRO B N 1
ATOM 1676 C CA . PRO B 1 108 ? 30.331 45.344 83.508 1.00 37.35 265 PRO B CA 1
ATOM 1677 C C . PRO B 1 108 ? 30.661 46.808 83.807 1.00 37.39 265 PRO B C 1
ATOM 1678 O O . PRO B 1 108 ? 31.481 47.097 84.704 1.00 36.40 265 PRO B O 1
ATOM 1682 N N . LYS B 1 109 ? 30.055 47.715 83.054 1.00 36.60 266 LYS B N 1
ATOM 1683 C CA . LYS B 1 109 ? 30.249 49.129 83.304 1.00 37.14 266 LYS B CA 1
ATOM 1684 C C . LYS B 1 109 ? 29.921 49.539 84.753 1.00 37.84 266 LYS B C 1
ATOM 1685 O O . LYS B 1 109 ? 30.637 50.379 85.328 1.00 37.29 266 LYS B O 1
ATOM 1691 N N . GLU B 1 110 ? 28.885 48.916 85.332 1.00 37.71 267 GLU B N 1
ATOM 1692 C CA . GLU B 1 110 ? 28.510 49.065 86.749 1.00 40.54 267 GLU B CA 1
ATOM 1693 C C . GLU B 1 110 ? 29.659 48.765 87.742 1.00 41.74 267 GLU B C 1
ATOM 1694 O O . GLU B 1 110 ? 29.814 49.439 88.757 1.00 41.03 267 GLU B O 1
ATOM 1700 N N . LEU B 1 111 ? 30.461 47.758 87.416 1.00 43.07 268 LEU B N 1
ATOM 1701 C CA . LEU B 1 111 ? 31.490 47.232 88.317 1.00 45.58 268 LEU B CA 1
ATOM 1702 C C . LEU B 1 111 ? 32.901 47.780 88.109 1.00 47.03 268 LEU B C 1
ATOM 1703 O O . LEU B 1 111 ? 33.731 47.667 89.017 1.00 47.67 268 LEU B O 1
ATOM 1708 N N . ALA B 1 112 ? 33.131 48.400 86.961 1.00 48.48 269 ALA B N 1
ATOM 1709 C CA . ALA B 1 112 ? 34.453 48.787 86.518 1.00 51.07 269 ALA B CA 1
ATOM 1710 C C . ALA B 1 112 ? 35.227 49.658 87.501 1.00 52.91 269 ALA B C 1
ATOM 1711 O O . ALA B 1 112 ? 36.411 49.452 87.711 1.00 54.34 269 ALA B O 1
ATOM 1713 N N . GLY B 1 113 ? 34.563 50.629 88.102 1.00 54.94 270 GLY B N 1
ATOM 1714 C CA . GLY B 1 113 ? 35.258 51.711 88.767 1.00 57.30 270 GLY B CA 1
ATOM 1715 C C . GLY B 1 113 ? 35.417 51.521 90.260 1.00 57.91 270 GLY B C 1
ATOM 1716 O O . GLY B 1 113 ? 35.888 52.415 90.952 1.00 58.69 270 GLY B O 1
ATOM 1717 N N . GLU B 1 114 ? 35.013 50.357 90.755 1.00 58.18 271 GLU B N 1
ATOM 1718 C CA . GLU B 1 114 ? 35.345 49.938 92.105 1.00 58.69 271 GLU B CA 1
ATOM 1719 C C . GLU B 1 114 ? 36.439 48.866 92.131 1.00 58.88 271 GLU B C 1
ATOM 1720 O O . GLU B 1 114 ? 36.902 48.458 93.193 1.00 58.47 271 GLU B O 1
ATOM 1726 N N . MET B 1 115 ? 36.846 48.425 90.951 1.00 59.41 272 MET B N 1
ATOM 1727 C CA . MET B 1 115 ? 37.808 47.345 90.823 1.00 60.30 272 MET B CA 1
ATOM 1728 C C . MET B 1 115 ? 39.082 47.633 91.613 1.00 60.35 272 MET B C 1
ATOM 1729 O O . MET B 1 115 ? 39.604 48.741 91.565 1.00 60.12 272 MET B O 1
ATOM 1734 N N . PRO B 1 116 ? 39.584 46.642 92.347 1.00 60.48 273 PRO B N 1
ATOM 1735 C CA . PRO B 1 116 ? 40.841 46.846 93.089 1.00 60.43 273 PRO B CA 1
ATOM 1736 C C . PRO B 1 116 ? 42.039 46.938 92.134 1.00 60.23 273 PRO B C 1
ATOM 1737 O O . PRO B 1 116 ? 41.930 46.496 90.973 1.00 59.07 273 PRO B O 1
ATOM 1741 N N . PRO B 1 117 ? 43.155 47.559 92.599 1.00 60.60 274 PRO B N 1
ATOM 1742 C CA . PRO B 1 117 ? 44.353 47.743 91.771 1.00 60.46 274 PRO B CA 1
ATOM 1743 C C . PRO B 1 117 ? 44.897 46.452 91.160 1.00 60.17 274 PRO B C 1
ATOM 1744 O O . PRO B 1 117 ? 45.259 46.449 89.977 1.00 59.46 274 PRO B O 1
ATOM 1748 N N . ILE C 1 14 ? 4.837 56.674 103.210 1.00 48.77 171 ILE C N 1
ATOM 1749 C CA . ILE C 1 14 ? 4.678 58.088 102.719 1.00 49.01 171 ILE C CA 1
ATOM 1750 C C . ILE C 1 14 ? 4.890 58.277 101.197 1.00 47.81 171 ILE C C 1
ATOM 1751 O O . ILE C 1 14 ? 4.168 59.071 100.575 1.00 48.57 171 ILE C O 1
ATOM 1756 N N . LEU C 1 15 ? 5.857 57.580 100.600 1.00 45.63 172 LEU C N 1
ATOM 1757 C CA . LEU C 1 15 ? 5.995 57.614 99.140 1.00 43.74 172 LEU C CA 1
ATOM 1758 C C . LEU C 1 15 ? 5.502 56.318 98.488 1.00 42.08 172 LEU C C 1
ATOM 1759 O O . LEU C 1 15 ? 5.899 55.231 98.908 1.00 42.16 172 LEU C O 1
ATOM 1764 N N . PRO C 1 16 ? 4.675 56.427 97.428 1.00 40.37 173 PRO C N 1
ATOM 1765 C CA . PRO C 1 16 ? 4.209 55.206 96.762 1.00 39.36 173 PRO C CA 1
ATOM 1766 C C . PRO C 1 16 ? 5.342 54.656 95.874 1.00 38.17 173 PRO C C 1
ATOM 1767 O O . PRO C 1 16 ? 6.324 55.353 95.626 1.00 36.67 173 PRO C O 1
ATOM 1771 N N . ILE C 1 17 ? 5.197 53.423 95.413 1.00 37.76 174 ILE C N 1
ATOM 1772 C CA . ILE C 1 17 ? 6.265 52.723 94.676 1.00 38.10 174 ILE C CA 1
ATOM 1773 C C . ILE C 1 17 ? 6.756 53.407 93.373 1.00 37.93 174 ILE C C 1
ATOM 1774 O O . ILE C 1 17 ? 7.960 53.480 93.150 1.00 36.53 174 ILE C O 1
ATOM 1779 N N . MET C 1 18 ? 5.846 53.916 92.532 1.00 38.19 175 MET C N 1
ATOM 1780 C CA . MET C 1 18 ? 6.245 54.597 91.275 1.00 40.45 175 MET C CA 1
ATOM 1781 C C . MET C 1 18 ? 7.160 55.782 91.581 1.00 40.20 175 MET C C 1
ATOM 1782 O O . MET C 1 18 ? 8.150 56.009 90.876 1.00 41.06 175 MET C O 1
ATOM 1787 N N . GLN C 1 19 ? 6.868 56.533 92.640 1.00 39.61 176 GLN C N 1
ATOM 1788 C CA . GLN C 1 19 ? 7.775 57.643 93.004 1.00 40.34 176 GLN C CA 1
ATOM 1789 C C . GLN C 1 19 ? 9.089 57.202 93.656 1.00 37.85 176 GLN C C 1
ATOM 1790 O O . GLN C 1 19 ? 10.144 57.723 93.323 1.00 37.11 176 GLN C O 1
ATOM 1796 N N . SER C 1 20 ? 9.026 56.278 94.612 1.00 36.71 177 SER C N 1
ATOM 1797 C CA . SER C 1 20 ? 10.244 55.887 95.319 1.00 36.98 177 SER C CA 1
ATOM 1798 C C . SER C 1 20 ? 11.226 55.169 94.381 1.00 36.66 177 SER C C 1
ATOM 1799 O O . SER C 1 20 ? 12.431 55.335 94.521 1.00 36.72 177 SER C O 1
ATOM 1802 N N . ILE C 1 21 ? 10.722 54.412 93.404 1.00 35.86 178 ILE C N 1
ATOM 1803 C CA . ILE C 1 21 ? 11.596 53.766 92.419 1.00 35.62 178 ILE C CA 1
ATOM 1804 C C . ILE C 1 21 ? 12.319 54.823 91.564 1.00 36.34 178 ILE C C 1
ATOM 1805 O O . ILE C 1 21 ? 13.483 54.688 91.311 1.00 36.21 178 ILE C O 1
ATOM 1810 N N . MET C 1 22 ? 11.624 55.872 91.134 1.00 37.49 179 MET C N 1
ATOM 1811 C CA . MET C 1 22 ? 12.252 56.913 90.305 1.00 38.70 179 MET C CA 1
ATOM 1812 C C . MET C 1 22 ? 13.348 57.597 91.099 1.00 38.31 179 MET C C 1
ATOM 1813 O O . MET C 1 22 ? 14.433 57.849 90.585 1.00 39.96 179 MET C O 1
ATOM 1818 N N . GLN C 1 23 ? 13.055 57.920 92.354 1.00 38.58 180 GLN C N 1
ATOM 1819 C CA . GLN C 1 23 ? 14.038 58.555 93.224 1.00 39.97 180 GLN C CA 1
ATOM 1820 C C . GLN C 1 23 ? 15.272 57.696 93.440 1.00 40.10 180 GLN C C 1
ATOM 1821 O O . GLN C 1 23 ? 16.386 58.192 93.371 1.00 40.30 180 GLN C O 1
ATOM 1827 N N . ASN C 1 24 ? 15.076 56.405 93.661 1.00 39.80 181 ASN C N 1
ATOM 1828 C CA . ASN C 1 24 ? 16.215 55.495 93.844 1.00 40.20 181 ASN C CA 1
ATOM 1829 C C . ASN C 1 24 ? 17.038 55.209 92.593 1.00 39.55 181 ASN C C 1
ATOM 1830 O O . ASN C 1 24 ? 18.255 55.313 92.619 1.00 38.65 181 ASN C O 1
ATOM 1835 N N . LEU C 1 25 ? 16.365 54.856 91.506 1.00 40.40 182 LEU C N 1
ATOM 1836 C CA . LEU C 1 25 ? 17.011 54.635 90.190 1.00 41.43 182 LEU C CA 1
ATOM 1837 C C . LEU C 1 25 ? 17.824 55.808 89.631 1.00 40.39 182 LEU C C 1
ATOM 1838 O O . LEU C 1 25 ? 18.823 55.591 88.930 1.00 40.99 182 LEU C O 1
ATOM 1843 N N . LEU C 1 26 ? 17.382 57.039 89.886 1.00 39.57 183 LEU C N 1
ATOM 1844 C CA . LEU C 1 26 ? 18.084 58.221 89.360 1.00 39.51 183 LEU C CA 1
ATOM 1845 C C . LEU C 1 26 ? 18.989 58.868 90.416 1.00 39.31 183 LEU C C 1
ATOM 1846 O O . LEU C 1 26 ? 19.531 59.949 90.199 1.00 39.66 183 LEU C O 1
ATOM 1851 N N . SER C 1 27 ? 19.187 58.194 91.535 1.00 38.85 184 SER C N 1
ATOM 1852 C CA . SER C 1 27 ? 20.071 58.728 92.561 1.00 39.72 184 SER C CA 1
ATOM 1853 C C . SER C 1 27 ? 21.520 58.449 92.143 1.00 39.59 184 SER C C 1
ATOM 1854 O O . SER C 1 27 ? 21.800 57.551 91.339 1.00 38.23 184 SER C O 1
ATOM 1857 N N . LYS C 1 28 ? 22.431 59.240 92.685 1.00 39.11 185 LYS C N 1
ATOM 1858 C CA . LYS C 1 28 ? 23.837 59.118 92.375 1.00 39.24 185 LYS C CA 1
ATOM 1859 C C . LYS C 1 28 ? 24.327 57.713 92.714 1.00 39.32 185 LYS C C 1
ATOM 1860 O O . LYS C 1 28 ? 25.034 57.106 91.920 1.00 37.79 185 LYS C O 1
ATOM 1866 N N . ASP C 1 29 ? 23.932 57.197 93.883 1.00 40.17 186 ASP C N 1
ATOM 1867 C CA . ASP C 1 29 ? 24.432 55.898 94.361 1.00 41.52 186 ASP C CA 1
ATOM 1868 C C . ASP C 1 29 ? 24.098 54.783 93.380 1.00 39.82 186 ASP C C 1
ATOM 1869 O O . ASP C 1 29 ? 24.891 53.892 93.192 1.00 39.98 186 ASP C O 1
ATOM 1874 N N . VAL C 1 30 ? 22.944 54.867 92.729 1.00 38.91 187 VAL C N 1
ATOM 1875 C CA . VAL C 1 30 ? 22.525 53.796 91.819 1.00 38.87 187 VAL C CA 1
ATOM 1876 C C . VAL C 1 30 ? 22.996 54.000 90.357 1.00 37.88 187 VAL C C 1
ATOM 1877 O O . VAL C 1 30 ? 23.549 53.101 89.749 1.00 39.12 187 VAL C O 1
ATOM 1881 N N . LEU C 1 31 ? 22.748 55.180 89.812 1.00 37.11 188 LEU C N 1
ATOM 1882 C CA . LEU C 1 31 ? 22.937 55.456 88.393 1.00 36.88 188 LEU C CA 1
ATOM 1883 C C . LEU C 1 31 ? 24.385 55.842 88.023 1.00 36.67 188 LEU C C 1
ATOM 1884 O O . LEU C 1 31 ? 24.866 55.495 86.933 1.00 36.06 188 LEU C O 1
ATOM 1889 N N . TYR C 1 32 ? 25.067 56.561 88.916 1.00 36.44 189 TYR C N 1
ATOM 1890 C CA . TYR C 1 32 ? 26.391 57.153 88.566 1.00 37.85 189 TYR C CA 1
ATOM 1891 C C . TYR C 1 32 ? 27.494 56.149 88.136 1.00 37.74 189 TYR C C 1
ATOM 1892 O O . TYR C 1 32 ? 28.224 56.417 87.179 1.00 37.50 189 TYR C O 1
ATOM 1901 N N . PRO C 1 33 ? 27.656 55.013 88.870 1.00 38.54 190 PRO C N 1
ATOM 1902 C CA . PRO C 1 33 ? 28.743 54.082 88.517 1.00 38.01 190 PRO C CA 1
ATOM 1903 C C . PRO C 1 33 ? 28.749 53.659 87.044 1.00 38.33 190 PRO C C 1
ATOM 1904 O O . PRO C 1 33 ? 29.772 53.858 86.373 1.00 37.63 190 PRO C O 1
ATOM 1908 N N . SER C 1 34 ? 27.645 53.098 86.535 1.00 37.08 191 SER C N 1
ATOM 1909 C CA . SER C 1 34 ? 27.613 52.637 85.127 1.00 38.34 191 SER C CA 1
ATOM 1910 C C . SER C 1 34 ? 27.622 53.818 84.148 1.00 38.46 191 SER C C 1
ATOM 1911 O O . SER C 1 34 ? 28.292 53.761 83.120 1.00 36.52 191 SER C O 1
ATOM 1914 N N . LEU C 1 35 ? 26.889 54.884 84.479 1.00 38.98 192 LEU C N 1
ATOM 1915 C CA . LEU C 1 35 ? 26.806 56.051 83.615 1.00 41.03 192 LEU C CA 1
ATOM 1916 C C . LEU C 1 35 ? 28.137 56.683 83.383 1.00 40.25 192 LEU C C 1
ATOM 1917 O O . LEU C 1 35 ? 28.457 57.002 82.238 1.00 40.31 192 LEU C O 1
ATOM 1922 N N . LYS C 1 36 ? 28.904 56.886 84.463 1.00 39.88 193 LYS C N 1
ATOM 1923 C CA . LYS C 1 36 ? 30.250 57.493 84.398 1.00 39.79 193 LYS C CA 1
ATOM 1924 C C . LYS C 1 36 ? 31.230 56.633 83.577 1.00 40.32 193 LYS C C 1
ATOM 1925 O O . LYS C 1 36 ? 32.042 57.178 82.804 1.00 39.58 193 LYS C O 1
ATOM 1931 N N . GLU C 1 37 ? 31.176 55.311 83.752 1.00 40.41 194 GLU C N 1
ATOM 1932 C CA . GLU C 1 37 ? 31.978 54.398 82.925 1.00 41.91 194 GLU C CA 1
ATOM 1933 C C . GLU C 1 37 ? 31.580 54.409 81.433 1.00 42.29 194 GLU C C 1
ATOM 1934 O O . GLU C 1 37 ? 32.453 54.439 80.559 1.00 41.47 194 GLU C O 1
ATOM 1940 N N . ILE C 1 38 ? 30.277 54.344 81.137 1.00 43.54 195 ILE C N 1
ATOM 1941 C CA . ILE C 1 38 ? 29.806 54.477 79.749 1.00 44.92 195 ILE C CA 1
ATOM 1942 C C . ILE C 1 38 ? 30.355 55.788 79.135 1.00 46.39 195 ILE C C 1
ATOM 1943 O O . ILE C 1 38 ? 30.912 55.777 78.054 1.00 46.56 195 ILE C O 1
ATOM 1948 N N . THR C 1 39 ? 30.243 56.920 79.834 1.00 48.03 196 THR C N 1
ATOM 1949 C CA . THR C 1 39 ? 30.652 58.206 79.227 1.00 49.64 196 THR C CA 1
ATOM 1950 C C . THR C 1 39 ? 32.151 58.271 79.067 1.00 50.58 196 THR C C 1
ATOM 1951 O O . THR C 1 39 ? 32.662 58.873 78.127 1.00 51.80 196 THR C O 1
ATOM 1955 N N . GLU C 1 40 ? 32.851 57.652 80.011 1.00 51.82 197 GLU C N 1
ATOM 1956 C CA . GLU C 1 40 ? 34.292 57.552 80.011 1.00 52.97 197 GLU C CA 1
ATOM 1957 C C . GLU C 1 40 ? 34.770 56.844 78.741 1.00 52.63 197 GLU C C 1
ATOM 1958 O O . GLU C 1 40 ? 35.761 57.262 78.127 1.00 52.29 197 GLU C O 1
ATOM 1964 N N . LYS C 1 41 ? 34.051 55.793 78.344 1.00 51.70 198 LYS C N 1
ATOM 1965 C CA . LYS C 1 41 ? 34.489 54.938 77.232 1.00 51.32 198 LYS C CA 1
ATOM 1966 C C . LYS C 1 41 ? 33.919 55.363 75.870 1.00 50.35 198 LYS C C 1
ATOM 1967 O O . LYS C 1 41 ? 34.345 54.868 74.833 1.00 50.17 198 LYS C O 1
ATOM 1973 N N . TYR C 1 42 ? 32.973 56.293 75.886 1.00 49.49 199 TYR C N 1
ATOM 1974 C CA . TYR C 1 42 ? 32.253 56.702 74.681 1.00 49.19 199 TYR C CA 1
ATOM 1975 C C . TYR C 1 42 ? 33.117 57.406 73.588 1.00 48.97 199 TYR C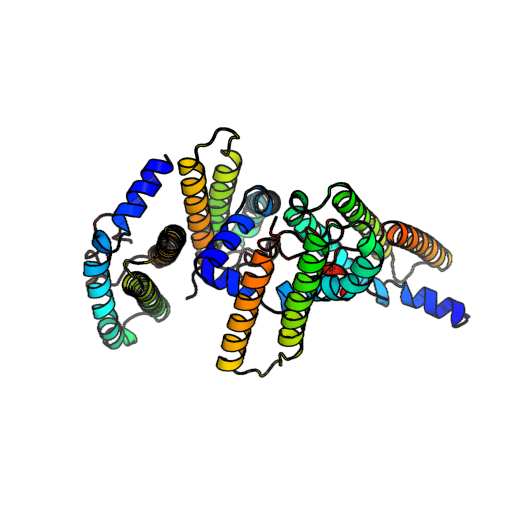 C 1
ATOM 1976 O O . TYR C 1 42 ? 32.933 57.137 72.397 1.00 48.26 199 TYR C O 1
ATOM 1985 N N . PRO C 1 43 ? 34.014 58.338 73.982 1.00 48.61 200 PRO C N 1
ATOM 1986 C CA . PRO C 1 43 ? 34.888 58.988 72.975 1.00 48.60 200 PRO C CA 1
ATOM 1987 C C . PRO C 1 43 ? 35.697 57.980 72.143 1.00 48.62 200 PRO C C 1
ATOM 1988 O O . PRO C 1 43 ? 35.699 58.062 70.906 1.00 48.51 200 PRO C O 1
ATOM 1992 N N . GLU C 1 44 ? 36.341 57.027 72.819 1.00 48.44 201 GLU C N 1
ATOM 1993 C CA . GLU C 1 44 ? 37.082 55.953 72.162 1.00 49.12 201 GLU C CA 1
ATOM 1994 C C . GLU C 1 44 ? 36.187 55.168 71.194 1.00 47.87 201 GLU C C 1
ATOM 1995 O O . GLU C 1 44 ? 36.598 54.894 70.058 1.00 47.90 201 GLU C O 1
ATOM 2001 N N . TRP C 1 45 ? 34.980 54.810 71.640 1.00 46.50 202 TRP C N 1
ATOM 2002 C CA . TRP C 1 45 ? 34.012 54.098 70.804 1.00 45.60 202 TRP C CA 1
ATOM 2003 C C . TRP C 1 45 ? 33.659 54.918 69.559 1.00 45.76 202 TRP C C 1
ATOM 2004 O O . TRP C 1 45 ? 33.609 54.375 68.452 1.00 45.48 202 TRP C O 1
ATOM 2015 N N . LEU C 1 46 ? 33.416 56.217 69.755 1.00 45.43 203 LEU C N 1
ATOM 2016 C CA . LEU C 1 46 ? 32.970 57.100 68.674 1.00 45.69 203 LEU C CA 1
ATOM 2017 C C . LEU C 1 46 ? 34.054 57.212 67.601 1.00 46.04 203 LEU C C 1
ATOM 2018 O O . LEU C 1 46 ? 33.777 57.073 66.405 1.00 45.44 203 LEU C O 1
ATOM 2023 N N . GLN C 1 47 ? 35.289 57.405 68.063 1.00 46.94 204 GLN C N 1
ATOM 2024 C CA . GLN C 1 47 ? 36.495 57.480 67.220 1.00 47.53 204 GLN C CA 1
ATOM 2025 C C . GLN C 1 47 ? 36.650 56.284 66.278 1.00 47.47 204 GLN C C 1
ATOM 2026 O O . GLN C 1 47 ? 36.954 56.452 65.094 1.00 47.48 204 GLN C O 1
ATOM 2032 N N . SER C 1 48 ? 36.456 55.081 66.809 1.00 47.52 205 SER C N 1
ATOM 2033 C CA . SER C 1 48 ? 36.742 53.854 66.066 1.00 47.85 205 SER C CA 1
ATOM 2034 C C . SER C 1 48 ? 35.552 53.312 65.267 1.00 47.92 205 SER C C 1
ATOM 2035 O O . SER C 1 48 ? 35.705 52.373 64.477 1.00 47.80 205 SER C O 1
ATOM 2038 N N . HIS C 1 49 ? 34.377 53.908 65.460 1.00 47.90 206 HIS C N 1
ATOM 2039 C CA . HIS C 1 49 ? 33.166 53.445 64.784 1.00 48.11 206 HIS C CA 1
ATOM 2040 C C . HIS C 1 49 ? 32.598 54.453 63.791 1.00 48.26 206 HIS C C 1
ATOM 2041 O O . HIS C 1 49 ? 31.797 54.085 62.925 1.00 48.06 206 HIS C O 1
ATOM 2048 N N . ARG C 1 50 ? 33.040 55.708 63.908 1.00 48.58 207 ARG C N 1
ATOM 2049 C CA . ARG C 1 50 ? 32.615 56.811 63.026 1.00 48.90 207 ARG C CA 1
ATOM 2050 C C . ARG C 1 50 ? 32.458 56.423 61.543 1.00 48.19 207 ARG C C 1
ATOM 2051 O O . ARG C 1 50 ? 31.460 56.770 60.913 1.00 48.49 207 ARG C O 1
ATOM 2059 N N . GLU C 1 51 ? 33.424 55.692 60.996 1.00 47.38 208 GLU C N 1
ATOM 2060 C CA . GLU C 1 51 ? 33.430 55.401 59.554 1.00 46.70 208 GLU C CA 1
ATOM 2061 C C . GLU C 1 51 ? 32.438 54.312 59.105 1.00 45.65 208 GLU C C 1
ATOM 2062 O O . GLU C 1 51 ? 32.238 54.102 57.896 1.00 45.40 208 GLU C O 1
ATOM 2068 N N . SER C 1 52 ? 31.822 53.631 60.072 1.00 44.06 209 SER C N 1
ATOM 2069 C CA . SER C 1 52 ? 30.907 52.516 59.785 1.00 42.83 209 SER C CA 1
ATOM 2070 C C . SER C 1 52 ? 29.426 52.812 60.113 1.00 41.46 209 SER C C 1
ATOM 2071 O O . SER C 1 52 ? 28.559 51.941 59.936 1.00 41.58 209 SER C O 1
ATOM 2074 N N . LEU C 1 53 ? 29.141 54.038 60.567 1.00 39.36 210 LEU C N 1
ATOM 2075 C CA . LEU C 1 53 ? 27.776 54.426 60.974 1.00 37.86 210 LEU C CA 1
ATOM 2076 C C . LEU C 1 53 ? 27.091 55.443 60.041 1.00 36.60 210 LEU C C 1
ATOM 2077 O O . LEU C 1 53 ? 27.743 56.380 59.544 1.00 35.99 210 LEU C O 1
ATOM 2082 N N . PRO C 1 54 ? 25.766 55.285 59.838 1.00 35.47 211 PRO C N 1
ATOM 2083 C CA . PRO C 1 54 ? 25.020 56.335 59.142 1.00 34.82 211 PRO C CA 1
ATOM 2084 C C . PRO C 1 54 ? 25.261 57.652 59.880 1.00 33.79 211 PRO C C 1
ATOM 2085 O O . PRO C 1 54 ? 25.175 57.660 61.091 1.00 33.17 211 PRO C O 1
ATOM 2089 N N . PRO C 1 55 ? 25.644 58.733 59.158 1.00 33.43 212 PRO C N 1
ATOM 2090 C CA . PRO C 1 55 ? 25.830 60.053 59.783 1.00 33.33 212 PRO C CA 1
ATOM 2091 C C . PRO C 1 55 ? 24.741 60.439 60.806 1.00 33.38 212 PRO C C 1
ATOM 2092 O O . PRO C 1 55 ? 25.065 60.889 61.901 1.00 33.04 212 PRO C O 1
ATOM 2096 N N . GLU C 1 56 ? 23.477 60.249 60.437 1.00 33.83 213 GLU C N 1
ATOM 2097 C CA . GLU C 1 56 ? 22.305 60.382 61.320 1.00 34.59 213 GLU C CA 1
ATOM 2098 C C . GLU C 1 56 ? 22.494 59.657 62.656 1.00 34.62 213 GLU C C 1
ATOM 2099 O O . GLU C 1 56 ? 22.223 60.217 63.729 1.00 34.16 213 GLU C O 1
ATOM 2105 N N . GLN C 1 57 ? 22.941 58.404 62.580 1.00 34.99 214 GLN C N 1
ATOM 2106 C CA . GLN C 1 57 ? 23.120 57.576 63.773 1.00 36.18 214 GLN C CA 1
ATOM 2107 C C . GLN C 1 57 ? 24.261 58.057 64.623 1.00 35.59 214 GLN C C 1
ATOM 2108 O O . GLN C 1 57 ? 24.154 58.075 65.830 1.00 35.61 214 GLN C O 1
ATOM 2114 N N . PHE C 1 58 ? 25.369 58.381 63.967 1.00 35.75 215 PHE C N 1
ATOM 2115 C CA . PHE C 1 58 ? 26.554 58.865 64.639 1.00 36.10 215 PHE C CA 1
ATOM 2116 C C . PHE C 1 58 ? 26.204 60.109 65.474 1.00 35.71 215 PHE C C 1
ATOM 2117 O O . PHE C 1 58 ? 26.619 60.227 66.625 1.00 34.85 215 PHE C O 1
ATOM 2125 N N . GLU C 1 59 ? 25.424 61.013 64.885 1.00 35.81 216 GLU C N 1
ATOM 2126 C CA . GLU C 1 59 ? 24.997 62.232 65.550 1.00 36.53 216 GLU C CA 1
ATOM 2127 C C . GLU C 1 59 ? 24.092 61.934 66.768 1.00 35.70 216 GLU C C 1
ATOM 2128 O O . GLU C 1 59 ? 24.225 62.572 67.805 1.00 35.88 216 GLU C O 1
ATOM 2134 N N . LYS C 1 60 ? 23.205 60.951 66.659 1.00 35.27 217 LYS C N 1
ATOM 2135 C CA . LYS C 1 60 ? 22.400 60.534 67.807 1.00 35.40 217 LYS C CA 1
ATOM 2136 C C . LYS C 1 60 ? 23.257 60.064 68.972 1.00 34.65 217 LYS C C 1
ATOM 2137 O O . LYS C 1 60 ? 22.976 60.408 70.115 1.00 34.74 217 LYS C O 1
ATOM 2143 N N . TYR C 1 61 ? 24.260 59.230 68.683 1.00 33.45 218 TYR C N 1
ATOM 2144 C CA . TYR C 1 61 ? 25.200 58.745 69.694 1.00 32.81 218 TYR C CA 1
ATOM 2145 C C . TYR C 1 61 ? 26.053 59.844 70.339 1.00 33.31 218 TYR C C 1
ATOM 2146 O O . TYR C 1 61 ? 26.304 59.807 71.550 1.00 32.83 218 TYR C O 1
ATOM 2155 N N . GLN C 1 62 ? 26.521 60.800 69.529 1.00 33.36 219 GLN C N 1
ATOM 2156 C CA . GLN C 1 62 ? 27.229 61.978 70.048 1.00 33.98 219 GLN C CA 1
ATOM 2157 C C . GLN C 1 62 ? 26.364 62.742 71.029 1.00 35.26 219 GLN C C 1
ATOM 2158 O O . GLN C 1 62 ? 26.852 63.216 72.063 1.00 35.54 219 GLN C O 1
ATOM 2164 N N . GLU C 1 63 ? 25.088 62.882 70.688 1.00 36.20 220 GLU C N 1
ATOM 2165 C CA . GLU C 1 63 ? 24.128 63.553 71.560 1.00 37.83 220 GLU C CA 1
ATOM 2166 C C . GLU C 1 63 ? 23.838 62.751 72.843 1.00 37.61 220 GLU C C 1
ATOM 2167 O O . GLU C 1 63 ? 23.674 63.341 73.919 1.00 38.56 220 GLU C O 1
ATOM 2173 N N . GLN C 1 64 ? 23.775 61.422 72.747 1.00 37.19 221 GLN C N 1
ATOM 2174 C CA . GLN C 1 64 ? 23.652 60.587 73.960 1.00 37.33 221 GLN C CA 1
ATOM 2175 C C . GLN C 1 64 ? 24.808 60.864 74.903 1.00 37.81 221 GLN C C 1
ATOM 2176 O O . GLN C 1 64 ? 24.614 61.033 76.103 1.00 37.53 221 GLN C O 1
ATOM 2182 N N . HIS C 1 65 ? 26.022 60.872 74.354 1.00 38.49 222 HIS C N 1
ATOM 2183 C CA . HIS C 1 65 ? 27.200 61.137 75.149 1.00 39.56 222 HIS C CA 1
ATOM 2184 C C . HIS C 1 65 ? 27.116 62.511 75.858 1.00 39.99 222 HIS C C 1
ATOM 2185 O O . HIS C 1 65 ? 27.426 62.629 77.045 1.00 40.17 222 HIS C O 1
ATOM 2192 N N . SER C 1 66 ? 26.715 63.531 75.113 1.00 39.70 223 SER C N 1
ATOM 2193 C CA . SER C 1 66 ? 26.521 64.863 75.649 1.00 40.81 223 SER C CA 1
ATOM 2194 C C . SER C 1 66 ? 25.511 64.911 76.823 1.00 40.39 223 SER C C 1
ATOM 2195 O O . SER C 1 66 ? 25.793 65.512 77.866 1.00 40.04 223 SER C O 1
ATOM 2198 N N . VAL C 1 67 ? 24.346 64.280 76.642 1.00 39.68 224 VAL C N 1
ATOM 2199 C CA . VAL C 1 67 ? 23.318 64.213 77.681 1.00 39.48 224 VAL C CA 1
ATOM 2200 C C . VAL C 1 67 ? 23.867 63.507 78.917 1.00 39.84 224 VAL C C 1
ATOM 2201 O O . VAL C 1 67 ? 23.683 63.993 80.039 1.00 38.66 224 VAL C O 1
ATOM 2205 N N . MET C 1 68 ? 24.540 62.369 78.707 1.00 38.93 225 MET C N 1
ATOM 2206 C CA . MET C 1 68 ? 25.115 61.593 79.802 1.00 41.46 225 MET C CA 1
ATOM 2207 C C . MET C 1 68 ? 26.219 62.358 80.538 1.00 39.76 225 MET C C 1
ATOM 2208 O O . MET C 1 68 ? 26.307 62.274 81.753 1.00 39.49 225 MET C O 1
ATOM 2213 N N . CYS C 1 69 ? 27.056 63.077 79.794 1.00 38.84 226 CYS C N 1
ATOM 2214 C CA . CYS C 1 69 ? 28.004 64.036 80.399 1.00 39.32 226 CYS C CA 1
ATOM 2215 C C . CYS C 1 69 ? 27.320 65.019 81.344 1.00 38.08 226 CYS C C 1
ATOM 2216 O O . CYS C 1 69 ? 27.802 65.249 82.450 1.00 37.98 226 CYS C O 1
ATOM 2219 N N . LYS C 1 70 ? 26.195 65.575 80.918 1.00 37.65 227 LYS C N 1
ATOM 2220 C CA . LYS C 1 70 ? 25.472 66.569 81.743 1.00 38.35 227 LYS C CA 1
ATOM 2221 C C . LYS C 1 70 ? 24.969 65.932 83.032 1.00 37.80 227 LYS C C 1
ATOM 2222 O O . LYS C 1 70 ? 25.017 66.557 84.112 1.00 37.90 227 LYS C O 1
ATOM 2228 N N . ILE C 1 71 ? 24.488 64.700 82.921 1.00 37.00 228 ILE C N 1
ATOM 2229 C CA . ILE C 1 71 ? 24.067 63.957 84.102 1.00 37.59 228 ILE C CA 1
ATOM 2230 C C . ILE C 1 71 ? 25.215 63.726 85.093 1.00 37.91 228 ILE C C 1
ATOM 2231 O O . ILE C 1 71 ? 25.049 63.983 86.282 1.00 38.02 228 ILE C O 1
ATOM 2236 N N . CYS C 1 72 ? 26.345 63.206 84.605 1.00 37.50 229 CYS C N 1
ATOM 2237 C CA . CYS C 1 72 ? 27.504 62.962 85.450 1.00 38.67 229 CYS C CA 1
ATOM 2238 C C . CYS C 1 72 ? 27.969 64.275 86.099 1.00 38.26 229 CYS C C 1
ATOM 2239 O O . CYS C 1 72 ? 28.353 64.273 87.257 1.00 37.95 229 CYS C O 1
ATOM 2242 N N . GLU C 1 73 ? 27.947 65.378 85.345 1.00 37.20 230 GLU C N 1
ATOM 2243 C CA . GLU C 1 73 ? 28.363 66.687 85.875 1.00 38.22 230 GLU C CA 1
ATOM 2244 C C . GLU C 1 73 ? 27.477 67.101 87.066 1.00 37.41 230 GLU C C 1
ATOM 2245 O O . GLU C 1 73 ? 28.002 67.595 88.074 1.00 36.01 230 GLU C O 1
ATOM 2251 N N . GLN C 1 74 ? 26.152 66.889 86.947 1.00 36.67 231 GLN C N 1
ATOM 2252 C CA . GLN C 1 74 ? 25.219 67.127 88.064 1.00 36.91 231 GLN C CA 1
ATOM 2253 C C . GLN C 1 74 ? 25.558 66.260 89.291 1.00 36.83 231 GLN C C 1
ATOM 2254 O O . GLN C 1 74 ? 25.641 66.768 90.415 1.00 34.95 231 GLN C O 1
ATOM 2260 N N . PHE C 1 75 ? 25.768 64.960 89.072 1.00 36.79 232 PHE C N 1
ATOM 2261 C CA . PHE C 1 75 ? 26.095 64.048 90.172 1.00 37.34 232 PHE C CA 1
ATOM 2262 C C . PHE C 1 75 ? 27.425 64.412 90.820 1.00 37.73 232 PHE C C 1
ATOM 2263 O O . PHE C 1 75 ? 27.574 64.313 92.033 1.00 38.25 232 PHE C O 1
ATOM 2271 N N . GLU C 1 76 ? 28.400 64.823 90.008 1.00 38.41 233 GLU C N 1
ATOM 2272 C CA . GLU C 1 76 ? 29.719 65.212 90.538 1.00 39.42 233 GLU C CA 1
ATOM 2273 C C . GLU C 1 76 ? 29.645 66.482 91.404 1.00 39.21 233 GLU C C 1
ATOM 2274 O O . GLU C 1 76 ? 30.451 66.662 92.324 1.00 37.62 233 GLU C O 1
ATOM 2280 N N . ALA C 1 77 ? 28.645 67.329 91.140 1.00 39.28 234 ALA C N 1
ATOM 2281 C CA . ALA C 1 77 ? 28.459 68.584 91.899 1.00 40.16 234 ALA C CA 1
ATOM 2282 C C . ALA C 1 77 ? 27.745 68.391 93.259 1.00 40.65 234 ALA C C 1
ATOM 2283 O O . ALA C 1 77 ? 27.739 69.299 94.097 1.00 39.52 234 ALA C O 1
ATOM 2285 N N . GLU C 1 78 ? 27.150 67.214 93.453 1.00 41.92 235 GLU C N 1
ATOM 2286 C CA . GLU C 1 78 ? 26.542 66.801 94.731 1.00 44.97 235 GLU C CA 1
ATOM 2287 C C . GLU C 1 78 ? 27.500 66.848 95.916 1.00 46.56 235 GLU C C 1
ATOM 2288 O O . GLU C 1 78 ? 28.704 66.652 95.780 1.00 47.16 235 GLU C O 1
ATOM 2294 N N . THR C 1 79 ? 26.927 67.105 97.087 1.00 48.11 236 THR C N 1
ATOM 2295 C CA . THR C 1 79 ? 27.662 67.377 98.306 1.00 49.39 236 THR C CA 1
ATOM 2296 C C . THR C 1 79 ? 26.864 66.651 99.393 1.00 50.64 236 THR C C 1
ATOM 2297 O O . THR C 1 79 ? 25.658 66.437 99.212 1.00 50.44 236 THR C O 1
ATOM 2301 N N . PRO C 1 80 ? 27.524 66.231 100.506 1.00 51.48 237 PRO C N 1
ATOM 2302 C CA . PRO C 1 80 ? 26.726 65.509 101.513 1.00 51.62 237 PRO C CA 1
ATOM 2303 C C . PRO C 1 80 ? 25.734 66.441 102.222 1.00 50.97 237 PRO C C 1
ATOM 2304 O O . PRO C 1 80 ? 24.648 66.007 102.603 1.00 51.83 237 PRO C O 1
ATOM 2308 N N . THR C 1 81 ? 26.104 67.714 102.354 1.00 49.88 238 THR C N 1
ATOM 2309 C CA . THR C 1 81 ? 25.296 68.703 103.061 1.00 48.61 238 THR C CA 1
ATOM 2310 C C . THR C 1 81 ? 24.292 69.475 102.187 1.00 46.74 238 THR C C 1
ATOM 2311 O O . THR C 1 81 ? 23.716 70.467 102.640 1.00 46.57 238 THR C O 1
ATOM 2315 N N . ASP C 1 82 ? 24.062 69.014 100.961 1.00 44.33 239 ASP C N 1
ATOM 2316 C CA . ASP C 1 82 ? 23.089 69.655 100.065 1.00 43.03 239 ASP C CA 1
ATOM 2317 C C . ASP C 1 82 ? 21.721 69.795 100.743 1.00 42.18 239 ASP C C 1
ATOM 2318 O O . ASP C 1 82 ? 21.227 68.846 101.372 1.00 42.70 239 ASP C O 1
ATOM 2323 N N . SER C 1 83 ? 21.105 70.962 100.597 1.00 41.10 240 SER C N 1
ATOM 2324 C CA . SER C 1 83 ? 19.760 71.203 101.119 1.00 41.05 240 SER C CA 1
ATOM 2325 C C . SER C 1 83 ? 18.709 70.359 100.381 1.00 41.33 240 SER C C 1
ATOM 2326 O O . SER C 1 83 ? 18.994 69.803 99.305 1.00 40.02 240 SER C O 1
ATOM 2329 N N . GLU C 1 84 ? 17.503 70.284 100.957 1.00 41.17 241 GLU C N 1
ATOM 2330 C CA . GLU C 1 84 ? 16.374 69.548 100.370 1.00 43.27 241 GLU C CA 1
ATOM 2331 C C . GLU C 1 84 ? 15.999 70.137 99.009 1.00 41.99 241 GLU C C 1
ATOM 2332 O O . GLU C 1 84 ? 15.759 69.407 98.065 1.00 41.71 241 GLU C O 1
ATOM 2338 N N . THR C 1 85 ? 15.971 71.464 98.926 1.00 42.18 242 THR C N 1
ATOM 2339 C CA . THR C 1 85 ? 15.625 72.162 97.678 1.00 42.23 242 THR C CA 1
ATOM 2340 C C . THR C 1 85 ? 16.658 71.875 96.569 1.00 41.38 242 THR C C 1
ATOM 2341 O O . THR C 1 85 ? 16.284 71.583 95.432 1.00 41.08 242 THR C O 1
ATOM 2345 N N . THR C 1 86 ? 17.942 71.902 96.922 1.00 40.72 243 THR C N 1
ATOM 2346 C CA . THR C 1 86 ? 19.008 71.528 95.989 1.00 40.51 243 THR C CA 1
ATOM 2347 C C . THR C 1 86 ? 18.868 70.076 95.536 1.00 40.37 243 THR C C 1
ATOM 2348 O O . THR C 1 86 ? 18.969 69.791 94.347 1.00 40.15 243 THR C O 1
ATOM 2352 N N . GLN C 1 87 ? 18.625 69.164 96.470 1.00 40.22 244 GLN C N 1
ATOM 2353 C CA . GLN C 1 87 ? 18.467 67.752 96.106 1.00 40.76 244 GLN C CA 1
ATOM 2354 C C . GLN C 1 87 ? 17.261 67.551 95.169 1.00 40.51 244 GLN C C 1
ATOM 2355 O O . GLN C 1 87 ? 17.362 66.815 94.170 1.00 39.37 244 GLN C O 1
ATOM 2361 N N . LYS C 1 88 ? 16.153 68.228 95.481 1.00 40.48 245 LYS C N 1
ATOM 2362 C CA . LYS C 1 88 ? 14.938 68.195 94.657 1.00 41.61 245 LYS C CA 1
ATOM 2363 C C . LYS C 1 88 ? 15.183 68.762 93.245 1.00 40.56 245 LYS C C 1
ATOM 2364 O O . LYS C 1 88 ? 14.781 68.150 92.258 1.00 40.14 245 LYS C O 1
ATOM 2370 N N . ALA C 1 89 ? 15.829 69.919 93.169 1.00 39.59 246 ALA C N 1
ATOM 2371 C CA . ALA C 1 89 ? 16.154 70.555 91.885 1.00 40.01 246 ALA C CA 1
ATOM 2372 C C . ALA C 1 89 ? 17.033 69.652 91.038 1.00 39.94 246 ALA C C 1
ATOM 2373 O O . ALA C 1 89 ? 16.793 69.493 89.826 1.00 40.03 246 ALA C O 1
ATOM 2375 N N . ARG C 1 90 ? 18.025 69.035 91.683 1.00 39.67 247 ARG C N 1
ATOM 2376 C CA . ARG C 1 90 ? 18.963 68.166 91.002 1.00 40.10 247 ARG C CA 1
ATOM 2377 C C . ARG C 1 90 ? 18.252 66.942 90.411 1.00 39.78 247 ARG C C 1
ATOM 2378 O O . ARG C 1 90 ? 18.470 66.589 89.251 1.00 38.78 247 ARG C O 1
ATOM 2386 N N . PHE C 1 91 ? 17.433 66.283 91.227 1.00 40.07 248 PHE C N 1
ATOM 2387 C CA . PHE C 1 91 ? 16.622 65.158 90.752 1.00 40.20 248 PHE C CA 1
ATOM 2388 C C . PHE C 1 91 ? 15.805 65.553 89.500 1.00 40.52 248 PHE C C 1
ATOM 2389 O O . PHE C 1 91 ? 15.843 64.846 88.502 1.00 40.16 248 PHE C O 1
ATOM 2397 N N . GLU C 1 92 ? 15.082 66.674 89.552 1.00 41.41 249 GLU C N 1
ATOM 2398 C CA . GLU C 1 92 ? 14.281 67.159 88.393 1.00 42.49 249 GLU C CA 1
ATOM 2399 C C . GLU C 1 92 ? 15.140 67.391 87.113 1.00 41.26 249 GLU C C 1
ATOM 2400 O O . GLU C 1 92 ? 14.718 67.037 86.029 1.00 40.29 249 GLU C O 1
ATOM 2406 N N . MET C 1 93 ? 16.332 67.977 87.251 1.00 41.43 250 MET C N 1
ATOM 2407 C CA . MET C 1 93 ? 17.274 68.139 86.120 1.00 42.61 250 MET C CA 1
ATOM 2408 C C . MET C 1 93 ? 17.736 66.791 85.557 1.00 41.15 250 MET C C 1
ATOM 2409 O O . MET C 1 93 ? 17.783 66.613 84.346 1.00 40.85 250 MET C O 1
ATOM 2414 N N . VAL C 1 94 ? 18.063 65.849 86.443 1.00 40.06 251 VAL C N 1
ATOM 2415 C CA . VAL C 1 94 ? 18.505 64.511 86.051 1.00 39.56 251 VAL C CA 1
ATOM 2416 C C . VAL C 1 94 ? 17.380 63.780 85.326 1.00 40.69 251 VAL C C 1
ATOM 2417 O O . VAL C 1 94 ? 17.631 63.133 84.312 1.00 40.85 251 VAL C O 1
ATOM 2421 N N . LEU C 1 95 ? 16.158 63.918 85.840 1.00 40.69 252 LEU C N 1
ATOM 2422 C CA . LEU C 1 95 ? 14.957 63.307 85.259 1.00 42.01 252 LEU C CA 1
ATOM 2423 C C . LEU C 1 95 ? 14.738 63.843 83.851 1.00 41.58 252 LEU C C 1
ATOM 2424 O O . LEU C 1 95 ? 14.525 63.072 82.914 1.00 42.78 252 LEU C O 1
ATOM 2429 N N . ASP C 1 96 ? 14.816 65.157 83.705 1.00 41.00 253 ASP C N 1
ATOM 2430 C CA . ASP C 1 96 ? 14.683 65.792 82.402 1.00 41.46 253 ASP C CA 1
ATOM 2431 C C . ASP C 1 96 ? 15.720 65.289 81.392 1.00 40.06 253 ASP C C 1
ATOM 2432 O O . ASP C 1 96 ? 15.369 64.965 80.242 1.00 39.28 253 ASP C O 1
ATOM 2437 N N . LEU C 1 97 ? 16.975 65.201 81.839 1.00 38.66 254 LEU C N 1
ATOM 2438 C CA . LEU C 1 97 ? 18.062 64.648 81.032 1.00 38.27 254 LEU C CA 1
ATOM 2439 C C . LEU C 1 97 ? 17.841 63.173 80.666 1.00 38.35 254 LEU C C 1
ATOM 2440 O O . LEU C 1 97 ? 18.122 62.770 79.548 1.00 37.35 254 LEU C O 1
ATOM 2445 N N . MET C 1 98 ? 17.325 62.381 81.605 1.00 39.04 255 MET C N 1
ATOM 2446 C CA . MET C 1 98 ? 16.932 60.999 81.329 1.00 40.27 255 MET C CA 1
ATOM 2447 C C . MET C 1 98 ? 15.833 60.853 80.268 1.00 39.28 255 MET C C 1
ATOM 2448 O O . MET C 1 98 ? 15.891 59.920 79.474 1.00 39.33 255 MET C O 1
ATOM 2453 N N . GLN C 1 99 ? 14.834 61.734 80.287 1.00 39.74 256 GLN C N 1
ATOM 2454 C CA . GLN C 1 99 ? 13.802 61.821 79.231 1.00 40.71 256 GLN C CA 1
ATOM 2455 C C . GLN C 1 99 ? 14.486 62.102 77.868 1.00 39.77 256 GLN C C 1
ATOM 2456 O O . GLN C 1 99 ? 14.222 61.421 76.890 1.00 39.36 256 GLN C O 1
ATOM 2462 N N . GLN C 1 100 ? 15.387 63.083 77.814 1.00 39.34 257 GLN C N 1
ATOM 2463 C CA . GLN C 1 100 ? 16.217 63.314 76.610 1.00 39.88 257 GLN C CA 1
ATOM 2464 C C . GLN C 1 100 ? 17.016 62.090 76.162 1.00 39.85 257 GLN C C 1
ATOM 2465 O O . GLN C 1 100 ? 17.115 61.789 74.977 1.00 39.72 257 GLN C O 1
ATOM 2471 N N . LEU C 1 101 ? 17.623 61.395 77.112 1.00 39.63 258 LEU C N 1
ATOM 2472 C CA . LEU C 1 101 ? 18.336 60.169 76.794 1.00 40.74 258 LEU C CA 1
ATOM 2473 C C . LEU C 1 101 ? 17.420 59.117 76.147 1.00 40.34 258 LEU C C 1
ATOM 2474 O O . LEU C 1 101 ? 17.760 58.518 75.119 1.00 39.85 258 LEU C O 1
ATOM 2479 N N . GLN C 1 102 ? 16.271 58.883 76.757 1.00 40.33 259 GLN C N 1
ATOM 2480 C CA . GLN C 1 102 ? 15.322 57.914 76.221 1.00 41.97 259 GLN C CA 1
ATOM 2481 C C . GLN C 1 102 ? 14.877 58.288 74.798 1.00 42.14 259 GLN C C 1
ATOM 2482 O O . GLN C 1 102 ? 14.715 57.424 73.944 1.00 41.73 259 GLN C O 1
ATOM 2488 N N . ASP C 1 103 ? 14.724 59.590 74.554 1.00 42.15 260 ASP C N 1
ATOM 2489 C CA . ASP C 1 103 ? 14.344 60.096 73.249 1.00 42.25 260 ASP C CA 1
ATOM 2490 C C . ASP C 1 103 ? 15.392 59.834 72.156 1.00 41.40 260 ASP C C 1
ATOM 2491 O O . ASP C 1 103 ? 15.064 59.852 70.964 1.00 41.58 260 ASP C O 1
ATOM 2496 N N . LEU C 1 104 ? 16.642 59.618 72.546 1.00 39.88 261 LEU C N 1
ATOM 2497 C CA . LEU C 1 104 ? 17.701 59.324 71.560 1.00 39.62 261 LEU C CA 1
ATOM 2498 C C . LEU C 1 104 ? 17.811 57.850 71.165 1.00 39.41 261 LEU C C 1
ATOM 2499 O O . LEU C 1 104 ? 18.660 57.477 70.344 1.00 39.13 261 LEU C O 1
ATOM 2504 N N . GLY C 1 105 ? 16.953 57.015 71.749 1.00 39.70 262 GLY C N 1
ATOM 2505 C CA . GLY C 1 105 ? 16.866 55.614 71.356 1.00 39.63 262 GLY C CA 1
ATOM 2506 C C . GLY C 1 105 ? 17.986 54.768 71.947 1.00 39.42 262 GLY C C 1
ATOM 2507 O O . GLY C 1 105 ? 18.640 55.157 72.918 1.00 39.61 262 GLY C O 1
ATOM 2508 N N . HIS C 1 106 ? 18.205 53.610 71.331 1.00 39.27 263 HIS C N 1
ATOM 2509 C CA . HIS C 1 106 ? 19.218 52.657 71.750 1.00 39.28 263 HIS C CA 1
ATOM 2510 C C . HIS C 1 106 ? 20.643 53.260 71.727 1.00 39.06 263 HIS C C 1
ATOM 2511 O O . HIS C 1 106 ? 20.978 54.052 70.839 1.00 38.41 263 HIS C O 1
ATOM 2518 N N . PRO C 1 107 ? 21.464 52.901 72.728 1.00 39.11 264 PRO C N 1
ATOM 2519 C CA . PRO C 1 107 ? 22.902 53.133 72.731 1.00 38.95 264 PRO C CA 1
ATOM 2520 C C . PRO C 1 107 ? 23.554 52.196 71.717 1.00 38.36 264 PRO C C 1
ATOM 2521 O O . PRO C 1 107 ? 22.888 51.308 71.195 1.00 37.94 264 PRO C O 1
ATOM 2525 N N . PRO C 1 108 ? 24.850 52.391 71.426 1.00 38.49 265 PRO C N 1
ATOM 2526 C CA . PRO C 1 108 ? 25.592 51.432 70.609 1.00 38.34 265 PRO C CA 1
ATOM 2527 C C . PRO C 1 108 ? 25.591 50.033 71.219 1.00 38.75 265 PRO C C 1
ATOM 2528 O O . PRO C 1 108 ? 25.550 49.916 72.441 1.00 38.11 265 PRO C O 1
ATOM 2532 N N . LYS C 1 109 ? 25.671 49.001 70.376 1.00 38.89 266 LYS C N 1
ATOM 2533 C CA . LYS C 1 109 ? 25.715 47.606 70.824 1.00 40.32 266 LYS C CA 1
ATOM 2534 C C . LYS C 1 109 ? 26.741 47.326 71.950 1.00 40.45 266 LYS C C 1
ATOM 2535 O O . LYS C 1 109 ? 26.393 46.715 72.969 1.00 40.76 266 LYS C O 1
ATOM 2541 N N . GLU C 1 110 ? 27.978 47.799 71.789 1.00 40.54 267 GLU C N 1
ATOM 2542 C CA . GLU C 1 110 ? 29.012 47.539 72.800 1.00 41.40 267 GLU C CA 1
ATOM 2543 C C . GLU C 1 110 ? 28.839 48.288 74.105 1.00 41.23 267 GLU C C 1
ATOM 2544 O O . GLU C 1 110 ? 29.623 48.104 75.044 1.00 41.47 267 GLU C O 1
ATOM 2550 N N . LEU C 1 111 ? 27.814 49.146 74.155 1.00 40.89 268 LEU C N 1
ATOM 2551 C CA . LEU C 1 111 ? 27.477 49.878 75.367 1.00 41.88 268 LEU C CA 1
ATOM 2552 C C . LEU C 1 111 ? 26.052 49.590 75.851 1.00 41.72 268 LEU C C 1
ATOM 2553 O O . LEU C 1 111 ? 25.600 50.234 76.795 1.00 42.75 268 LEU C O 1
ATOM 2558 N N . ALA C 1 112 ? 25.383 48.632 75.234 1.00 41.52 269 ALA C N 1
ATOM 2559 C CA . ALA C 1 112 ? 23.983 48.381 75.508 1.00 42.70 269 ALA C CA 1
ATOM 2560 C C . ALA C 1 112 ? 23.818 47.433 76.678 1.00 42.49 269 ALA C C 1
ATOM 2561 O O . ALA C 1 112 ? 24.597 46.515 76.846 1.00 42.51 269 ALA C O 1
ATOM 2563 N N . GLY C 1 113 ? 22.796 47.666 77.484 1.00 43.49 270 GLY C N 1
ATOM 2564 C CA . GLY C 1 113 ? 22.416 46.728 78.520 1.00 45.71 270 GLY C CA 1
ATOM 2565 C C . GLY C 1 113 ? 23.091 46.965 79.852 1.00 44.49 270 GLY C C 1
ATOM 2566 O O . GLY C 1 113 ? 22.980 46.156 80.747 1.00 44.79 270 GLY C O 1
ATOM 2567 N N . GLU C 1 114 ? 23.785 48.090 79.971 1.00 44.75 271 GLU C N 1
ATOM 2568 C CA . GLU C 1 114 ? 24.714 48.323 81.066 1.00 40.95 271 GLU C CA 1
ATOM 2569 C C . GLU C 1 114 ? 24.170 49.273 82.145 1.00 40.15 271 GLU C C 1
ATOM 2570 O O . GLU C 1 114 ? 24.768 49.403 83.195 1.00 39.85 271 GLU C O 1
ATOM 2576 N N . MET C 1 115 ? 23.047 49.932 81.877 1.00 38.98 272 MET C N 1
ATOM 2577 C CA . MET C 1 115 ? 22.420 50.831 82.849 1.00 39.26 272 MET C CA 1
ATOM 2578 C C . MET C 1 115 ? 21.654 50.059 83.902 1.00 38.01 272 MET C C 1
ATOM 2579 O O . MET C 1 115 ? 21.411 48.882 83.725 1.00 37.05 272 MET C O 1
ATOM 2584 N N . PRO C 1 116 ? 21.272 50.712 84.995 1.00 36.38 273 PRO C N 1
ATOM 2585 C CA . PRO C 1 116 ? 20.482 49.982 85.982 1.00 36.69 273 PRO C CA 1
ATOM 2586 C C . PRO C 1 116 ? 19.172 49.431 85.394 1.00 35.80 273 PRO C C 1
ATOM 2587 O O . PRO C 1 116 ? 18.578 50.045 84.496 1.00 36.05 273 PRO C O 1
ATOM 2591 N N . PRO C 1 117 ? 18.704 48.305 85.934 1.00 35.19 274 PRO C N 1
ATOM 2592 C CA . PRO C 1 117 ? 17.488 47.687 85.424 1.00 35.65 274 PRO C CA 1
ATOM 2593 C C . PRO C 1 117 ? 16.307 48.697 85.443 1.00 36.26 274 PRO C C 1
ATOM 2594 O O . PRO C 1 117 ? 16.166 49.483 86.398 1.00 36.91 274 PRO C O 1
ATOM 2598 N N . GLY C 1 118 ? 15.532 48.718 84.366 1.00 37.05 275 GLY C N 1
ATOM 2599 C CA . GLY C 1 118 ? 14.443 49.702 84.199 1.00 38.38 275 GLY C CA 1
ATOM 2600 C C . GLY C 1 118 ? 14.838 50.821 83.250 1.00 39.40 275 GLY C C 1
ATOM 2601 O O . GLY C 1 118 ? 13.980 51.519 82.712 1.00 40.15 275 GLY C O 1
ATOM 2602 N N . LEU C 1 119 ? 16.141 50.946 83.006 1.00 39.68 276 LEU C N 1
ATOM 2603 C CA . LEU C 1 119 ? 16.730 52.112 82.349 1.00 41.21 276 LEU C CA 1
ATOM 2604 C C . LEU C 1 119 ? 17.424 51.746 81.039 1.00 41.69 276 LEU C C 1
ATOM 2605 O O . LEU C 1 119 ? 18.112 52.584 80.433 1.00 41.37 276 LEU C O 1
ATOM 2610 N N . ASN C 1 120 ? 17.250 50.504 80.599 1.00 41.51 277 ASN C N 1
ATOM 2611 C CA . ASN C 1 120 ? 17.830 50.103 79.329 1.00 43.10 277 ASN C CA 1
ATOM 2612 C C . ASN C 1 120 ? 16.802 50.208 78.191 1.00 45.57 277 ASN C C 1
ATOM 2613 O O . ASN C 1 120 ? 16.033 49.287 77.974 1.00 45.19 277 ASN C O 1
ATOM 2618 N N . PHE C 1 121 ? 16.802 51.363 77.508 1.00 48.26 278 PHE C N 1
ATOM 2619 C CA . PHE C 1 121 ? 15.826 51.729 76.454 1.00 50.76 278 PHE C CA 1
ATOM 2620 C C . PHE C 1 121 ? 16.223 51.129 75.103 1.00 51.49 278 PHE C C 1
ATOM 2621 O O . PHE C 1 121 ? 17.375 51.240 74.684 1.00 51.53 278 PHE C O 1
ATOM 2629 N N . ASP C 1 122 ? 15.282 50.505 74.402 1.00 53.06 279 ASP C N 1
ATOM 2630 C CA . ASP C 1 122 ? 15.707 49.537 73.365 1.00 53.74 279 ASP C CA 1
ATOM 2631 C C . ASP C 1 122 ? 15.493 50.020 71.951 1.00 53.40 279 ASP C C 1
ATOM 2632 O O . ASP C 1 122 ? 16.207 49.589 71.050 1.00 53.05 279 ASP C O 1
ATOM 2637 N N . ILE D 1 14 ? -11.166 37.159 86.051 1.00 38.04 171 ILE D N 1
ATOM 2638 C CA . ILE D 1 14 ? -9.887 37.278 85.306 1.00 37.59 171 ILE D CA 1
ATOM 2639 C C . ILE D 1 14 ? -9.466 38.732 85.128 1.00 37.30 171 ILE D C 1
ATOM 2640 O O . ILE D 1 14 ? -10.239 39.661 85.366 1.00 37.49 171 ILE D O 1
ATOM 2645 N N . LEU D 1 15 ? -8.227 38.886 84.676 1.00 36.07 172 LEU D N 1
ATOM 2646 C CA . LEU D 1 15 ? -7.500 40.147 84.655 1.00 35.81 172 LEU D CA 1
ATOM 2647 C C . LEU D 1 15 ? -8.194 41.335 83.993 1.00 34.85 172 LEU D C 1
ATOM 2648 O O . LEU D 1 15 ? -8.279 42.394 84.602 1.00 34.00 172 LEU D O 1
ATOM 2653 N N . PRO D 1 16 ? -8.658 41.180 82.735 1.00 35.09 173 PRO D N 1
ATOM 2654 C CA . PRO D 1 16 ? -9.295 42.325 82.083 1.00 35.23 173 PRO D CA 1
ATOM 2655 C C . PRO D 1 16 ? -10.604 42.795 82.770 1.00 35.14 173 PRO D C 1
ATOM 2656 O O . PRO D 1 16 ? -10.880 43.989 82.758 1.00 34.83 173 PRO D O 1
ATOM 2660 N N . ILE D 1 17 ? -11.378 41.879 83.362 1.00 35.55 174 ILE D N 1
ATOM 2661 C CA . ILE D 1 17 ? -12.566 42.292 84.140 1.00 36.20 174 ILE D CA 1
ATOM 2662 C C . ILE D 1 17 ? -12.239 42.961 85.490 1.00 36.70 174 ILE D C 1
ATOM 2663 O O . ILE D 1 17 ? -12.884 43.951 85.840 1.00 36.51 174 ILE D O 1
ATOM 2668 N N . MET D 1 18 ? -11.222 42.461 86.209 1.00 37.12 175 MET D N 1
ATOM 2669 C CA . MET D 1 18 ? -10.677 43.137 87.402 1.00 38.57 175 MET D CA 1
ATOM 2670 C C . MET D 1 18 ? -10.184 44.559 87.099 1.00 38.63 175 MET D C 1
ATOM 2671 O O . MET D 1 18 ? -10.456 45.506 87.845 1.00 38.40 175 MET D O 1
ATOM 2676 N N . GLN D 1 19 ? -9.434 44.693 86.010 1.00 39.81 176 GLN D N 1
ATOM 2677 C CA . GLN D 1 19 ? -8.934 45.989 85.535 1.00 40.89 176 GLN D CA 1
ATOM 2678 C C . GLN D 1 19 ? -10.079 46.972 85.132 1.00 41.05 176 GLN D C 1
ATOM 2679 O O . GLN D 1 19 ? -10.101 48.134 85.544 1.00 41.19 176 GLN D O 1
ATOM 2685 N N . SER D 1 20 ? -11.039 46.506 84.354 1.00 40.93 177 SER D N 1
ATOM 2686 C CA . SER D 1 20 ? -12.158 47.385 83.985 1.00 41.57 177 SER D CA 1
ATOM 2687 C C . SER D 1 20 ? -12.935 47.842 85.232 1.00 41.30 177 SER D C 1
ATOM 2688 O O . SER D 1 20 ? -13.316 49.009 85.323 1.00 41.37 177 SER D O 1
ATOM 2691 N N . ILE D 1 21 ? -13.111 46.951 86.206 1.00 40.88 178 ILE D N 1
ATOM 2692 C CA . ILE D 1 21 ? -13.713 47.344 87.486 1.00 42.08 178 ILE D CA 1
ATOM 2693 C C . ILE D 1 21 ? -12.907 48.408 88.249 1.00 42.46 178 ILE D C 1
ATOM 2694 O O . ILE D 1 21 ? -13.480 49.344 88.797 1.00 42.26 178 ILE D O 1
ATOM 2699 N N . MET D 1 22 ? -11.584 48.266 88.283 1.00 43.71 179 MET D N 1
ATOM 2700 C CA . MET D 1 22 ? -10.713 49.274 88.902 1.00 44.97 179 MET D CA 1
ATOM 2701 C C . MET D 1 22 ? -10.733 50.611 88.184 1.00 44.86 179 MET D C 1
ATOM 2702 O O . MET D 1 22 ? -10.798 51.657 88.820 1.00 44.95 179 MET D O 1
ATOM 2707 N N . GLN D 1 23 ? -10.659 50.573 86.859 1.00 45.32 180 GLN D N 1
ATOM 2708 C CA . GLN D 1 23 ? -10.773 51.785 86.042 1.00 45.66 180 GLN D CA 1
ATOM 2709 C C . GLN D 1 23 ? -12.017 52.583 86.357 1.00 45.29 180 GLN D C 1
ATOM 2710 O O . GLN D 1 23 ? -11.950 53.801 86.504 1.00 45.51 180 GLN D O 1
ATOM 2716 N N . ASN D 1 24 ? -13.148 51.883 86.455 1.00 45.07 181 ASN D N 1
ATOM 2717 C CA . ASN D 1 24 ? -14.429 52.486 86.794 1.00 44.31 181 ASN D CA 1
ATOM 2718 C C . ASN D 1 24 ? -14.439 53.031 88.211 1.00 43.55 181 ASN D C 1
ATOM 2719 O O . ASN D 1 24 ? -14.689 54.208 88.425 1.00 43.08 181 ASN D O 1
ATOM 2724 N N . LEU D 1 25 ? -14.140 52.163 89.170 1.00 43.08 182 LEU D N 1
ATOM 2725 C CA . LEU D 1 25 ? -14.179 52.514 90.579 1.00 43.24 182 LEU D CA 1
ATOM 2726 C C . LEU D 1 25 ? -13.227 53.646 90.978 1.00 42.46 182 LEU D C 1
ATOM 2727 O O . LEU D 1 25 ? -13.528 54.420 91.887 1.00 42.28 182 LEU D O 1
ATOM 2732 N N . LEU D 1 26 ? -12.085 53.749 90.298 1.00 42.20 183 LEU D N 1
ATOM 2733 C CA . LEU D 1 26 ? -11.090 54.747 90.656 1.00 41.76 183 LEU D CA 1
ATOM 2734 C C . LEU D 1 26 ? -11.079 55.957 89.728 1.00 41.74 183 LEU D C 1
ATOM 2735 O O . LEU D 1 26 ? -10.148 56.757 89.751 1.00 42.16 183 LEU D O 1
ATOM 2740 N N . SER D 1 27 ? -12.105 56.102 88.903 1.00 42.08 184 SER D N 1
ATOM 2741 C CA . SER D 1 27 ? -12.174 57.263 88.027 1.00 41.93 184 SER D CA 1
ATOM 2742 C C . SER D 1 27 ? -12.581 58.498 88.849 1.00 42.44 184 SER D C 1
ATOM 2743 O O . SER D 1 27 ? -13.189 58.375 89.916 1.00 42.84 184 SER D O 1
ATOM 2746 N N . LYS D 1 28 ? -12.219 59.677 88.354 1.00 42.83 185 LYS D N 1
ATOM 2747 C CA . LYS D 1 28 ? -12.492 60.939 89.029 1.00 43.67 185 LYS D CA 1
ATOM 2748 C C . LYS D 1 28 ? -13.985 61.109 89.355 1.00 43.83 185 LYS D C 1
ATOM 2749 O O . LYS D 1 28 ? -14.343 61.498 90.473 1.00 43.72 185 LYS D O 1
ATOM 2755 N N . ASP D 1 29 ? -14.846 60.783 88.392 1.00 44.26 186 ASP D N 1
ATOM 2756 C CA . ASP D 1 29 ? -16.287 60.942 88.566 1.00 44.81 186 ASP D CA 1
ATOM 2757 C C . ASP D 1 29 ? -16.845 60.023 89.651 1.00 44.63 186 ASP D C 1
ATOM 2758 O O . ASP D 1 29 ? -17.663 60.442 90.455 1.00 44.14 186 ASP D O 1
ATOM 2763 N N . VAL D 1 30 ? -16.362 58.783 89.685 1.00 44.71 187 VAL D N 1
ATOM 2764 C CA . VAL D 1 30 ? -16.820 57.781 90.660 1.00 44.48 187 VAL D CA 1
ATOM 2765 C C . VAL D 1 30 ? -16.221 57.930 92.085 1.00 44.46 187 VAL D C 1
ATOM 2766 O O . VAL D 1 30 ? -16.939 57.736 93.085 1.00 44.40 187 VAL D O 1
ATOM 2770 N N . LEU D 1 31 ? -14.946 58.313 92.173 1.00 43.85 188 LEU D N 1
ATOM 2771 C CA . LEU D 1 31 ? -14.235 58.376 93.466 1.00 43.83 188 LEU D CA 1
ATOM 2772 C C . LEU D 1 31 ? -14.024 59.773 94.091 1.00 43.98 188 LEU D C 1
ATOM 2773 O O . LEU D 1 31 ? -14.232 59.942 95.293 1.00 43.16 188 LEU D O 1
ATOM 2778 N N . TYR D 1 32 ? -13.621 60.759 93.281 1.00 44.36 189 TYR D N 1
ATOM 2779 C CA . TYR D 1 32 ? -13.187 62.074 93.797 1.00 44.35 189 TYR D CA 1
ATOM 2780 C C . TYR D 1 32 ? -14.181 62.849 94.700 1.00 44.75 189 TYR D C 1
ATOM 2781 O O . TYR D 1 32 ? -13.746 63.380 95.738 1.00 44.60 189 TYR D O 1
ATOM 2790 N N . PRO D 1 33 ? -15.491 62.937 94.327 1.00 45.02 190 PRO D N 1
ATOM 2791 C CA . PRO D 1 33 ? -16.317 63.742 95.233 1.00 45.65 190 PRO D CA 1
ATOM 2792 C C . PRO D 1 33 ? -16.342 63.222 96.672 1.00 45.88 190 PRO D C 1
ATOM 2793 O O . PRO D 1 33 ? -16.260 64.032 97.622 1.00 46.27 190 PRO D O 1
ATOM 2797 N N . SER D 1 34 ? -16.443 61.893 96.843 1.00 45.72 191 SER D N 1
ATOM 2798 C CA . SER D 1 34 ? -16.572 61.380 98.200 1.00 45.59 191 SER D CA 1
ATOM 2799 C C . SER D 1 34 ? -15.200 61.260 98.870 1.00 44.97 191 SER D C 1
ATOM 2800 O O . SER D 1 34 ? -15.102 61.288 100.090 1.00 45.08 191 SER D O 1
ATOM 2803 N N . LEU D 1 35 ? -14.144 61.183 98.065 1.00 44.78 192 LEU D N 1
ATOM 2804 C CA . LEU D 1 35 ? -12.775 61.056 98.575 1.00 44.26 192 LEU D CA 1
ATOM 2805 C C . LEU D 1 35 ? -12.257 62.388 99.097 1.00 43.54 192 LEU D C 1
ATOM 2806 O O . LEU D 1 35 ? -11.638 62.441 100.164 1.00 43.00 192 LEU D O 1
ATOM 2811 N N . LYS D 1 36 ? -12.509 63.454 98.337 1.00 43.47 193 LYS D N 1
ATOM 2812 C CA . LYS D 1 36 ? -12.130 64.810 98.735 1.00 43.72 193 LYS D CA 1
ATOM 2813 C C . LYS D 1 36 ? -12.794 65.187 100.066 1.00 43.99 193 LYS D C 1
ATOM 2814 O O . LYS D 1 36 ? -12.139 65.776 100.953 1.00 43.85 193 LYS D O 1
ATOM 2820 N N . GLU D 1 37 ? -14.081 64.820 100.199 1.00 44.42 194 GLU D N 1
ATOM 2821 C CA . GLU D 1 37 ? -14.895 65.150 101.379 1.00 45.05 194 GLU D CA 1
ATOM 2822 C C . GLU D 1 37 ? -14.388 64.495 102.670 1.00 45.04 194 GLU D C 1
ATOM 2823 O O . GLU D 1 37 ? -14.346 65.147 103.720 1.00 45.05 194 GLU D O 1
ATOM 2829 N N . ILE D 1 38 ? -14.020 63.213 102.597 1.00 45.07 195 ILE D N 1
ATOM 2830 C CA . ILE D 1 38 ? -13.485 62.504 103.764 1.00 45.18 195 ILE D CA 1
ATOM 2831 C C . ILE D 1 38 ? -12.134 63.105 104.162 1.00 45.21 195 ILE D C 1
ATOM 2832 O O . ILE D 1 38 ? -11.906 63.412 105.345 1.00 44.76 195 ILE D O 1
ATOM 2837 N N . THR D 1 39 ? -11.256 63.277 103.161 1.00 45.20 196 THR D N 1
ATOM 2838 C CA . THR D 1 39 ? -9.919 63.862 103.344 1.00 45.16 196 THR D CA 1
ATOM 2839 C C . THR D 1 39 ? -9.990 65.184 104.113 1.00 45.07 196 THR D C 1
ATOM 2840 O O . THR D 1 39 ? -9.178 65.440 105.007 1.00 44.79 196 THR D O 1
ATOM 2844 N N . GLU D 1 40 ? -10.981 66.002 103.753 1.00 45.09 197 GLU D N 1
ATOM 2845 C CA . GLU D 1 40 ? -11.254 67.283 104.394 1.00 44.92 197 GLU D CA 1
ATOM 2846 C C . GLU D 1 40 ? -11.547 67.129 105.894 1.00 44.59 197 GLU D C 1
ATOM 2847 O O . GLU D 1 40 ? -11.261 68.032 106.677 1.00 44.79 197 GLU D O 1
ATOM 2853 N N . LYS D 1 41 ? -12.113 65.980 106.273 1.00 44.16 198 LYS D N 1
ATOM 2854 C CA . LYS D 1 41 ? -12.568 65.700 107.643 1.00 44.01 198 LYS D CA 1
ATOM 2855 C C . LYS D 1 41 ? -11.510 65.102 108.595 1.00 43.48 198 LYS D C 1
ATOM 2856 O O . LYS D 1 41 ? -11.722 65.085 109.812 1.00 42.94 198 LYS D O 1
ATOM 2862 N N . TYR D 1 42 ? -10.395 64.609 108.049 1.00 42.90 199 TYR D N 1
ATOM 2863 C CA . TYR D 1 42 ? -9.283 64.092 108.869 1.00 42.50 199 TYR D CA 1
ATOM 2864 C C . TYR D 1 42 ? -8.577 65.108 109.798 1.00 42.35 199 TYR D C 1
ATOM 2865 O O . TYR D 1 42 ? -8.458 64.842 110.994 1.00 41.90 199 TYR D O 1
ATOM 2874 N N . PRO D 1 43 ? -8.100 66.258 109.253 1.00 42.52 200 PRO D N 1
ATOM 2875 C CA . PRO D 1 43 ? -7.212 67.177 109.995 1.00 42.71 200 PRO D CA 1
ATOM 2876 C C . PRO D 1 43 ? -7.683 67.601 111.392 1.00 42.90 200 PRO D C 1
ATOM 2877 O O . PRO D 1 43 ? -6.854 67.764 112.294 1.00 42.58 200 PRO D O 1
ATOM 2881 N N . GLU D 1 44 ? -8.991 67.775 111.564 1.00 43.32 201 GLU D N 1
ATOM 2882 C CA . GLU D 1 44 ? -9.548 68.171 112.858 1.00 43.82 201 GLU D CA 1
ATOM 2883 C C . GLU D 1 44 ? -9.998 67.003 113.719 1.00 44.10 201 GLU D C 1
ATOM 2884 O O . GLU D 1 44 ? -10.168 67.156 114.931 1.00 44.05 201 GLU D O 1
ATOM 2890 N N . TRP D 1 45 ? -10.190 65.840 113.098 1.00 44.47 202 TRP D N 1
ATOM 2891 C CA . TRP D 1 45 ? -10.375 64.599 113.851 1.00 45.00 202 TRP D CA 1
ATOM 2892 C C . TRP D 1 45 ? -9.048 64.229 114.509 1.00 45.15 202 TRP D C 1
ATOM 2893 O O . TRP D 1 45 ? -9.008 63.892 115.696 1.00 45.02 202 TRP D O 1
ATOM 2904 N N . LEU D 1 46 ? -7.971 64.305 113.723 1.00 45.50 203 LEU D N 1
ATOM 2905 C CA . LEU D 1 46 ? -6.608 64.081 114.204 1.00 45.72 203 LEU D CA 1
ATOM 2906 C C . LEU D 1 46 ? -6.229 65.032 115.343 1.00 46.27 203 LEU D C 1
ATOM 2907 O O . LEU D 1 46 ? -5.702 64.599 116.367 1.00 46.30 203 LEU D O 1
ATOM 2912 N N . GLN D 1 47 ? -6.519 66.319 115.163 1.00 46.96 204 GLN D N 1
ATOM 2913 C CA . GLN D 1 47 ? -6.120 67.359 116.116 1.00 47.63 204 GLN D CA 1
ATOM 2914 C C . GLN D 1 47 ? -6.675 67.136 117.528 1.00 48.19 204 GLN D C 1
ATOM 2915 O O . GLN D 1 47 ? -6.001 67.429 118.522 1.00 48.31 204 GLN D O 1
ATOM 2921 N N . SER D 1 48 ? -7.897 66.611 117.608 1.00 48.88 205 SER D N 1
ATOM 2922 C CA . SER D 1 48 ? -8.578 66.405 118.891 1.00 49.44 205 SER D CA 1
ATOM 2923 C C . SER D 1 48 ? -8.359 65.006 119.474 1.00 49.88 205 SER D C 1
ATOM 2924 O O . SER D 1 48 ? -8.396 64.823 120.695 1.00 49.83 205 SER D O 1
ATOM 2927 N N . HIS D 1 49 ? -8.132 64.028 118.598 1.00 50.50 206 HIS D N 1
ATOM 2928 C CA . HIS D 1 49 ? -7.927 62.635 119.010 1.00 51.11 206 HIS D CA 1
ATOM 2929 C C . HIS D 1 49 ? -6.449 62.260 119.177 1.00 51.42 206 HIS D C 1
ATOM 2930 O O . HIS D 1 49 ? -6.121 61.100 119.451 1.00 51.44 206 HIS D O 1
ATOM 2937 N N . ARG D 1 50 ? -5.573 63.254 119.033 1.00 51.82 207 ARG D N 1
ATOM 2938 C CA . ARG D 1 50 ? -4.121 63.072 119.131 1.00 52.27 207 ARG D CA 1
ATOM 2939 C C . ARG D 1 50 ? -3.674 62.530 120.494 1.00 52.37 207 ARG D C 1
ATOM 2940 O O . ARG D 1 50 ? -2.819 61.644 120.562 1.00 52.49 207 ARG D O 1
ATOM 2948 N N . GLU D 1 51 ? -4.264 63.057 121.564 1.00 52.45 208 GLU D N 1
ATOM 2949 C CA . GLU D 1 51 ? -3.869 62.709 122.930 1.00 52.54 208 GLU D CA 1
ATOM 2950 C C . GLU D 1 51 ? -4.417 61.365 123.403 1.00 52.56 208 GLU D C 1
ATOM 2951 O O . GLU D 1 51 ? -3.762 60.664 124.179 1.00 52.68 208 GLU D O 1
ATOM 2957 N N . SER D 1 52 ? -5.614 61.013 122.938 1.00 52.49 209 SER D N 1
ATOM 2958 C CA . SER D 1 52 ? -6.287 59.789 123.377 1.00 52.48 209 SER D CA 1
ATOM 2959 C C . SER D 1 52 ? -5.698 58.518 122.754 1.00 52.42 209 SER D C 1
ATOM 2960 O O . SER D 1 52 ? -5.407 57.553 123.467 1.00 52.51 209 SER D O 1
ATOM 2963 N N . LEU D 1 53 ? -5.517 58.531 121.434 1.00 52.28 210 LEU D N 1
ATOM 2964 C CA . LEU D 1 53 ? -5.007 57.376 120.688 1.00 52.08 210 LEU D CA 1
ATOM 2965 C C . LEU D 1 53 ? -3.561 57.009 121.029 1.00 52.01 210 LEU D C 1
ATOM 2966 O O . LEU D 1 53 ? -2.767 57.885 121.379 1.00 51.88 210 LEU D O 1
ATOM 2971 N N . PRO D 1 54 ? -3.216 55.708 120.926 1.00 52.06 211 PRO D N 1
ATOM 2972 C CA . PRO D 1 54 ? -1.810 55.294 120.943 1.00 52.03 211 PRO D CA 1
ATOM 2973 C C . PRO D 1 54 ? -1.089 55.835 119.703 1.00 51.89 211 PRO D C 1
ATOM 2974 O O . PRO D 1 54 ? -1.671 55.828 118.615 1.00 51.86 211 PRO D O 1
ATOM 2978 N N . PRO D 1 5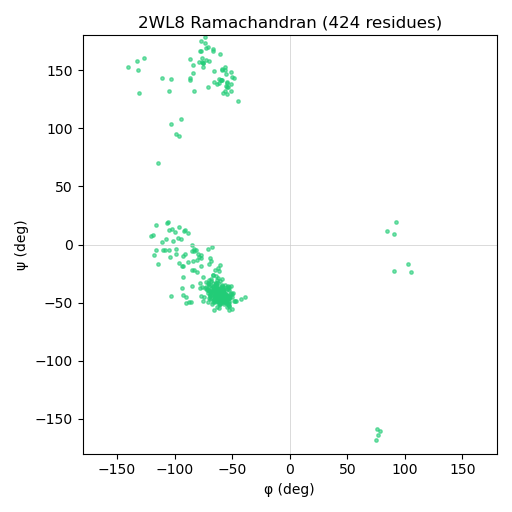5 ? 0.166 56.305 119.864 1.00 51.80 212 PRO D N 1
ATOM 2979 C CA . PRO D 1 55 ? 0.935 56.963 118.794 1.00 51.69 212 PRO D CA 1
ATOM 2980 C C . PRO D 1 55 ? 1.017 56.133 117.509 1.00 51.61 212 PRO D C 1
ATOM 2981 O O . PRO D 1 55 ? 0.939 56.683 116.404 1.00 51.48 212 PRO D O 1
ATOM 2985 N N . GLU D 1 56 ? 1.172 54.821 117.684 1.00 51.46 213 GLU D N 1
ATOM 2986 C CA . GLU D 1 56 ? 1.204 53.832 116.610 1.00 51.29 213 GLU D CA 1
ATOM 2987 C C . GLU D 1 56 ? -0.027 53.968 115.700 1.00 50.70 213 GLU D C 1
ATOM 2988 O O . GLU D 1 56 ? 0.101 54.102 114.477 1.00 50.52 213 GLU D O 1
ATOM 2994 N N . GLN D 1 57 ? -1.212 53.954 116.316 1.00 50.13 214 GLN D N 1
ATOM 2995 C CA . GLN D 1 57 ? -2.485 54.102 115.603 1.00 49.41 214 GLN D CA 1
ATOM 2996 C C . GLN D 1 57 ? -2.681 55.521 115.061 1.00 48.80 214 GLN D C 1
ATOM 2997 O O . GLN D 1 57 ? -3.244 55.696 113.979 1.00 48.76 214 GLN D O 1
ATOM 3003 N N . PHE D 1 58 ? -2.208 56.524 115.802 1.00 47.99 215 PHE D N 1
ATOM 3004 C CA . PHE D 1 58 ? -2.291 57.909 115.345 1.00 47.26 215 PHE D CA 1
ATOM 3005 C C . PHE D 1 58 ? -1.509 58.144 114.051 1.00 46.92 215 PHE D C 1
ATOM 3006 O O . PHE D 1 58 ? -1.979 58.865 113.166 1.00 46.68 215 PHE D O 1
ATOM 3014 N N . GLU D 1 59 ? -0.319 57.553 113.949 1.00 46.43 216 GLU D N 1
ATOM 3015 C CA . GLU D 1 59 ? 0.469 57.637 112.714 1.00 46.37 216 GLU D CA 1
ATOM 3016 C C . GLU D 1 59 ? -0.257 57.024 111.523 1.00 45.33 216 GLU D C 1
ATOM 3017 O O . GLU D 1 59 ? -0.295 57.625 110.448 1.00 45.38 216 GLU D O 1
ATOM 3023 N N . LYS D 1 60 ? -0.833 55.838 111.725 1.00 44.19 217 LYS D N 1
ATOM 3024 C CA . LYS D 1 60 ? -1.576 55.145 110.671 1.00 43.21 217 LYS D CA 1
ATOM 3025 C C . LYS D 1 60 ? -2.655 56.045 110.085 1.00 41.98 217 LYS D C 1
ATOM 3026 O O . LYS D 1 60 ? -2.886 56.040 108.876 1.00 41.57 217 LYS D O 1
ATOM 3032 N N . TYR D 1 61 ? -3.294 56.830 110.950 1.00 40.83 218 TYR D N 1
ATOM 3033 C CA . TYR D 1 61 ? -4.342 57.749 110.526 1.00 39.57 218 TYR D CA 1
ATOM 3034 C C . TYR D 1 61 ? -3.788 59.009 109.842 1.00 39.47 218 TYR D C 1
ATOM 3035 O O . TYR D 1 61 ? -4.382 59.498 108.883 1.00 39.52 218 TYR D O 1
ATOM 3044 N N . GLN D 1 62 ? -2.653 59.520 110.318 1.00 39.21 219 GLN D N 1
ATOM 3045 C CA . GLN D 1 62 ? -1.951 60.608 109.629 1.00 39.45 219 GLN D CA 1
ATOM 3046 C C . GLN D 1 62 ? -1.566 60.206 108.208 1.00 39.57 219 GLN D C 1
ATOM 3047 O O . GLN D 1 62 ? -1.799 60.954 107.256 1.00 39.60 219 GLN D O 1
ATOM 3053 N N . GLU D 1 63 ? -0.983 59.015 108.085 1.00 39.47 220 GLU D N 1
ATOM 3054 C CA . GLU D 1 63 ? -0.545 58.466 106.794 1.00 39.74 220 GLU D CA 1
ATOM 3055 C C . GLU D 1 63 ? -1.694 58.209 105.820 1.00 39.48 220 GLU D C 1
ATOM 3056 O O . GLU D 1 63 ? -1.536 58.419 104.621 1.00 39.65 220 GLU D O 1
ATOM 3062 N N . GLN D 1 64 ? -2.842 57.769 106.339 1.00 39.14 221 GLN D N 1
ATOM 3063 C CA . GLN D 1 64 ? -4.099 57.716 105.569 1.00 38.61 221 GLN D CA 1
ATOM 3064 C C . GLN D 1 64 ? -4.445 59.078 104.953 1.00 38.25 221 GLN D C 1
ATOM 3065 O O . GLN D 1 64 ? -4.841 59.163 103.788 1.00 37.82 221 GLN D O 1
ATOM 3071 N N . HIS D 1 65 ? -4.302 60.136 105.750 1.00 37.91 222 HIS D N 1
ATOM 3072 C CA . HIS D 1 65 ? -4.568 61.489 105.291 1.00 37.38 222 HIS D CA 1
ATOM 3073 C C . HIS D 1 65 ? -3.596 61.958 104.195 1.00 37.11 222 HIS D C 1
ATOM 3074 O O . HIS D 1 65 ? -4.029 62.497 103.166 1.00 36.74 222 HIS D O 1
ATOM 3081 N N . SER D 1 66 ? -2.301 61.743 104.420 1.00 36.88 223 SER D N 1
ATOM 3082 C CA . SER D 1 66 ? -1.248 62.011 103.434 1.00 37.07 223 SER D CA 1
ATOM 3083 C C . SER D 1 66 ? -1.479 61.345 102.072 1.00 37.06 223 SER D C 1
ATOM 3084 O O . SER D 1 66 ? -1.307 61.980 101.015 1.00 36.76 223 SER D O 1
ATOM 3087 N N . VAL D 1 67 ? -1.861 60.069 102.119 1.00 37.13 224 VAL D N 1
ATOM 3088 C CA . VAL D 1 67 ? -2.154 59.268 100.933 1.00 37.24 224 VAL D CA 1
ATOM 3089 C C . VAL D 1 67 ? -3.390 59.777 100.204 1.00 37.29 224 VAL D C 1
ATOM 3090 O O . VAL D 1 67 ? -3.351 59.953 98.987 1.00 36.94 224 VAL D O 1
ATOM 3094 N N . MET D 1 68 ? -4.475 59.996 100.949 1.00 37.59 225 MET D N 1
ATOM 3095 C CA . MET D 1 68 ? -5.724 60.545 100.387 1.00 38.82 225 MET D CA 1
ATOM 3096 C C . MET D 1 68 ? -5.531 61.913 99.753 1.00 38.28 225 MET D C 1
ATOM 3097 O O . MET D 1 68 ? -6.116 62.195 98.715 1.00 38.39 225 MET D O 1
ATOM 3102 N N . CYS D 1 69 ? -4.712 62.747 100.387 1.00 38.23 226 CYS D N 1
ATOM 3103 C CA . CYS D 1 69 ? -4.262 63.998 99.796 1.00 38.39 226 CYS D CA 1
ATOM 3104 C C . CYS D 1 69 ? -3.628 63.797 98.417 1.00 38.37 226 CYS D C 1
ATOM 3105 O O . CYS D 1 69 ? -4.032 64.460 97.458 1.00 38.09 226 CYS D O 1
ATOM 3108 N N . LYS D 1 70 ? -2.670 62.869 98.318 1.00 38.16 227 LYS D N 1
ATOM 3109 C CA . LYS D 1 70 ? -1.929 62.612 97.076 1.00 38.81 227 LYS D CA 1
ATOM 3110 C C . LYS D 1 70 ? -2.836 62.155 95.938 1.00 38.42 227 LYS D C 1
ATOM 3111 O O . LYS D 1 70 ? -2.656 62.563 94.793 1.00 38.73 227 LYS D O 1
ATOM 3117 N N . ILE D 1 71 ? -3.800 61.299 96.266 1.00 38.28 228 ILE D N 1
ATOM 3118 C CA . ILE D 1 71 ? -4.866 60.899 95.332 1.00 37.74 228 ILE D CA 1
ATOM 3119 C C . ILE D 1 71 ? -5.708 62.094 94.854 1.00 37.62 228 ILE D C 1
ATOM 3120 O O . ILE D 1 71 ? -5.969 62.235 93.653 1.00 37.17 228 ILE D O 1
ATOM 3125 N N . CYS D 1 72 ? -6.128 62.958 95.778 1.00 37.63 229 CYS D N 1
ATOM 3126 C CA . CYS D 1 72 ? -6.857 64.181 95.388 1.00 38.00 229 CYS D CA 1
ATOM 3127 C C . CYS D 1 72 ? -6.090 65.022 94.390 1.00 37.55 229 CYS D C 1
ATOM 3128 O O . CYS D 1 72 ? -6.659 65.478 93.405 1.00 37.99 229 CYS D O 1
ATOM 3131 N N . GLU D 1 73 ? -4.804 65.218 94.650 1.00 37.39 230 GLU D N 1
ATOM 3132 C CA . GLU D 1 73 ? -3.939 65.988 93.768 1.00 38.01 230 GLU D CA 1
ATOM 3133 C C . GLU D 1 73 ? -3.809 65.351 92.388 1.00 38.00 230 GLU D C 1
ATOM 3134 O O . GLU D 1 73 ? -3.687 66.052 91.391 1.00 38.12 230 GLU D O 1
ATOM 3140 N N . GLN D 1 74 ? -3.849 64.025 92.328 1.00 38.41 231 GLN D N 1
ATOM 3141 C CA . GLN D 1 74 ? -3.829 63.340 91.039 1.00 38.85 231 GLN D CA 1
ATOM 3142 C C . GLN D 1 74 ? -5.103 63.687 90.262 1.00 38.11 231 GLN D C 1
ATOM 3143 O O . GLN D 1 74 ? -5.023 64.080 89.098 1.00 38.19 231 GLN D O 1
ATOM 3149 N N . PHE D 1 75 ? -6.261 63.565 90.909 1.00 37.25 232 PHE D N 1
ATOM 3150 C CA . PHE D 1 75 ? -7.531 63.918 90.273 1.00 37.12 232 PHE D CA 1
ATOM 3151 C C . PHE D 1 75 ? -7.599 65.406 89.885 1.00 36.54 232 PHE D C 1
ATOM 3152 O O . PHE D 1 75 ? -8.021 65.749 88.774 1.00 35.36 232 PHE D O 1
ATOM 3160 N N . GLU D 1 76 ? -7.147 66.271 90.792 1.00 36.35 233 GLU D N 1
ATOM 3161 C CA . GLU D 1 76 ? -7.144 67.718 90.568 1.00 36.64 233 GLU D CA 1
ATOM 3162 C C . GLU D 1 76 ? -6.216 68.119 89.421 1.00 36.52 233 GLU D C 1
ATOM 3163 O O . GLU D 1 76 ? -6.424 69.159 88.794 1.00 36.19 233 GLU D O 1
ATOM 3169 N N . ALA D 1 77 ? -5.184 67.309 89.173 1.00 36.50 234 ALA D N 1
ATOM 3170 C CA . ALA D 1 77 ? -4.207 67.608 88.124 1.00 36.55 234 ALA D CA 1
ATOM 3171 C C . ALA D 1 77 ? -4.679 67.276 86.693 1.00 36.68 234 ALA D C 1
ATOM 3172 O O . ALA D 1 77 ? -4.027 67.669 85.729 1.00 36.32 234 ALA D O 1
ATOM 3174 N N . GLU D 1 78 ? -5.803 66.562 86.568 1.00 36.60 235 GLU D N 1
ATOM 3175 C CA . GLU D 1 78 ? -6.363 66.177 85.259 1.00 36.42 235 GLU D CA 1
ATOM 3176 C C . GLU D 1 78 ? -6.776 67.391 84.431 1.00 35.70 235 GLU D C 1
ATOM 3177 O O . GLU D 1 78 ? -7.365 68.350 84.952 1.00 34.90 235 GLU D O 1
ATOM 3183 N N . THR D 1 79 ? -6.474 67.332 83.136 1.00 35.19 236 THR D N 1
ATOM 3184 C CA . THR D 1 79 ? -6.891 68.368 82.179 1.00 34.62 236 THR D CA 1
ATOM 3185 C C . THR D 1 79 ? -7.503 67.664 80.962 1.00 34.30 236 THR D C 1
ATOM 3186 O O . THR D 1 79 ? -7.119 66.525 80.649 1.00 33.69 236 THR D O 1
ATOM 3190 N N . PRO D 1 80 ? -8.467 68.316 80.282 1.00 34.34 237 PRO D N 1
ATOM 3191 C CA . PRO D 1 80 ? -9.061 67.657 79.121 1.00 34.75 237 PRO D CA 1
ATOM 3192 C C . PRO D 1 80 ? -8.124 67.468 77.915 1.00 35.14 237 PRO D C 1
ATOM 3193 O O . PRO D 1 80 ? -8.528 66.877 76.915 1.00 35.42 237 PRO D O 1
ATOM 3197 N N . THR D 1 81 ? -6.891 67.952 78.013 1.00 35.43 238 THR D N 1
ATOM 3198 C CA . THR D 1 81 ? -5.936 67.832 76.910 1.00 36.24 238 THR D CA 1
ATOM 3199 C C . THR D 1 81 ? -4.945 66.652 77.111 1.00 36.43 238 THR D C 1
ATOM 3200 O O . THR D 1 81 ? -4.196 66.295 76.201 1.00 36.46 238 THR D O 1
ATOM 3204 N N . ASP D 1 82 ? -4.989 66.056 78.302 1.00 36.58 239 ASP D N 1
ATOM 3205 C CA . ASP D 1 82 ? -4.143 64.919 78.709 1.00 37.17 239 ASP D CA 1
ATOM 3206 C C . ASP D 1 82 ? -4.030 63.822 77.656 1.00 37.27 239 ASP D C 1
ATOM 3207 O O . ASP D 1 82 ? -5.055 63.270 77.242 1.00 37.40 239 ASP D O 1
ATOM 3212 N N . SER D 1 83 ? -2.806 63.479 77.248 1.00 37.57 240 SER D N 1
ATOM 3213 C CA . SER D 1 83 ? -2.614 62.368 76.295 1.00 37.77 240 SER D CA 1
ATOM 3214 C C . SER D 1 83 ? -3.149 61.039 76.856 1.00 38.65 240 SER D C 1
ATOM 3215 O O . SER D 1 83 ? -3.390 60.922 78.056 1.00 37.81 240 SER D O 1
ATOM 3218 N N . GLU D 1 84 ? -3.335 60.041 75.989 1.00 39.54 241 GLU D N 1
ATOM 3219 C CA . GLU D 1 84 ? -3.785 58.727 76.449 1.00 40.76 241 GLU D CA 1
ATOM 3220 C C . GLU D 1 84 ? -2.742 58.073 77.365 1.00 40.52 241 GLU D C 1
ATOM 3221 O O . GLU D 1 84 ? -3.107 57.387 78.317 1.00 41.19 241 GLU D O 1
ATOM 3227 N N . THR D 1 85 ? -1.458 58.307 77.113 1.00 40.49 242 THR D N 1
ATOM 3228 C CA . THR D 1 85 ? -0.432 57.757 78.011 1.00 40.95 242 THR D CA 1
ATOM 3229 C C . THR D 1 85 ? -0.407 58.438 79.392 1.00 40.37 242 THR D C 1
ATOM 3230 O O . THR D 1 85 ? -0.233 57.767 80.405 1.00 40.58 242 THR D O 1
ATOM 3234 N N . THR D 1 86 ? -0.595 59.756 79.431 1.00 40.22 243 THR D N 1
ATOM 3235 C CA . THR D 1 86 ? -0.749 60.496 80.701 1.00 39.87 243 THR D CA 1
ATOM 3236 C C . THR D 1 86 ? -1.964 60.022 81.540 1.00 39.57 243 THR D C 1
ATOM 3237 O O . THR D 1 86 ? -1.847 59.809 82.756 1.00 39.13 243 THR D O 1
ATOM 3241 N N . GLN D 1 87 ? -3.113 59.849 80.892 1.00 39.37 244 GLN D N 1
ATOM 3242 C CA . GLN D 1 87 ? -4.297 59.275 81.553 1.00 39.71 244 GLN D CA 1
ATOM 3243 C C . GLN D 1 87 ? -4.017 57.882 82.146 1.00 39.34 244 GLN D C 1
ATOM 3244 O O . GLN D 1 87 ? -4.305 57.646 83.317 1.00 37.97 244 GLN D O 1
ATOM 3250 N N . LYS D 1 88 ? -3.455 56.974 81.339 1.00 39.91 245 LYS D N 1
ATOM 3251 C CA . LYS D 1 88 ? -3.041 55.638 81.824 1.00 41.36 245 LYS D CA 1
ATOM 3252 C C . LYS D 1 88 ? -2.088 55.683 83.012 1.00 40.95 245 LYS D C 1
ATOM 3253 O O . LYS D 1 88 ? -2.266 54.951 83.988 1.00 41.05 245 LYS D O 1
ATOM 3259 N N . ALA D 1 89 ? -1.069 56.531 82.926 1.00 40.65 246 ALA D N 1
ATOM 3260 C CA . ALA D 1 89 ? -0.062 56.607 83.990 1.00 40.60 246 ALA D CA 1
ATOM 3261 C C . ALA D 1 89 ? -0.643 57.186 85.286 1.00 40.77 246 ALA D C 1
ATOM 3262 O O . ALA D 1 89 ? -0.228 56.802 86.401 1.00 40.25 246 ALA D O 1
ATOM 3264 N N . ARG D 1 90 ? -1.618 58.082 85.139 1.00 39.90 247 ARG D N 1
ATOM 3265 C CA . ARG D 1 90 ? -2.291 58.673 86.283 1.00 40.01 247 ARG D CA 1
ATOM 3266 C C . ARG D 1 90 ? -3.194 57.655 86.973 1.00 40.11 247 ARG D C 1
ATOM 3267 O O . ARG D 1 90 ? -3.244 57.596 88.207 1.00 39.44 247 ARG D O 1
ATOM 3275 N N . PHE D 1 91 ? -3.913 56.864 86.175 1.00 40.12 248 PHE D N 1
ATOM 3276 C CA . PHE D 1 91 ? -4.710 55.764 86.723 1.00 39.89 248 PHE D CA 1
ATOM 3277 C C . PHE D 1 91 ? -3.826 54.847 87.576 1.00 39.18 248 PHE D C 1
ATOM 3278 O O . PHE D 1 91 ? -4.209 54.470 88.678 1.00 38.52 248 PHE D O 1
ATOM 3286 N N . GLU D 1 92 ? -2.649 54.502 87.058 1.00 39.19 249 GLU D N 1
ATOM 3287 C CA . GLU D 1 92 ? -1.714 53.609 87.747 1.00 39.38 249 GLU D CA 1
ATOM 3288 C C . GLU D 1 92 ? -1.138 54.217 89.036 1.00 39.01 249 GLU D C 1
ATOM 3289 O O . GLU D 1 92 ? -0.979 53.508 90.028 1.00 38.93 249 GLU D O 1
ATOM 3295 N N . MET D 1 93 ? -0.876 55.521 89.032 1.00 39.02 250 MET D N 1
ATOM 3296 C CA . MET D 1 93 ? -0.493 56.265 90.255 1.00 40.00 250 MET D CA 1
ATOM 3297 C C . MET D 1 93 ? -1.559 56.147 91.322 1.00 39.68 250 MET D C 1
ATOM 3298 O O . MET D 1 93 ? -1.233 55.910 92.480 1.00 40.10 250 MET D O 1
ATOM 3303 N N . VAL D 1 94 ? -2.822 56.369 90.921 1.00 39.34 251 VAL D N 1
ATOM 3304 C CA . VAL D 1 94 ? -3.972 56.320 91.812 1.00 39.45 251 VAL D CA 1
ATOM 3305 C C . VAL D 1 94 ? -4.188 54.898 92.352 1.00 39.01 251 VAL D C 1
ATOM 3306 O O . VAL D 1 94 ? -4.458 54.713 93.540 1.00 38.53 251 VAL D O 1
ATOM 3310 N N . LEU D 1 95 ? -4.084 53.910 91.471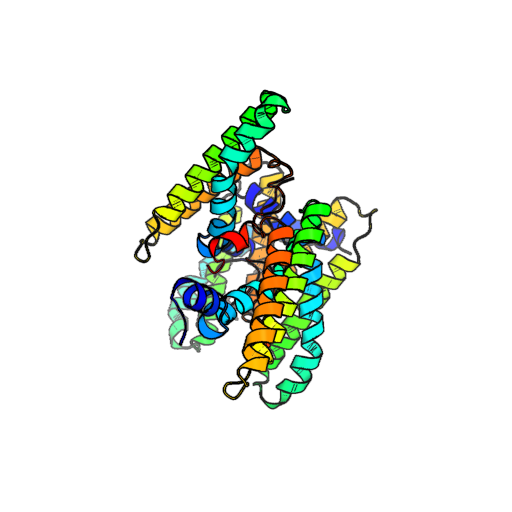 1.00 39.14 252 LEU D N 1
ATOM 3311 C CA . LEU D 1 95 ? -4.138 52.508 91.868 1.00 40.37 252 LEU D CA 1
ATOM 3312 C C . LEU D 1 95 ? -3.063 52.176 92.948 1.00 39.96 252 LEU D C 1
ATOM 3313 O O . LEU D 1 95 ? -3.354 51.518 93.966 1.00 40.53 252 LEU D O 1
ATOM 3318 N N . ASP D 1 96 ? -1.837 52.614 92.698 1.00 39.12 253 ASP D N 1
ATOM 3319 C CA . ASP D 1 96 ? -0.730 52.536 93.653 1.00 40.41 253 ASP D CA 1
ATOM 3320 C C . ASP D 1 96 ? -1.089 53.070 95.015 1.00 38.52 253 ASP D C 1
ATOM 3321 O O . ASP D 1 96 ? -0.899 52.415 96.021 1.00 38.58 253 ASP D O 1
ATOM 3326 N N . LEU D 1 97 ? -1.556 54.305 95.019 1.00 37.66 254 LEU D N 1
ATOM 3327 C CA . LEU D 1 97 ? -1.829 55.042 96.249 1.00 37.31 254 LEU D CA 1
ATOM 3328 C C . LEU D 1 97 ? -3.000 54.403 97.009 1.00 37.11 254 LEU D C 1
ATOM 3329 O O . LEU D 1 97 ? -3.017 54.379 98.231 1.00 36.61 254 LEU D O 1
ATOM 3334 N N . MET D 1 98 ? -3.983 53.909 96.261 1.00 37.19 255 MET D N 1
ATOM 3335 C CA . MET D 1 98 ? -5.128 53.198 96.822 1.00 37.63 255 MET D CA 1
ATOM 3336 C C . MET D 1 98 ? -4.715 51.890 97.508 1.00 37.16 255 MET D C 1
ATOM 3337 O O . MET D 1 98 ? -5.301 51.518 98.525 1.00 37.88 255 MET D O 1
ATOM 3342 N N . GLN D 1 99 ? -3.702 51.220 96.965 1.00 35.91 256 GLN D N 1
ATOM 3343 C CA . GLN D 1 99 ? -3.096 50.057 97.622 1.00 36.49 256 GLN D CA 1
ATOM 3344 C C . GLN D 1 99 ? -2.430 50.393 98.975 1.00 35.79 256 GLN D C 1
ATOM 3345 O O . GLN D 1 99 ? -2.620 49.673 99.946 1.00 34.84 256 GLN D O 1
ATOM 3351 N N . GLN D 1 100 ? -1.676 51.490 99.028 1.00 35.41 257 GLN D N 1
ATOM 3352 C CA . GLN D 1 100 ? -1.113 51.969 100.281 1.00 36.02 257 GLN D CA 1
ATOM 3353 C C . GLN D 1 100 ? -2.199 52.219 101.292 1.00 36.07 257 GLN D C 1
ATOM 3354 O O . GLN D 1 100 ? -2.090 51.834 102.462 1.00 35.51 257 GLN D O 1
ATOM 3360 N N . LEU D 1 101 ? -3.251 52.879 100.819 1.00 36.14 258 LEU D N 1
ATOM 3361 C CA . LEU D 1 101 ? -4.388 53.188 101.633 1.00 36.16 258 LEU D CA 1
ATOM 3362 C C . LEU D 1 101 ? -5.028 51.917 102.218 1.00 36.19 258 LEU D C 1
ATOM 3363 O O . LEU D 1 101 ? -5.249 51.859 103.422 1.00 35.09 258 LEU D O 1
ATOM 3368 N N . GLN D 1 102 ? -5.288 50.898 101.394 1.00 36.12 259 GLN D N 1
ATOM 3369 C CA . GLN D 1 102 ? -5.817 49.636 101.935 1.00 36.81 259 GLN D CA 1
ATOM 3370 C C . GLN D 1 102 ? -4.885 49.043 103.009 1.00 35.75 259 GLN D C 1
ATOM 3371 O O . GLN D 1 102 ? -5.341 48.604 104.073 1.00 35.13 259 GLN D O 1
ATOM 3377 N N . ASP D 1 103 ? -3.584 49.034 102.711 1.00 36.08 260 ASP D N 1
ATOM 3378 C CA . ASP D 1 103 ? -2.539 48.495 103.609 1.00 35.74 260 ASP D CA 1
ATOM 3379 C C . ASP D 1 103 ? -2.431 49.221 104.941 1.00 35.62 260 ASP D C 1
ATOM 3380 O O . ASP D 1 103 ? -1.890 48.683 105.903 1.00 34.57 260 ASP D O 1
ATOM 3385 N N . LEU D 1 104 ? -2.956 50.447 104.980 1.00 35.78 261 LEU D N 1
ATOM 3386 C CA . LEU D 1 104 ? -3.082 51.223 106.214 1.00 36.36 261 LEU D CA 1
ATOM 3387 C C . LEU D 1 104 ? -4.292 50.812 107.085 1.00 36.40 261 LEU D C 1
ATOM 3388 O O . LEU D 1 104 ? -4.449 51.289 108.209 1.00 35.79 261 LEU D O 1
ATOM 3393 N N . GLY D 1 105 ? -5.143 49.941 106.546 1.00 36.70 262 GLY D N 1
ATOM 3394 C CA . GLY D 1 105 ? -6.271 49.384 107.293 1.00 37.34 262 GLY D CA 1
ATOM 3395 C C . GLY D 1 105 ? -7.458 50.313 107.461 1.00 37.32 262 GLY D C 1
ATOM 3396 O O . GLY D 1 105 ? -7.581 51.331 106.778 1.00 36.97 262 GLY D O 1
ATOM 3397 N N . HIS D 1 106 ? -8.335 49.959 108.389 1.00 38.34 263 HIS D N 1
ATOM 3398 C CA . HIS D 1 106 ? -9.582 50.710 108.597 1.00 38.93 263 HIS D CA 1
ATOM 3399 C C . HIS D 1 106 ? -9.359 52.171 109.016 1.00 39.10 263 HIS D C 1
ATOM 3400 O O . HIS D 1 106 ? -8.444 52.470 109.778 1.00 38.69 263 HIS D O 1
ATOM 3407 N N . PRO D 1 107 ? -10.201 53.088 108.519 1.00 40.02 264 PRO D N 1
ATOM 3408 C CA . PRO D 1 107 ? -10.103 54.475 108.962 1.00 40.60 264 PRO D CA 1
ATOM 3409 C C . PRO D 1 107 ? -10.644 54.642 110.392 1.00 41.03 264 PRO D C 1
ATOM 3410 O O . PRO D 1 107 ? -11.081 53.656 110.994 1.00 40.97 264 PRO D O 1
ATOM 3414 N N . PRO D 1 108 ? -10.584 55.868 110.954 1.00 41.59 265 PRO D N 1
ATOM 3415 C CA . PRO D 1 108 ? -11.293 56.124 112.213 1.00 42.33 265 PRO D CA 1
ATOM 3416 C C . PRO D 1 108 ? -12.752 55.683 112.114 1.00 42.90 265 PRO D C 1
ATOM 3417 O O . PRO D 1 108 ? -13.386 55.909 111.079 1.00 42.87 265 PRO D O 1
ATOM 3421 N N . LYS D 1 109 ? -13.265 55.054 113.173 1.00 43.52 266 LYS D N 1
ATOM 3422 C CA . LYS D 1 109 ? -14.662 54.597 113.228 1.00 44.47 266 LYS D CA 1
ATOM 3423 C C . LYS D 1 109 ? -15.665 55.678 112.816 1.00 44.82 266 LYS D C 1
ATOM 3424 O O . LYS D 1 109 ? -16.629 55.396 112.103 1.00 44.85 266 LYS D O 1
ATOM 3430 N N . GLU D 1 110 ? -15.426 56.906 113.275 1.00 45.31 267 GLU D N 1
ATOM 3431 C CA . GLU D 1 110 ? -16.296 58.045 112.988 1.00 46.09 267 GLU D CA 1
ATOM 3432 C C . GLU D 1 110 ? -16.386 58.376 111.506 1.00 46.13 267 GLU D C 1
ATOM 3433 O O . GLU D 1 110 ? -17.455 58.742 111.012 1.00 46.17 267 GLU D O 1
ATOM 3439 N N . LEU D 1 111 ? -15.261 58.250 110.804 1.00 46.42 268 LEU D N 1
ATOM 3440 C CA . LEU D 1 111 ? -15.164 58.707 109.423 1.00 46.58 268 LEU D CA 1
ATOM 3441 C C . LEU D 1 111 ? -15.270 57.565 108.409 1.00 46.70 268 LEU D C 1
ATOM 3442 O O . LEU D 1 111 ? -15.174 57.796 107.201 1.00 46.90 268 LEU D O 1
ATOM 3447 N N . ALA D 1 112 ? -15.494 56.346 108.899 1.00 46.61 269 ALA D N 1
ATOM 3448 C CA . ALA D 1 112 ? -15.475 55.148 108.052 1.00 46.85 269 ALA D CA 1
ATOM 3449 C C . ALA D 1 112 ? -16.800 54.881 107.330 1.00 47.05 269 ALA D C 1
ATOM 3450 O O . ALA D 1 112 ? -17.867 55.189 107.853 1.00 46.86 269 ALA D O 1
ATOM 3452 N N . GLY D 1 113 ? -16.715 54.307 106.126 1.00 47.29 270 GLY D N 1
ATOM 3453 C CA . GLY D 1 113 ? -17.904 53.862 105.383 1.00 47.67 270 GLY D CA 1
ATOM 3454 C C . GLY D 1 113 ? -18.542 54.852 104.403 1.00 47.75 270 GLY D C 1
ATOM 3455 O O . GLY D 1 113 ? -19.727 54.678 103.999 1.00 47.75 270 GLY D O 1
ATOM 3456 N N . GLU D 1 114 ? -17.759 55.872 104.006 1.00 47.94 271 GLU D N 1
ATOM 3457 C CA . GLU D 1 114 ? -18.259 56.957 103.144 1.00 47.80 271 GLU D CA 1
ATOM 3458 C C . GLU D 1 114 ? -17.700 56.877 101.719 1.00 47.80 271 GLU D C 1
ATOM 3459 O O . GLU D 1 114 ? -18.078 57.669 100.843 1.00 47.37 271 GLU D O 1
ATOM 3465 N N . MET D 1 115 ? -16.794 55.918 101.514 1.00 47.54 272 MET D N 1
ATOM 3466 C CA . MET D 1 115 ? -16.169 55.642 100.222 1.00 47.61 272 MET D CA 1
ATOM 3467 C C . MET D 1 115 ? -17.154 54.914 99.299 1.00 47.58 272 MET D C 1
ATOM 3468 O O . MET D 1 115 ? -18.061 54.247 99.798 1.00 47.42 272 MET D O 1
ATOM 3473 N N . PRO D 1 116 ? -16.965 55.014 97.959 1.00 47.59 273 PRO D N 1
ATOM 3474 C CA . PRO D 1 116 ? -17.755 54.214 97.018 1.00 47.75 273 PRO D CA 1
ATOM 3475 C C . PRO D 1 116 ? -17.722 52.731 97.403 1.00 47.93 273 PRO D C 1
ATOM 3476 O O . PRO D 1 116 ? -16.717 52.276 97.951 1.00 47.97 273 PRO D O 1
ATOM 3480 N N . PRO D 1 117 ? -18.809 51.979 97.125 1.00 47.86 274 PRO D N 1
ATOM 3481 C CA . PRO D 1 117 ? -18.849 50.559 97.507 1.00 47.92 274 PRO D CA 1
ATOM 3482 C C . PRO D 1 117 ? -17.674 49.769 96.925 1.00 48.18 274 PRO D C 1
ATOM 3483 O O . PRO D 1 117 ? -17.371 49.891 95.730 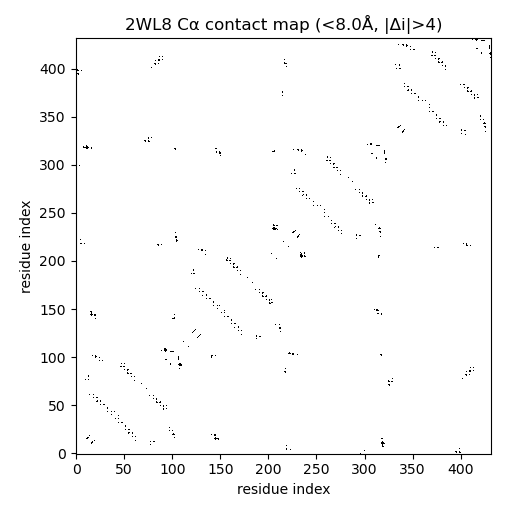1.00 47.78 274 PRO D O 1
ATOM 3487 N N . GLY D 1 118 ? -17.017 48.979 97.776 1.00 48.29 275 GLY D N 1
ATOM 3488 C CA . GLY D 1 118 ? -15.810 48.263 97.387 1.00 48.62 275 GLY D CA 1
ATOM 3489 C C . GLY D 1 118 ? -14.552 48.879 97.975 1.00 49.04 275 GLY D C 1
ATOM 3490 O O . GLY D 1 118 ? -13.539 48.192 98.131 1.00 48.96 275 GLY D O 1
ATOM 3491 N N . LEU D 1 119 ? -14.616 50.168 98.314 1.00 49.46 276 LEU D N 1
ATOM 3492 C CA . LEU D 1 119 ? -13.437 50.899 98.804 1.00 50.11 276 LEU D CA 1
ATOM 3493 C C . LEU D 1 119 ? -13.499 51.171 100.309 1.00 50.22 276 LEU D C 1
ATOM 3494 O O . LEU D 1 119 ? -12.792 52.044 100.827 1.00 50.46 276 LEU D O 1
ATOM 3499 N N . ASN D 1 120 ? -14.351 50.424 101.004 1.00 50.33 277 ASN D N 1
ATOM 3500 C CA . ASN D 1 120 ? -14.463 50.546 102.446 1.00 50.35 277 ASN D CA 1
ATOM 3501 C C . ASN D 1 120 ? -13.654 49.452 103.132 1.00 50.83 277 ASN D C 1
ATOM 3502 O O . ASN D 1 120 ? -14.133 48.324 103.316 1.00 50.95 277 ASN D O 1
ATOM 3507 N N . PHE D 1 121 ? -12.420 49.799 103.496 1.00 51.00 278 PHE D N 1
ATOM 3508 C CA . PHE D 1 121 ? -11.450 48.833 104.029 1.00 51.39 278 PHE D CA 1
ATOM 3509 C C . PHE D 1 121 ? -11.617 48.611 105.535 1.00 52.00 278 PHE D C 1
ATOM 3510 O O . PHE D 1 121 ? -12.110 49.486 106.242 1.00 52.18 278 PHE D O 1
ATOM 3518 N N . ASP D 1 122 ? -11.199 47.443 106.019 1.00 53.13 279 ASP D N 1
ATOM 3519 C CA . ASP D 1 122 ? -10.887 47.274 107.449 1.00 54.11 279 ASP D CA 1
ATOM 3520 C C . ASP D 1 122 ? -9.599 46.481 107.764 1.00 54.43 279 ASP D C 1
ATOM 3521 O O . ASP D 1 122 ? -9.471 45.288 107.473 1.00 54.87 279 ASP D O 1
#

GO terms:
  GO:0007031 peroxisome organization (P, IMP)
  GO:0005515 protein binding (F, IPI)
  GO:0005737 cytoplasm (C, EXP)
  GO:0005778 peroxisomal membrane (C, EXP)
  GO:0005829 cytosol (C, TAS)
  GO:0045046 protein import into peroxisome membrane (P, IDA)
  GO:0140597 protein carrier activity (F, IDA)
  GO:0005777 peroxisome (C, IDA)
  GO:0005737 cytoplasm (C, IDA)
  GO:0005778 peroxisomal membrane (C, IDA)
  GO:0005829 cytosol (C, IDA)
  GO:0036105 peroxisome membrane class-1 targeting sequence binding (F, IDA)
  GO:0032991 protein-containing complex (C, IDA)
  GO:1900131 negative regulation of lipid binding (P, IDA)
  GO:0050821 protein stabilization (P, IDA)
  GO:0006457 protein folding (P, IDA)
  GO:0006625 protein targeting to peroxisome (P, IDA)
  GO:0005778 peroxisomal membrane (C, HDA)
  GO:0016559 peroxisome fission (P, IMP)
  GO:0006625 protein targeting to peroxisome (P, IMP)

Secondary structure (DSSP, 8-state):
-HHHHHHHHHHHTSHHHHHHHHHHHHTTHHHHHHHHGGGS-HHHHHHHHHHHHHHHHHHHHHHH--TT--HHHHHHHHHHHHHHHHHHHHT-PPPGGGTT-SPTT-----/---HHHHHHHHHTSHHHHHHHHHHHHHHHHHHHHHHTTTS-HHHHHHHHHHHHHHHHHHHHHHH--TT--HHHHHHHHHHHHHHHHHHHHT----TTTGGG---/---HHHHHHHHHTSHHHHHHHHHHHHHHHHHHHHHHGGGS-HHHHHHHHHHHHHHHHHHHHHHH--TT--HHHHHHHHHHHHHHHHHHHHT-PPPGGGTT-SPTT----/-HHHHHHHHHHHTSHHHHHHHHHHHHHHHHHHHHHHTTTS-HHHHHHHHHHHHHHHHHHHHHHT--TT--HHHHHHHHHHHHHHHHHHHHT----GGG-S-SPTT----

Organism: Homo sapiens (NCBI:txid9606)

Radius of gyration: 25.58 Å; Cα contacts (8 Å, |Δi|>4): 406; chains: 4; bounding box: 83×46×64 Å

Sequence (432 aa):
ILPIMQSIMQNLLSKDVLYPSLKEITEKYPEWLQSHRESLPPEQFEKYQEQHSVMCKICEQFEAETPTDSETTQKARFEMVLDLMQQLQDLGHPPKELAGEMPPGLNFDLILPIMQSIMQNLLSKDVLYPSLKEITEKYPEWLQSHRESLPPEQFEKYQEQHSVMCKICEQFEAETPTDSETTQKARFEMVLDLMQQLQDLGHPPKELAGEMPPILPIMQSIMQNLLSKDVLYPSLKEITEKYPEWLQSHRESLPPEQFEKYQEQHSVMCKICEQFEAETPTDSETTQKARFEMVLDLMQQLQDLGHPPKELAGEMPPGLNFDILPIMQSIMQNLLSKDVLYPSLKEITEKYPEWLQSHRESLPPEQFEKYQEQHSVMCKICEQFEAETPTDSETTQKARFEMVLDLMQQLQDLGHPPKELAGEMPPGLNFD

CATH classification: 1.20.120.900

Nearest PDB structures (foldseek):
  2wl8-assembly4_D  TM=9.371E-01  e=7.272E-12  Homo sapiens
  5lnf-assembly1_A  TM=8.178E-01  e=9.780E-11  Homo sapiens
  1or2-assembly1_A  TM=3.420E-01  e=5.165E+00  Homo sapiens
  8grx-assembly1_C  TM=3.777E-01  e=9.087E+00  Homo sapiens
  2wl8-assembly4_D  TM=1.009E+00  e=2.443E-16  Homo sapiens

Solvent-accessible surface area: 23674 Å² total; per-residue (Å²): 112,24,54,7,7,18,25,0,0,81,48,0,4,37,68,79,23,0,44,51,1,0,65,76,8,6,113,88,3,62,137,28,14,143,87,57,136,168,91,36,83,99,104,41,13,91,74,12,68,83,2,44,55,11,6,38,112,0,3,101,34,4,78,53,70,67,149,119,29,60,118,78,25,95,100,3,23,29,12,48,2,0,31,13,0,0,48,11,19,54,25,14,74,25,0,197,124,13,34,52,57,18,0,35,10,2,62,14,122,157,210,78,74,131,175,82,36,93,83,64,87,72,26,34,59,135,57,4,42,74,37,4,69,108,3,8,115,94,0,59,44,9,16,44,4,2,128,107,32,10,21,105,124,28,13,92,68,0,68,86,0,40,55,12,0,51,107,0,4,114,34,5,82,58,56,66,143,130,28,63,108,109,52,103,116,42,33,43,119,95,2,60,77,14,50,99,74,28,152,124,27,44,66,32,0,6,38,2,24,73,70,59,28,142,148,55,0,0,1,45,18,0,5,87,70,0,3,39,66,133,33,0,45,48,0,0,60,38,2,11,97,88,0,66,117,23,17,152,88,56,138,169,88,36,76,100,139,42,15,104,92,10,72,80,1,38,42,2,5,52,112,0,4,115,37,3,84,59,60,64,137,119,28,59,154,104,52,100,142,48,36,51,98,95,1,5,80,20,0,48,74,9,55,117,30,33,81,26,1,145,78,8,22,4,2,12,1,3,2,1,22,23,144,146,24,35,109,79,24,51,104,54,84,94,36,4,42,66,130,72,0,48,85,30,0,68,98,10,9,118,112,2,60,132,28,15,137,83,58,142,164,89,39,81,110,114,52,15,100,73,13,66,54,1,42,46,4,6,40,57,0,2,104,31,5,83,51,75,60,152,123,26,60,127,78,24,102,94,0,30,30,9,1,3,10,0,0,8,19,12,9,82,53,28,24,88,26,1,196,121,23,42,54,114,21,15,120,67,7,74,38,150

InterPro domains:
  IPR006708 Pex19 protein [PF04614] (76-299)
  IPR006708 Pex19 protein [PTHR12774] (14-299)
  IPR038322 Pex19, C-terminal domain superfamily [G3DSA:1.20.120.900] (156-283)

Foldseek 3Di:
DVVVVVVVLCVCLACVNFVVLLVVLLVVQPVVLVVCVVPDDVVLSVLQVVLSVLSVVSNVLSVPDDPPDDPVSSVVSSVSSVVSLVVNLVSAAHPPVSFDRGPPVSGGHD/DDDCVGVVLLVLLACVQAQVLLVVLLVVQPVVLVVCVVVDDPLLSVLQVVLSVLSVVLNVLSVVDDPPDDPVSSVVSSVVNVVSVVVNVVSPAHPPVRRPSHGD/DDDDVVVVLLVQLACVAFVPLLVVLLVCLVVVLVVCVVPDDPVLSVLQVVLSVLSVVSNVLSVPDDPPDDPVSSVVSSVSSVVSLVVNLVSAAHDPVSAPRGPPVSGGD/DPVVVVVVLCVCLACVNFVVLLVVLLVVQPVVLVVCVVVDDVVLSVLQVVLSVLSVVSNVLSVVDDPVQDPVRVVVSSVVNVVSLVVNLVSFAHPPVSFDRGRPPSGGD